Protein AF-A0A8J4EFC2-F1 (afdb_monomer)

Mean predicted aligned error: 7.76 Å

Nearest PDB structures (foldseek):
  8u15-assembly2_E  TM=3.598E-01  e=2.837E-06  Homo sapiens
  8u15-assembly1_B  TM=3.510E-01  e=3.515E-06  Homo sapiens
  8ov6-assembly1_A  TM=3.552E-01  e=3.709E-06  Homo sapiens
  6r91-assembly1_K  TM=4.245E-01  e=1.085E-04  Homo sapiens
  6boy-assembly1_A  TM=3.273E-01  e=2.420E-05  Homo sapiens

Sequence (469 aa):
MRRIAAELLTVHRGLDLDADLVPVVAGPARRHRLRHGTVDELDGRLHHRRILPMGVPLTMDLLAVAPSGDLIAVTDDSAVHVLGAEGRSATVGVAGADAAHFVAGGLLLLTAPSRGGHAVTLADTATGRVLDRSPLGVDRPVVTLTPHPHDGSVVLDAGLGDDGSALFVVRVAVGTLAVERIGTDVYAGGFPPAGDRLLLLPHARTRDVSVVSWPDRHPVACLAPDRVGARFDECGCFLDGGRVLLRTFGSGLLLCSADLEPTAWLDLDLTPVVGAGDAELSRVVGLSPDTFAADVWDGGEPVPTVWWIHDRAARPALTGTDELSVRLARVAGKLDRARELDGPVMFGADSHHFWLGPPLPEDAVADFERAHAVPLPADYRAFLTRLGHGGPGGSPGAGPYYGLEPLDGPAPSGTLTLSHQGCGHYARLATSGPDRGRVTEDGTRTDDADFLAWYERWLDATLAGEKTF

Structure (mmCIF, N/CA/C/O backbone):
data_AF-A0A8J4EFC2-F1
#
_entry.id   AF-A0A8J4EFC2-F1
#
loop_
_atom_site.group_PDB
_atom_site.id
_atom_site.type_symbol
_atom_site.label_atom_id
_atom_site.label_alt_id
_atom_site.label_comp_id
_atom_site.label_asym_id
_atom_site.label_entity_id
_atom_site.label_seq_id
_atom_site.pdbx_PDB_ins_code
_atom_site.Cartn_x
_atom_site.Cartn_y
_atom_site.Cartn_z
_atom_site.occupancy
_atom_site.B_iso_or_equiv
_atom_site.auth_seq_id
_atom_site.auth_comp_id
_atom_site.auth_asym_id
_atom_site.auth_atom_id
_atom_site.pdbx_PDB_model_num
ATOM 1 N N . MET A 1 1 ? 16.779 -22.839 2.573 1.00 83.00 1 MET A N 1
ATOM 2 C CA . MET A 1 1 ? 15.972 -21.817 1.870 1.00 83.00 1 MET A CA 1
ATOM 3 C C . MET A 1 1 ? 16.923 -20.785 1.291 1.00 83.00 1 MET A C 1
ATOM 5 O O . MET A 1 1 ? 17.943 -20.545 1.929 1.00 83.00 1 MET A O 1
ATOM 9 N N . ARG A 1 2 ? 16.664 -20.241 0.095 1.00 89.38 2 ARG A N 1
ATOM 10 C CA . ARG A 1 2 ? 17.539 -19.209 -0.492 1.00 89.38 2 ARG A CA 1
ATOM 11 C C . ARG A 1 2 ? 17.439 -17.895 0.293 1.00 89.38 2 ARG A C 1
ATOM 13 O O . ARG A 1 2 ? 16.442 -17.680 0.984 1.00 89.38 2 ARG A O 1
ATOM 20 N N . ARG A 1 3 ? 18.450 -17.037 0.164 1.00 89.12 3 ARG A N 1
ATOM 21 C CA . ARG A 1 3 ? 18.430 -15.661 0.673 1.00 89.12 3 ARG A CA 1
ATOM 22 C C . ARG A 1 3 ? 18.481 -14.686 -0.503 1.00 89.12 3 ARG A C 1
ATOM 24 O O . ARG A 1 3 ? 19.118 -14.994 -1.512 1.00 89.12 3 ARG A O 1
ATOM 31 N N . ILE A 1 4 ? 17.748 -13.585 -0.406 1.00 89.62 4 ILE A N 1
ATOM 32 C CA . ILE A 1 4 ? 17.622 -12.551 -1.438 1.00 89.62 4 ILE A CA 1
ATOM 33 C C . ILE A 1 4 ? 17.983 -11.220 -0.790 1.00 89.62 4 ILE A C 1
ATOM 35 O O . ILE A 1 4 ? 17.507 -10.929 0.301 1.00 89.62 4 ILE A O 1
ATOM 39 N N . ALA A 1 5 ? 18.805 -10.411 -1.450 1.00 85.19 5 ALA A N 1
ATOM 40 C CA . ALA A 1 5 ? 19.131 -9.086 -0.943 1.00 85.19 5 ALA A CA 1
ATOM 41 C C . ALA A 1 5 ? 17.917 -8.149 -1.039 1.00 85.19 5 ALA A C 1
ATOM 43 O O . ALA A 1 5 ? 17.184 -8.170 -2.031 1.00 85.19 5 ALA A O 1
ATOM 44 N N . ALA A 1 6 ? 17.737 -7.304 -0.029 1.00 90.12 6 ALA A N 1
ATOM 45 C CA . ALA A 1 6 ? 16.918 -6.111 -0.132 1.00 90.12 6 ALA A CA 1
ATOM 46 C C . ALA A 1 6 ? 17.828 -4.877 -0.102 1.00 90.12 6 ALA A C 1
ATOM 48 O O . ALA A 1 6 ? 18.692 -4.753 0.765 1.00 90.12 6 ALA A O 1
ATOM 49 N N . GLU A 1 7 ? 17.656 -3.982 -1.070 1.00 88.12 7 GLU A N 1
ATOM 50 C CA . GLU A 1 7 ? 18.471 -2.776 -1.213 1.00 88.12 7 GLU A CA 1
ATOM 51 C C . GLU A 1 7 ? 17.811 -1.605 -0.484 1.00 88.12 7 GLU A C 1
ATOM 53 O O . GLU A 1 7 ? 16.609 -1.370 -0.627 1.00 88.12 7 GLU A O 1
ATOM 58 N N . LEU A 1 8 ? 18.592 -0.869 0.306 1.00 88.62 8 LEU A N 1
ATOM 59 C CA . LEU A 1 8 ? 18.125 0.340 0.976 1.00 88.62 8 LEU A CA 1
ATOM 60 C C . LEU A 1 8 ? 17.934 1.451 -0.062 1.00 88.62 8 LEU A C 1
ATOM 62 O O . LEU A 1 8 ? 18.904 1.936 -0.638 1.00 88.62 8 LEU A O 1
ATOM 66 N N . LEU A 1 9 ? 16.692 1.885 -0.273 1.00 85.56 9 LEU A N 1
ATOM 67 C CA . LEU A 1 9 ? 16.379 2.991 -1.179 1.00 85.56 9 LEU A CA 1
ATOM 68 C C . LEU A 1 9 ? 16.489 4.347 -0.488 1.00 85.56 9 LEU A C 1
ATOM 70 O O . LEU A 1 9 ? 16.923 5.327 -1.093 1.00 85.56 9 LEU A O 1
ATOM 74 N N . THR A 1 10 ? 15.996 4.459 0.748 1.00 86.25 10 THR A N 1
ATOM 75 C CA . THR A 1 10 ? 15.877 5.755 1.432 1.00 86.25 10 THR A CA 1
ATOM 76 C C . THR A 1 10 ? 15.843 5.590 2.949 1.00 86.25 10 THR A C 1
ATOM 78 O O . THR A 1 10 ? 15.272 4.629 3.461 1.00 86.25 10 THR A O 1
ATOM 81 N N . VAL A 1 11 ? 16.422 6.560 3.663 1.00 90.31 11 VAL A N 1
ATOM 82 C CA . VAL A 1 11 ? 16.319 6.724 5.121 1.00 90.31 11 VAL A CA 1
ATOM 83 C C . VAL A 1 11 ? 15.519 7.995 5.409 1.00 90.31 11 VAL A C 1
ATOM 85 O O . VAL A 1 11 ? 15.922 9.080 4.989 1.00 90.31 11 VAL A O 1
ATOM 88 N N . HIS A 1 12 ? 14.412 7.881 6.141 1.00 88.31 12 HIS A N 1
ATOM 89 C CA . HIS A 1 12 ? 13.500 8.990 6.438 1.00 88.31 12 HIS A CA 1
ATOM 90 C C . HIS A 1 12 ? 13.603 9.406 7.903 1.00 88.31 12 HIS A C 1
ATOM 92 O O . HIS A 1 12 ? 12.842 8.957 8.755 1.00 88.31 12 HIS A O 1
ATOM 98 N N . ARG A 1 13 ? 14.554 10.294 8.217 1.00 84.38 13 ARG A N 1
ATOM 99 C CA . ARG A 1 13 ? 14.706 10.809 9.588 1.00 84.38 13 ARG A CA 1
ATOM 100 C C . ARG A 1 13 ? 13.548 11.743 9.944 1.00 84.38 13 ARG A C 1
ATOM 102 O O . ARG A 1 13 ? 13.313 12.731 9.249 1.00 84.38 13 ARG A O 1
ATOM 109 N N . GLY A 1 14 ? 12.868 11.442 11.048 1.00 78.06 14 GLY A N 1
ATOM 110 C CA . GLY A 1 14 ? 11.718 12.206 11.527 1.00 78.06 14 GLY A CA 1
ATOM 111 C C . GLY A 1 14 ? 10.424 11.900 10.781 1.00 78.06 14 GLY A C 1
ATOM 112 O O . GLY A 1 14 ? 9.573 12.777 10.714 1.00 78.06 14 GLY A O 1
ATOM 113 N N . LEU A 1 15 ? 10.303 10.728 10.157 1.00 85.50 15 LEU A N 1
ATOM 114 C CA . LEU A 1 15 ? 9.019 10.104 9.833 1.00 85.50 15 LEU A CA 1
ATOM 115 C C . LEU A 1 15 ? 8.675 9.116 10.968 1.00 85.50 15 LEU A C 1
ATOM 117 O O . LEU A 1 15 ? 9.582 8.615 11.625 1.00 85.50 15 LEU A O 1
ATOM 121 N N . ASP A 1 16 ? 7.399 8.843 11.189 1.00 84.00 16 ASP A N 1
ATOM 122 C CA . ASP A 1 16 ? 6.907 7.802 12.093 1.00 84.00 16 ASP A CA 1
ATOM 123 C C . ASP A 1 16 ? 5.977 6.857 11.307 1.00 84.00 16 ASP A C 1
ATOM 125 O O . ASP A 1 16 ? 4.952 7.285 10.777 1.00 84.00 16 ASP A O 1
ATOM 129 N N . LEU A 1 17 ? 6.327 5.574 11.168 1.00 83.62 17 LEU A N 1
ATOM 130 C CA . LEU A 1 17 ? 5.518 4.633 10.378 1.00 83.62 17 LEU A CA 1
ATOM 131 C C . LEU A 1 17 ? 4.160 4.291 11.023 1.00 83.62 17 LEU A C 1
ATOM 133 O O . LEU A 1 17 ? 3.289 3.747 10.333 1.00 83.62 17 LEU A O 1
ATOM 137 N N . ASP A 1 18 ? 3.967 4.602 12.305 1.00 75.94 18 ASP A N 1
ATOM 138 C CA . ASP A 1 18 ? 2.728 4.389 13.056 1.00 75.94 18 ASP A CA 1
ATOM 139 C C . ASP A 1 18 ? 1.812 5.600 12.935 1.00 75.94 18 ASP A C 1
ATOM 141 O O . ASP A 1 18 ? 0.607 5.443 12.736 1.00 75.94 18 ASP A O 1
ATOM 145 N N . ALA A 1 19 ? 2.392 6.796 13.046 1.00 72.00 19 ALA A N 1
ATOM 146 C CA . ALA A 1 19 ? 1.645 8.043 13.176 1.00 72.00 19 ALA A CA 1
ATOM 147 C C . ALA A 1 19 ? 1.572 8.868 11.880 1.00 72.00 19 ALA A C 1
ATOM 149 O O . ALA A 1 19 ? 0.564 9.524 11.621 1.00 72.00 19 ALA A O 1
ATOM 150 N N . ASP A 1 20 ? 2.615 8.847 11.044 1.00 79.88 20 ASP A N 1
ATOM 151 C CA . ASP A 1 20 ? 2.708 9.726 9.872 1.00 79.88 20 ASP A CA 1
ATOM 152 C C . ASP A 1 20 ? 2.143 9.106 8.586 1.00 79.88 20 ASP A C 1
ATOM 154 O O . ASP A 1 20 ? 2.045 9.807 7.580 1.00 79.88 20 ASP A O 1
ATOM 158 N N . LEU A 1 21 ? 1.808 7.811 8.561 1.00 80.56 21 LEU A N 1
ATOM 159 C CA . LEU A 1 21 ? 1.347 7.130 7.346 1.00 80.56 21 LEU A CA 1
ATOM 160 C C . LEU A 1 21 ? -0.164 6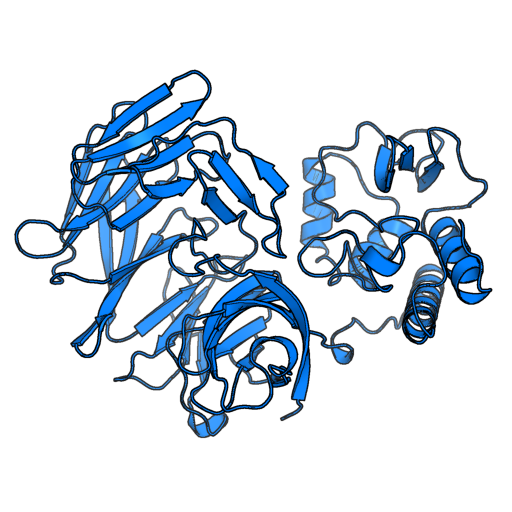.907 7.352 1.00 80.56 21 LEU A C 1
ATOM 162 O O . LEU A 1 21 ? -0.641 5.832 7.693 1.00 80.56 21 LEU A O 1
ATOM 166 N N . VAL A 1 22 ? -0.928 7.897 6.892 1.00 75.88 22 VAL A N 1
ATOM 167 C CA . VAL A 1 22 ? -2.392 7.812 6.823 1.00 75.88 22 VAL A CA 1
ATOM 168 C C . VAL A 1 22 ? -2.870 7.515 5.389 1.00 75.88 22 VAL A C 1
ATOM 170 O O . VAL A 1 22 ? -2.598 8.298 4.473 1.00 75.88 22 VAL A O 1
ATOM 173 N N . PRO A 1 23 ? -3.639 6.439 5.141 1.00 63.47 23 PRO A N 1
ATOM 174 C CA . PRO A 1 23 ? -3.987 5.367 6.072 1.00 63.47 23 PRO A CA 1
ATOM 175 C C . PRO A 1 23 ? -2.839 4.347 6.232 1.00 63.47 23 PRO A C 1
ATOM 177 O O . PRO A 1 23 ? -2.089 4.085 5.286 1.00 63.47 23 PRO A O 1
ATOM 180 N N . VAL A 1 24 ? -2.754 3.713 7.406 1.00 56.91 24 VAL A N 1
ATOM 181 C CA . VAL A 1 24 ? -1.830 2.599 7.666 1.00 56.91 24 VAL A CA 1
ATOM 182 C C . VAL A 1 24 ? -2.446 1.323 7.088 1.00 56.91 24 VAL A C 1
ATOM 184 O O . VAL A 1 24 ? -3.027 0.513 7.800 1.00 56.91 24 VAL A O 1
ATOM 187 N N . VAL A 1 25 ? -2.381 1.162 5.767 1.00 58.94 25 VAL A N 1
ATOM 188 C CA . VAL A 1 25 ? -2.863 -0.047 5.078 1.00 58.94 25 VAL A CA 1
ATOM 189 C C . VAL A 1 25 ? -1.729 -0.758 4.353 1.00 58.94 25 VAL A C 1
ATOM 191 O O . VAL A 1 25 ? -0.814 -0.130 3.806 1.00 58.94 25 VAL A O 1
ATOM 194 N N . ALA A 1 26 ? -1.807 -2.088 4.337 1.00 46.31 26 ALA A N 1
ATOM 195 C CA . ALA A 1 26 ? -0.980 -2.926 3.484 1.00 46.31 26 ALA A CA 1
ATOM 196 C C . ALA A 1 26 ? -1.408 -2.765 2.012 1.00 46.31 26 ALA A C 1
ATOM 198 O O . ALA A 1 26 ? -2.598 -2.833 1.703 1.00 46.31 26 ALA A O 1
ATOM 199 N N . GLY A 1 27 ? -0.444 -2.558 1.107 1.00 53.28 27 GLY A N 1
ATOM 200 C CA . GLY A 1 27 ? -0.672 -2.477 -0.342 1.00 53.28 27 GLY A CA 1
ATOM 201 C C . GLY A 1 27 ? -0.378 -1.104 -0.972 1.00 53.28 27 GLY A C 1
ATOM 202 O O . GLY A 1 27 ? 0.048 -0.171 -0.279 1.00 53.28 27 GLY A O 1
ATOM 203 N N . PRO A 1 28 ? -0.580 -0.964 -2.301 1.00 53.84 28 PRO A N 1
ATOM 204 C CA . PRO A 1 28 ? -0.344 0.273 -3.044 1.00 53.84 28 PRO A CA 1
ATOM 205 C C . PRO A 1 28 ? -1.458 1.293 -2.763 1.00 53.84 28 PRO A C 1
ATOM 207 O O . PRO A 1 28 ? -2.359 1.509 -3.569 1.00 53.84 28 PRO A O 1
ATOM 210 N N . ALA A 1 29 ? -1.407 1.917 -1.589 1.00 63.66 29 ALA A N 1
ATOM 211 C CA . ALA A 1 29 ? -2.252 3.046 -1.226 1.00 63.66 29 ALA A CA 1
ATOM 212 C C . ALA A 1 29 ? -1.439 4.343 -1.248 1.00 63.66 29 ALA A C 1
ATOM 214 O O . ALA A 1 29 ? -0.266 4.364 -0.864 1.00 63.66 29 ALA A O 1
ATOM 215 N N . ARG A 1 30 ? -2.077 5.442 -1.668 1.00 74.62 30 ARG A N 1
ATOM 216 C CA . ARG A 1 30 ? -1.514 6.783 -1.478 1.00 74.62 30 ARG A CA 1
ATOM 217 C C . ARG A 1 30 ? -1.453 7.050 0.020 1.00 74.62 30 ARG A C 1
ATOM 219 O O . ARG A 1 30 ? -2.484 7.017 0.692 1.00 74.62 30 ARG A O 1
ATOM 226 N N . ARG A 1 31 ? -0.244 7.271 0.528 1.00 85.50 31 ARG A N 1
ATOM 227 C CA . ARG A 1 31 ? -0.002 7.570 1.939 1.00 85.50 31 ARG A CA 1
ATOM 228 C C . ARG A 1 31 ? 0.094 9.066 2.117 1.00 85.50 31 ARG A C 1
ATOM 230 O O . ARG A 1 31 ? 0.573 9.762 1.226 1.00 85.50 31 ARG A O 1
ATOM 237 N N . HIS A 1 32 ? -0.363 9.539 3.260 1.00 88.94 32 HIS A N 1
ATOM 238 C CA . HIS A 1 32 ? -0.400 10.952 3.560 1.00 88.94 32 HIS A CA 1
ATOM 239 C C . HIS A 1 32 ? 0.190 11.202 4.923 1.00 88.94 32 HIS A C 1
ATOM 241 O O . HIS A 1 32 ? -0.076 10.444 5.851 1.00 88.94 32 HIS A O 1
ATOM 247 N N . ARG A 1 33 ? 0.922 12.303 5.021 1.00 90.38 33 ARG A N 1
ATOM 248 C CA . ARG A 1 33 ? 1.531 12.770 6.251 1.00 90.38 33 ARG A CA 1
ATOM 249 C C . ARG A 1 33 ? 1.087 14.190 6.541 1.00 90.38 33 ARG A C 1
ATOM 251 O O . ARG A 1 33 ? 1.096 15.035 5.650 1.00 90.38 33 ARG A O 1
ATOM 258 N N . LEU A 1 34 ? 0.756 14.473 7.795 1.00 89.75 34 LEU A N 1
ATOM 259 C CA . LEU A 1 34 ? 0.573 15.841 8.261 1.00 89.75 34 LEU A CA 1
ATOM 260 C C . LEU A 1 34 ? 1.921 16.428 8.688 1.00 89.75 34 LEU A C 1
ATOM 262 O O . LEU A 1 34 ? 2.612 15.875 9.537 1.00 89.75 34 LEU A O 1
ATOM 266 N N . ARG A 1 35 ? 2.293 17.580 8.129 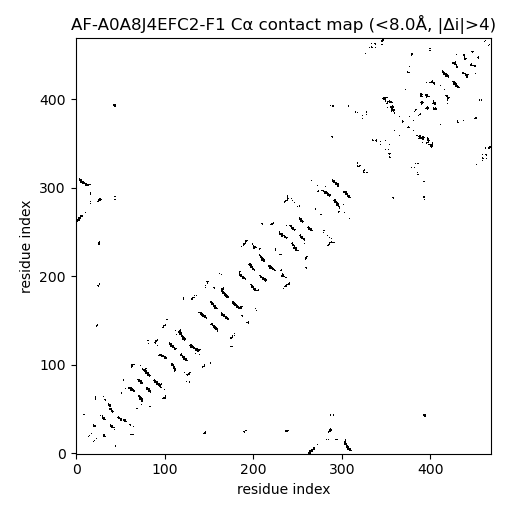1.00 88.00 35 ARG A N 1
ATOM 267 C CA . ARG A 1 35 ? 3.517 18.289 8.505 1.00 88.00 35 ARG A CA 1
ATOM 268 C C . ARG A 1 35 ? 3.279 19.790 8.506 1.00 88.00 35 ARG A C 1
ATOM 270 O O . ARG A 1 35 ? 2.936 20.366 7.487 1.00 88.00 35 ARG A O 1
ATOM 277 N N . HIS A 1 36 ? 3.481 20.441 9.652 1.00 86.81 36 HIS A N 1
ATOM 278 C CA . HIS A 1 36 ? 3.326 21.899 9.798 1.00 86.81 36 HIS A CA 1
ATOM 279 C C . HIS A 1 36 ? 1.997 22.453 9.234 1.00 86.81 36 HIS A C 1
ATOM 281 O O . HIS A 1 36 ? 1.968 23.529 8.637 1.00 86.81 36 HIS A O 1
ATOM 287 N N . GLY A 1 37 ? 0.896 21.718 9.417 1.00 89.56 37 GLY A N 1
ATOM 288 C CA . GLY A 1 37 ? -0.435 22.128 8.962 1.00 89.56 37 GLY A CA 1
ATOM 289 C C . GLY A 1 37 ? -0.728 21.874 7.479 1.00 89.56 37 GLY A C 1
ATOM 290 O O . GLY A 1 37 ? -1.787 22.278 6.998 1.00 89.56 37 GLY A O 1
ATOM 291 N N . THR A 1 38 ? 0.169 21.204 6.751 1.00 90.94 38 THR A N 1
ATOM 292 C CA . THR A 1 38 ? -0.071 20.730 5.382 1.00 90.94 38 THR A CA 1
ATOM 293 C C . THR A 1 38 ? -0.147 19.213 5.338 1.00 90.94 38 THR A C 1
ATOM 295 O O . THR A 1 38 ? 0.601 18.531 6.035 1.00 90.94 38 THR A O 1
ATOM 298 N N . VAL A 1 39 ? -1.046 18.682 4.511 1.00 92.06 39 VAL A N 1
ATOM 299 C CA . VAL A 1 39 ? -1.148 17.239 4.270 1.00 92.06 39 VAL A CA 1
ATOM 300 C C . VAL A 1 39 ? -0.399 16.907 2.985 1.00 92.06 39 VAL A C 1
ATOM 302 O O . VAL A 1 39 ? -0.845 17.257 1.891 1.00 92.06 39 VAL A O 1
ATOM 305 N N . ASP A 1 40 ? 0.744 16.250 3.135 1.00 90.56 40 ASP A N 1
ATOM 306 C CA . ASP A 1 40 ? 1.608 15.804 2.049 1.00 90.56 40 ASP A CA 1
ATOM 307 C C . ASP A 1 40 ? 1.166 14.414 1.584 1.00 90.56 40 ASP A C 1
ATOM 309 O O . ASP A 1 40 ? 1.099 13.484 2.381 1.00 90.56 40 ASP A O 1
ATOM 313 N N . GLU A 1 41 ? 0.887 14.251 0.294 1.00 88.25 41 GLU A N 1
ATOM 314 C CA . GLU A 1 41 ? 0.747 12.943 -0.348 1.00 88.25 41 GLU A CA 1
ATOM 315 C C . GLU A 1 41 ? 2.138 12.400 -0.697 1.00 88.25 41 GLU A C 1
ATOM 317 O O . GLU A 1 41 ? 2.955 13.110 -1.292 1.00 88.25 41 GLU A O 1
ATOM 322 N N . LEU A 1 42 ? 2.394 11.139 -0.353 1.00 85.62 42 LEU A N 1
ATOM 323 C CA . LEU A 1 42 ? 3.678 10.465 -0.501 1.00 85.62 42 LEU A CA 1
ATOM 324 C C . LEU A 1 42 ? 3.654 9.415 -1.626 1.00 85.62 42 LEU A C 1
ATOM 326 O O . LEU A 1 42 ? 2.630 8.769 -1.872 1.00 85.62 42 LEU A O 1
ATOM 330 N N . ASP A 1 43 ? 4.791 9.229 -2.299 1.00 78.75 43 ASP A N 1
ATOM 331 C CA . ASP A 1 43 ? 5.003 8.164 -3.288 1.00 78.75 43 ASP A CA 1
ATOM 332 C C . ASP A 1 43 ? 5.349 6.802 -2.639 1.00 78.75 43 ASP A C 1
ATOM 334 O O . ASP A 1 43 ? 5.391 6.657 -1.415 1.00 78.75 43 ASP A O 1
ATOM 338 N N . GLY A 1 44 ? 5.600 5.767 -3.451 1.00 74.38 44 GLY A N 1
ATOM 339 C CA . GLY A 1 44 ? 5.956 4.426 -2.960 1.00 74.38 44 GLY A CA 1
ATOM 340 C C . GLY A 1 44 ? 7.387 4.299 -2.414 1.00 74.38 44 GLY A C 1
ATOM 341 O O . GLY A 1 44 ? 7.792 3.199 -2.027 1.00 74.38 44 GLY A O 1
ATOM 342 N N . ARG A 1 45 ? 8.137 5.409 -2.351 1.00 79.50 45 ARG A N 1
ATOM 343 C CA . ARG A 1 45 ? 9.384 5.580 -1.590 1.00 79.50 45 ARG A CA 1
ATOM 344 C C . ARG A 1 45 ? 9.211 6.503 -0.380 1.00 79.50 45 ARG A C 1
ATOM 346 O O . ARG A 1 45 ? 10.197 6.837 0.273 1.00 79.50 45 ARG A O 1
ATOM 353 N N . LEU A 1 46 ? 7.973 6.885 -0.068 1.00 85.38 46 LEU A N 1
ATOM 354 C CA . LEU A 1 46 ? 7.603 7.821 0.991 1.00 85.38 46 LEU A CA 1
ATOM 355 C C . LEU A 1 46 ? 8.172 9.240 0.799 1.00 85.38 46 LEU A C 1
ATOM 357 O O . LEU A 1 46 ? 8.286 9.998 1.760 1.00 85.38 46 LEU A O 1
ATOM 361 N N . HIS A 1 47 ? 8.511 9.633 -0.433 1.00 83.19 47 HIS A N 1
ATOM 362 C CA . HIS A 1 47 ? 8.846 11.021 -0.746 1.00 83.19 47 HIS A CA 1
ATOM 363 C C . HIS A 1 47 ? 7.589 11.842 -1.009 1.00 83.19 47 HIS A C 1
ATOM 365 O O . HIS A 1 47 ? 6.598 11.343 -1.538 1.00 83.19 47 HIS A O 1
ATOM 371 N N . HIS A 1 48 ? 7.655 13.136 -0.693 1.00 83.50 48 HIS A N 1
ATOM 372 C CA . HIS A 1 48 ? 6.598 14.082 -1.027 1.00 83.50 48 HIS A CA 1
ATOM 373 C C . HIS A 1 48 ? 6.338 14.104 -2.545 1.00 83.50 48 HIS A C 1
ATOM 375 O O . HIS A 1 48 ? 7.221 14.453 -3.333 1.00 83.50 48 HIS A O 1
ATOM 381 N N . ARG A 1 49 ? 5.093 13.813 -2.933 1.00 81.38 49 ARG A N 1
ATOM 382 C CA . ARG A 1 49 ? 4.578 13.899 -4.305 1.00 81.38 49 ARG A CA 1
ATOM 383 C C . ARG A 1 49 ? 3.833 15.212 -4.540 1.00 81.38 49 ARG A C 1
ATOM 385 O O . ARG A 1 49 ? 4.078 15.886 -5.539 1.00 81.38 49 ARG A O 1
ATOM 392 N N . ARG A 1 50 ? 2.907 15.570 -3.647 1.00 84.69 50 ARG A N 1
ATOM 393 C CA . ARG A 1 50 ? 2.132 16.822 -3.714 1.00 84.69 50 ARG A CA 1
ATOM 394 C C . ARG A 1 50 ? 1.530 17.190 -2.363 1.00 84.69 50 ARG A C 1
ATOM 396 O O . ARG A 1 50 ? 1.282 16.316 -1.543 1.00 84.69 50 ARG A O 1
ATOM 403 N N . ILE A 1 51 ? 1.173 18.460 -2.210 1.00 89.94 51 ILE A N 1
ATOM 404 C CA . ILE A 1 51 ? 0.414 18.965 -1.063 1.00 89.94 51 ILE A CA 1
ATOM 405 C C . ILE A 1 51 ? -1.080 18.934 -1.400 1.00 89.94 51 ILE A C 1
ATOM 407 O O . ILE A 1 51 ? -1.486 19.421 -2.462 1.00 89.94 51 ILE A O 1
ATOM 411 N N . LEU A 1 52 ? -1.907 18.380 -0.512 1.00 88.38 52 LEU A N 1
ATOM 412 C CA . LEU A 1 52 ? -3.360 18.474 -0.637 1.00 88.38 52 LEU A CA 1
ATOM 413 C C . LEU A 1 52 ? -3.834 19.903 -0.318 1.00 88.38 52 LEU A C 1
ATOM 415 O O . LEU A 1 52 ? -3.299 20.539 0.590 1.00 88.38 52 LEU A O 1
ATOM 419 N N . PRO A 1 53 ? -4.858 20.432 -1.015 1.00 84.69 53 PRO A N 1
ATOM 420 C CA . PRO A 1 53 ? -5.281 21.830 -0.900 1.00 84.69 53 PRO A CA 1
ATOM 421 C C . PRO A 1 53 ? -6.132 22.103 0.359 1.00 84.69 53 PRO A C 1
ATOM 423 O O . PRO A 1 53 ? -7.146 22.796 0.297 1.00 84.69 53 PRO A O 1
ATOM 426 N N . MET A 1 54 ? -5.744 21.539 1.505 1.00 85.56 54 MET A N 1
ATOM 427 C CA . MET A 1 54 ? -6.427 21.655 2.793 1.00 85.56 54 MET A CA 1
ATOM 428 C C . MET A 1 54 ? -5.423 22.095 3.858 1.00 85.56 54 MET A C 1
ATOM 430 O O . MET A 1 54 ? -4.384 21.464 4.040 1.00 85.56 54 MET A O 1
ATOM 434 N N . GLY A 1 55 ? -5.735 23.189 4.554 1.00 83.31 55 GLY A N 1
ATOM 435 C CA . GLY A 1 55 ? -4.964 23.642 5.709 1.00 83.31 55 GLY A CA 1
ATOM 436 C C . GLY A 1 55 ? -5.461 22.965 6.980 1.00 83.31 55 GLY A C 1
ATOM 437 O O . GLY A 1 55 ? -6.664 22.958 7.243 1.00 83.31 55 GLY A O 1
ATOM 438 N N . VAL A 1 56 ? -4.537 22.432 7.772 1.00 89.25 56 VAL A N 1
ATOM 439 C CA . VAL A 1 56 ? -4.824 21.794 9.059 1.00 89.25 56 VAL A CA 1
ATOM 440 C C . VAL A 1 56 ? -4.284 22.682 10.182 1.00 89.25 56 VAL A C 1
ATOM 442 O O . VAL A 1 56 ? -3.120 23.090 10.129 1.00 89.25 56 VAL A O 1
ATOM 445 N N . PRO A 1 57 ? -5.094 23.026 11.199 1.00 89.25 57 PRO A N 1
ATOM 446 C CA . PRO A 1 57 ? -4.594 23.711 12.384 1.00 89.25 57 PRO A CA 1
ATOM 447 C C . PRO A 1 57 ? -3.448 22.933 13.041 1.00 89.25 57 PRO A C 1
ATOM 449 O O . PRO A 1 57 ? -3.514 21.718 13.168 1.00 89.25 57 PRO A O 1
ATOM 452 N N . LEU A 1 58 ? -2.419 23.637 13.521 1.00 88.50 58 LEU A N 1
ATOM 453 C CA . LEU A 1 58 ? -1.224 23.018 14.123 1.00 88.50 58 LEU A CA 1
ATOM 454 C C . LEU A 1 58 ? -1.497 22.228 15.417 1.00 88.50 58 LEU A C 1
ATOM 456 O O . LEU A 1 58 ? -0.592 21.587 15.934 1.00 88.50 58 LEU A O 1
ATOM 460 N N . THR A 1 59 ? -2.707 22.327 15.966 1.00 89.81 59 THR A N 1
ATOM 461 C CA . THR A 1 59 ? -3.146 21.642 17.189 1.00 89.81 59 THR A CA 1
ATOM 462 C C . THR A 1 59 ? -3.917 20.355 16.910 1.00 89.81 59 THR A C 1
ATOM 464 O O . THR A 1 59 ? -4.444 19.774 17.850 1.00 89.81 59 THR A O 1
ATOM 467 N N . MET A 1 60 ? -4.085 19.982 15.640 1.00 92.56 60 MET A N 1
ATOM 468 C CA . MET A 1 60 ? -4.880 18.830 15.230 1.00 92.56 60 MET A CA 1
ATOM 469 C C . MET A 1 60 ? -4.003 17.758 14.601 1.00 92.56 60 MET A C 1
ATOM 471 O O . MET A 1 60 ? -3.067 18.079 13.869 1.00 92.56 60 MET A O 1
ATOM 475 N N . ASP A 1 61 ? -4.392 16.507 14.813 1.00 92.12 61 ASP A N 1
ATOM 476 C CA . ASP A 1 61 ? -3.757 15.331 14.225 1.00 92.12 61 ASP A CA 1
ATOM 477 C C . ASP A 1 61 ? -4.582 14.791 13.056 1.00 92.12 61 ASP A C 1
ATOM 479 O O . ASP A 1 61 ? -5.808 14.922 13.020 1.00 92.12 61 ASP A O 1
ATOM 483 N N . LEU A 1 62 ? -3.919 14.181 12.074 1.00 93.31 62 LEU A N 1
ATOM 484 C CA . LEU A 1 62 ? -4.571 13.587 10.907 1.00 93.31 62 LEU A CA 1
ATOM 485 C C . LEU A 1 62 ? -4.981 12.140 11.203 1.00 93.31 62 LEU A C 1
ATOM 487 O O . LEU A 1 62 ? -4.126 11.305 11.463 1.00 93.31 62 LEU A O 1
ATOM 491 N N . LEU A 1 63 ? -6.277 11.830 11.093 1.00 92.62 63 LEU A N 1
ATOM 492 C CA . LEU A 1 63 ? -6.799 10.470 11.288 1.00 92.62 63 LEU A CA 1
ATOM 493 C C . LEU A 1 63 ? -7.055 9.728 9.973 1.00 92.62 63 LEU A C 1
ATOM 495 O O . LEU A 1 63 ? -6.854 8.519 9.893 1.00 92.62 63 LEU A O 1
ATOM 499 N N . ALA A 1 64 ? -7.555 10.421 8.945 1.00 92.75 64 ALA A N 1
ATOM 500 C CA . ALA A 1 64 ? -7.856 9.808 7.653 1.00 92.75 64 ALA A CA 1
ATOM 501 C C . ALA A 1 64 ? -7.790 10.810 6.502 1.00 92.75 64 ALA A C 1
ATOM 503 O O . ALA A 1 64 ? -8.106 11.989 6.658 1.00 92.75 64 ALA A O 1
ATOM 504 N N . VAL A 1 65 ? -7.490 10.301 5.311 1.00 91.81 65 VAL A N 1
ATOM 505 C CA . VAL A 1 65 ? -7.665 11.010 4.040 1.00 91.81 65 VAL A CA 1
ATOM 506 C C . VAL A 1 65 ? -8.625 10.196 3.182 1.00 91.81 65 VAL A C 1
ATOM 508 O O . VAL A 1 65 ? -8.491 8.974 3.086 1.00 91.81 65 VAL A O 1
ATOM 511 N N . ALA A 1 66 ? -9.624 10.847 2.589 1.00 89.88 66 ALA A N 1
ATOM 512 C CA . ALA A 1 66 ? -10.534 10.180 1.667 1.00 89.88 66 ALA A CA 1
ATOM 513 C C . ALA A 1 66 ? -9.765 9.717 0.414 1.00 89.88 66 ALA A C 1
ATOM 515 O O . ALA A 1 66 ? -8.865 10.430 -0.027 1.00 89.88 66 ALA A O 1
ATOM 516 N N . PRO A 1 67 ? -10.118 8.582 -0.218 1.00 83.50 67 PRO A N 1
ATOM 517 C CA . PRO A 1 67 ? -9.395 8.077 -1.394 1.00 83.50 67 PRO A CA 1
ATOM 518 C C . PRO A 1 67 ? -9.260 9.080 -2.555 1.00 83.50 67 PRO A C 1
ATOM 520 O O . PRO A 1 67 ? -8.279 9.053 -3.293 1.00 83.50 67 PRO A O 1
ATOM 523 N N . SER A 1 68 ? -10.229 9.984 -2.710 1.00 84.19 68 SER A N 1
ATOM 524 C CA . SER A 1 68 ? -10.229 11.087 -3.682 1.00 84.19 68 SER A CA 1
ATOM 525 C C . SER A 1 68 ? -9.252 12.221 -3.346 1.00 84.19 68 SER A C 1
ATOM 527 O O . SER A 1 68 ? -8.922 13.015 -4.227 1.00 84.19 68 SER A O 1
ATOM 529 N N . GLY A 1 69 ? -8.797 12.320 -2.094 1.00 86.50 69 GLY A N 1
ATOM 530 C CA . GLY A 1 69 ? -7.956 13.408 -1.587 1.00 86.50 69 GLY A CA 1
ATOM 531 C C . GLY A 1 69 ? -8.689 14.743 -1.407 1.00 86.50 69 GLY A C 1
ATOM 532 O O . GLY A 1 69 ? -8.044 15.770 -1.216 1.00 86.50 69 GLY A O 1
ATOM 533 N N . ASP A 1 70 ? -10.021 14.751 -1.496 1.00 88.88 70 ASP A N 1
ATOM 534 C CA . ASP A 1 70 ? -10.873 15.943 -1.387 1.00 88.88 70 ASP A CA 1
ATOM 535 C C . ASP A 1 70 ? -11.362 16.224 0.042 1.00 88.88 70 ASP A C 1
ATOM 537 O O . ASP A 1 70 ? -11.787 17.345 0.332 1.00 88.88 70 ASP A O 1
ATOM 541 N N . LEU A 1 71 ? -11.296 15.217 0.918 1.0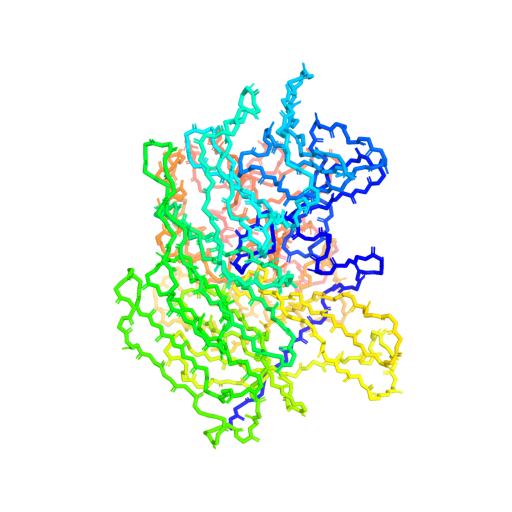0 93.00 71 LEU A N 1
ATOM 542 C CA . LEU A 1 71 ? -11.645 15.301 2.330 1.00 93.00 71 LEU A CA 1
ATOM 543 C C . LEU A 1 71 ? -10.546 14.703 3.209 1.00 93.00 71 LEU A C 1
ATOM 545 O O . LEU A 1 71 ? -9.937 13.687 2.868 1.00 93.00 71 LEU A O 1
ATOM 549 N N . ILE A 1 72 ? -10.369 15.294 4.386 1.00 95.06 72 ILE A N 1
ATOM 550 C CA . ILE A 1 72 ? -9.562 14.754 5.483 1.00 95.06 72 ILE A CA 1
ATOM 551 C C . ILE A 1 72 ? -10.380 14.717 6.766 1.00 95.06 72 ILE A C 1
ATOM 553 O O . ILE A 1 72 ? -11.250 15.560 6.979 1.00 95.06 72 ILE A O 1
ATOM 557 N N . ALA A 1 73 ? -10.101 13.737 7.617 1.00 96.06 73 ALA A N 1
ATOM 558 C CA . ALA A 1 73 ? -10.567 13.697 8.991 1.00 96.06 73 ALA A CA 1
ATOM 559 C C . ALA A 1 73 ? -9.377 14.011 9.895 1.00 96.06 73 ALA A C 1
ATOM 561 O O . ALA A 1 73 ? -8.362 13.315 9.846 1.00 96.06 73 ALA A O 1
ATOM 562 N N . VAL A 1 74 ? -9.508 15.058 10.697 1.00 95.56 74 VAL A N 1
ATOM 563 C CA . VAL A 1 74 ? -8.518 15.476 11.690 1.00 95.56 74 VAL A CA 1
ATOM 564 C C . VAL A 1 74 ? -9.162 15.493 13.069 1.00 95.56 74 VAL A C 1
ATOM 566 O O . VAL A 1 74 ? -10.382 15.607 13.167 1.00 95.56 74 VAL A O 1
ATOM 569 N N . THR A 1 75 ? -8.383 15.374 14.133 1.00 95.94 75 THR A N 1
ATOM 570 C CA . THR A 1 75 ? -8.904 15.356 15.504 1.00 95.94 75 THR A CA 1
ATOM 571 C C . THR A 1 75 ? -8.157 16.327 16.395 1.00 95.94 75 THR A C 1
ATOM 573 O O . THR A 1 75 ? -6.977 16.592 16.186 1.00 95.94 75 THR A O 1
ATOM 576 N N . ASP A 1 76 ? -8.859 16.839 17.397 1.00 94.44 76 ASP A N 1
ATOM 577 C CA . ASP A 1 76 ? -8.269 17.425 18.596 1.00 94.44 76 ASP A CA 1
ATOM 578 C C . ASP A 1 76 ? -8.776 16.678 19.844 1.00 94.44 76 ASP A C 1
ATOM 580 O O . ASP A 1 76 ? -9.439 15.640 19.740 1.00 94.44 76 ASP A O 1
ATOM 584 N N . ASP A 1 77 ? -8.482 17.208 21.034 1.00 90.56 77 ASP A N 1
ATOM 585 C CA . ASP A 1 77 ? -8.918 16.637 22.317 1.00 90.56 77 ASP A CA 1
ATOM 586 C C . ASP A 1 77 ? -10.451 16.560 22.473 1.00 90.56 77 ASP A C 1
ATOM 588 O O . ASP A 1 77 ? -10.965 15.843 23.337 1.00 90.56 77 ASP A O 1
ATOM 592 N N . SER A 1 78 ? -11.206 17.325 21.683 1.00 94.06 78 SER A N 1
ATOM 593 C CA . SER A 1 78 ? -12.639 17.555 21.867 1.00 94.06 78 SER A CA 1
ATOM 594 C C . SER A 1 78 ? -13.519 16.881 20.818 1.00 94.06 78 SER A C 1
ATOM 596 O O . SER A 1 78 ? -14.641 16.470 21.140 1.00 94.06 78 SER A O 1
ATOM 598 N N . ALA A 1 79 ? -13.052 16.784 19.574 1.00 97.00 79 ALA A N 1
ATOM 599 C CA . ALA A 1 79 ? -13.862 16.327 18.457 1.00 97.00 79 ALA A CA 1
ATOM 600 C C . ALA A 1 79 ? -13.021 15.877 17.257 1.00 97.00 79 ALA A C 1
ATOM 602 O O . ALA A 1 79 ? -11.840 16.192 17.124 1.00 97.00 79 ALA A O 1
ATOM 603 N N . VAL A 1 80 ? -13.703 15.210 16.325 1.00 97.94 80 VAL A N 1
ATOM 604 C CA . VAL A 1 80 ? -13.199 14.965 14.974 1.00 97.94 80 VAL A CA 1
ATOM 605 C C . VAL A 1 80 ? -13.791 16.001 14.027 1.00 97.94 80 VAL A C 1
ATOM 607 O O . VAL A 1 80 ? -14.989 16.285 14.057 1.00 97.94 80 VAL A O 1
ATOM 610 N N . HIS A 1 81 ? -12.972 16.530 13.132 1.00 97.31 81 HIS A N 1
ATOM 611 C CA . HIS A 1 81 ? -13.355 17.479 12.101 1.00 97.31 81 HIS A CA 1
ATOM 612 C C . HIS A 1 81 ? -13.121 16.875 10.722 1.00 97.31 81 HIS A C 1
ATOM 614 O O . HIS A 1 81 ? -12.030 16.405 10.408 1.00 97.31 81 HIS A O 1
ATOM 620 N N . VAL A 1 82 ? -14.145 16.921 9.877 1.00 97.12 82 VAL A N 1
ATOM 621 C CA . VAL A 1 82 ? -14.023 16.616 8.453 1.00 97.12 82 VAL A CA 1
ATOM 622 C C . VAL A 1 82 ? -13.781 17.923 7.721 1.00 97.12 82 VAL A C 1
ATOM 624 O O . VAL A 1 82 ? -14.642 18.801 7.757 1.00 97.12 82 VAL A O 1
ATOM 627 N N . LEU A 1 83 ? -12.631 18.059 7.069 1.00 95.69 83 LEU A N 1
ATOM 628 C CA . LEU A 1 83 ? -12.241 19.244 6.305 1.00 95.69 83 LEU A CA 1
ATOM 629 C C . LEU A 1 83 ? -12.180 18.903 4.815 1.00 95.69 83 LEU A C 1
ATOM 631 O O . LEU A 1 83 ? -11.843 17.781 4.451 1.00 95.69 83 LEU A O 1
ATOM 635 N N . GLY A 1 84 ? -12.496 19.871 3.959 1.00 92.19 84 GLY A N 1
ATOM 636 C CA . GLY A 1 84 ? -12.367 19.758 2.509 1.00 92.19 84 GLY A CA 1
ATOM 637 C C . GLY A 1 84 ? -11.944 21.072 1.863 1.00 92.19 84 GLY A C 1
ATOM 638 O O . GLY A 1 84 ? -11.778 22.095 2.535 1.00 92.19 84 GLY A O 1
ATOM 639 N N . ALA A 1 85 ? -11.792 21.053 0.540 1.00 83.12 85 ALA A N 1
ATOM 640 C CA . ALA A 1 85 ? -11.489 22.256 -0.232 1.00 83.12 85 ALA A CA 1
ATOM 641 C C . ALA A 1 85 ? -12.552 23.363 -0.039 1.00 83.12 85 ALA A C 1
ATOM 643 O O . ALA A 1 85 ? -13.689 23.109 0.366 1.00 83.12 85 ALA A O 1
ATOM 644 N N . GLU A 1 86 ? -12.168 24.609 -0.335 1.00 82.44 86 GLU A N 1
ATOM 645 C CA . GLU A 1 86 ? -13.056 25.788 -0.318 1.00 82.44 86 GLU A CA 1
ATOM 646 C C . GLU A 1 86 ? -13.726 26.079 1.043 1.00 82.44 86 GLU A C 1
ATOM 648 O O . GLU A 1 86 ? -14.776 26.714 1.117 1.00 82.44 86 GLU A O 1
ATOM 653 N N . GLY A 1 87 ? -13.110 25.641 2.145 1.00 81.62 87 GLY A N 1
ATOM 654 C CA . GLY A 1 87 ? -13.608 25.904 3.499 1.00 81.62 87 GLY A CA 1
ATOM 655 C C . GLY A 1 87 ? -14.748 24.984 3.941 1.00 81.62 87 GLY A C 1
ATOM 656 O O . GLY A 1 87 ? -15.359 25.231 4.985 1.00 81.62 87 GLY A O 1
ATOM 657 N N . ARG A 1 88 ? -15.030 23.908 3.189 1.00 89.94 88 ARG A N 1
ATOM 658 C CA . ARG A 1 88 ? -15.942 22.850 3.636 1.00 89.94 88 ARG A CA 1
ATOM 659 C C . ARG A 1 88 ? -15.441 22.280 4.964 1.00 89.94 88 ARG A C 1
ATOM 661 O O . ARG A 1 88 ? -14.308 21.815 5.054 1.00 89.94 88 ARG A O 1
ATOM 668 N N . SER A 1 89 ? -16.299 22.288 5.979 1.00 94.31 89 SER A N 1
ATOM 669 C CA . SER A 1 89 ? -16.001 21.683 7.276 1.00 94.31 89 SER A CA 1
ATOM 670 C C . SER A 1 89 ? -17.256 21.141 7.957 1.00 94.31 89 SER A C 1
ATOM 672 O O . SER A 1 89 ? -18.343 21.703 7.813 1.00 94.31 89 SER A O 1
ATOM 674 N N . ALA A 1 90 ? -17.103 20.046 8.697 1.00 97.00 90 ALA A N 1
ATOM 675 C CA . ALA A 1 90 ? -18.126 19.485 9.571 1.00 97.00 90 ALA A CA 1
ATOM 676 C C . ALA A 1 90 ? -17.476 18.937 10.848 1.00 97.00 90 ALA A C 1
ATOM 678 O O . ALA A 1 90 ? -16.411 18.328 10.786 1.00 97.00 90 ALA A O 1
ATOM 679 N N . THR A 1 91 ? -18.121 19.126 12.000 1.00 97.94 91 THR A N 1
ATOM 680 C CA . THR A 1 91 ? -17.610 18.645 13.293 1.00 97.94 91 THR A CA 1
ATOM 681 C C . THR A 1 91 ? -18.422 17.449 13.763 1.00 97.94 91 THR A C 1
ATOM 683 O O . THR A 1 91 ? -19.634 17.544 13.958 1.00 97.94 91 THR A O 1
ATOM 686 N N . VAL A 1 92 ? -17.739 16.334 13.980 1.00 97.88 92 VAL A N 1
ATOM 687 C CA . VAL A 1 92 ? -18.271 15.107 14.558 1.00 97.88 92 VAL A CA 1
ATOM 688 C C . VAL A 1 92 ? -17.950 15.109 16.051 1.00 97.88 92 VAL A C 1
ATOM 690 O O . VAL A 1 92 ? -16.790 15.047 16.447 1.00 97.88 92 VAL A O 1
ATOM 693 N N . GLY A 1 93 ? -18.986 15.187 16.891 1.00 96.31 93 GLY A N 1
ATOM 694 C CA . GLY A 1 93 ? -18.872 15.267 18.356 1.00 96.31 93 GLY A CA 1
ATOM 695 C C . GLY A 1 93 ? -18.411 13.962 19.018 1.00 96.31 93 GLY A C 1
ATOM 696 O O . GLY A 1 93 ? -19.164 13.345 19.775 1.00 96.31 93 GLY A O 1
ATOM 697 N N . VAL A 1 94 ? -17.196 13.523 18.699 1.00 95.75 94 VAL A N 1
ATOM 698 C CA . VAL A 1 94 ? -16.533 12.322 19.212 1.00 95.75 94 VAL A CA 1
ATOM 699 C C . VAL A 1 94 ? -15.139 12.732 19.673 1.00 95.75 94 VAL A C 1
ATOM 701 O O . VAL A 1 94 ? -14.278 13.004 18.848 1.00 95.75 94 VAL A O 1
ATOM 704 N N . ALA A 1 95 ? -14.947 12.800 20.988 1.00 94.88 95 ALA A N 1
ATOM 705 C CA . ALA A 1 95 ? -13.662 13.124 21.596 1.00 94.88 95 ALA A CA 1
ATOM 706 C C . ALA A 1 95 ? -12.759 11.887 21.671 1.00 94.88 95 ALA A C 1
ATOM 708 O O . ALA A 1 95 ? -13.256 10.775 21.878 1.00 94.88 95 ALA A O 1
ATOM 709 N N . GLY A 1 96 ? -11.446 12.102 21.564 1.00 92.94 96 GLY A N 1
ATOM 710 C CA . GLY A 1 96 ? -10.439 11.050 21.714 1.00 92.94 96 GLY A CA 1
ATOM 711 C C . GLY A 1 96 ? -10.507 9.973 20.634 1.00 92.94 96 GLY A C 1
ATOM 712 O O . GLY A 1 96 ? -10.243 8.812 20.929 1.00 92.94 96 GLY A O 1
ATOM 713 N N . ALA A 1 97 ? -10.925 10.324 19.415 1.00 94.25 97 ALA A N 1
ATOM 714 C CA . ALA A 1 97 ? -10.902 9.371 18.317 1.00 94.25 97 ALA A CA 1
ATOM 715 C C . ALA A 1 97 ? -9.458 8.971 17.990 1.00 94.25 97 ALA A C 1
ATOM 717 O O . ALA A 1 97 ? -8.593 9.834 17.866 1.00 94.25 97 ALA A O 1
ATOM 718 N N . ASP A 1 98 ? -9.214 7.670 17.860 1.00 91.62 98 ASP A N 1
ATOM 719 C CA . ASP A 1 98 ? -7.875 7.096 17.682 1.00 91.62 98 ASP A CA 1
ATOM 720 C C . ASP A 1 98 ? -7.649 6.503 16.288 1.00 91.62 98 ASP A C 1
ATOM 722 O O . ASP A 1 98 ? -6.511 6.396 15.842 1.00 91.62 98 ASP A O 1
ATOM 726 N N . ALA A 1 99 ? -8.718 6.181 15.559 1.00 91.88 99 ALA A N 1
ATOM 727 C CA . ALA A 1 99 ? -8.639 5.842 14.147 1.00 91.88 99 ALA A CA 1
ATOM 728 C C . ALA A 1 99 ? -9.890 6.297 13.390 1.00 91.88 99 ALA A C 1
ATOM 730 O O . ALA A 1 99 ? -10.992 6.403 13.942 1.00 91.88 99 ALA A O 1
ATOM 731 N N . ALA A 1 100 ? -9.722 6.550 12.092 1.00 94.50 100 ALA A N 1
ATOM 732 C CA . ALA A 1 100 ? -10.810 6.924 11.203 1.00 94.50 100 ALA A CA 1
ATOM 733 C C . ALA A 1 100 ? -10.667 6.279 9.822 1.00 94.50 100 ALA A C 1
ATOM 735 O O . ALA A 1 100 ? -9.565 6.032 9.337 1.00 94.50 100 ALA A O 1
ATOM 736 N N . HIS A 1 101 ? -11.793 6.046 9.151 1.00 94.00 101 HIS A N 1
ATOM 737 C CA . HIS A 1 101 ? -11.802 5.628 7.755 1.00 94.00 101 HIS A CA 1
ATOM 738 C C . HIS A 1 101 ? -13.040 6.149 7.021 1.00 94.00 101 HIS A C 1
ATOM 740 O O . HIS A 1 101 ? -14.172 5.981 7.481 1.00 94.00 101 HIS A O 1
ATOM 746 N N . PHE A 1 102 ? -12.832 6.778 5.863 1.00 93.12 102 PHE A N 1
ATOM 747 C CA . PHE A 1 102 ? -13.923 7.196 4.985 1.00 93.12 102 PHE A CA 1
ATOM 748 C C . PHE A 1 102 ? -14.515 5.983 4.276 1.00 93.12 102 PHE A C 1
ATOM 750 O O . PHE A 1 102 ? -13.803 5.268 3.580 1.00 93.12 102 PHE A O 1
ATOM 757 N N . VAL A 1 103 ? -15.825 5.789 4.399 1.00 90.81 103 VAL A N 1
ATOM 758 C CA . VAL A 1 103 ? -16.556 4.731 3.691 1.00 90.81 103 VAL A CA 1
ATOM 759 C C . VAL A 1 103 ? -17.514 5.330 2.663 1.00 90.81 103 VAL A C 1
ATOM 761 O O . VAL A 1 103 ? -17.816 6.528 2.668 1.00 90.81 103 VAL A O 1
ATOM 764 N N . ALA A 1 104 ? -17.980 4.491 1.737 1.00 87.12 104 ALA A N 1
ATOM 765 C CA . ALA A 1 104 ? -18.850 4.920 0.649 1.00 87.12 104 ALA A CA 1
ATOM 766 C C . ALA A 1 104 ? -20.122 5.631 1.153 1.00 87.12 104 ALA A C 1
ATOM 768 O O . ALA A 1 104 ? -20.633 5.360 2.240 1.00 87.12 104 ALA A O 1
ATOM 769 N N . GLY A 1 105 ? -20.657 6.533 0.326 1.00 87.25 105 GLY A N 1
ATOM 770 C CA . GLY A 1 105 ? -21.887 7.267 0.641 1.00 87.25 105 GLY A CA 1
ATOM 771 C C . GLY A 1 105 ? -21.688 8.516 1.502 1.00 87.25 105 GLY A C 1
ATOM 772 O O . GLY A 1 105 ? -22.656 9.004 2.074 1.00 87.25 105 GLY A O 1
ATOM 773 N N . GLY A 1 106 ? -20.463 9.048 1.589 1.00 91.50 106 GLY A N 1
ATOM 774 C CA . GLY A 1 106 ? -20.189 10.270 2.352 1.00 91.50 106 GLY A CA 1
ATOM 775 C C . GLY A 1 106 ? -20.215 10.035 3.860 1.00 91.50 106 GLY A C 1
ATOM 776 O O . GLY A 1 106 ? -20.666 10.898 4.616 1.00 91.50 106 GLY A O 1
ATOM 777 N N . LEU A 1 107 ? -19.742 8.869 4.293 1.00 95.00 107 LEU A N 1
ATOM 778 C CA . LEU A 1 107 ? -19.762 8.435 5.682 1.00 95.00 107 LEU A CA 1
ATOM 779 C C . LEU A 1 107 ? -18.340 8.287 6.233 1.00 95.00 107 LEU A C 1
ATOM 781 O O . LEU A 1 107 ? -17.391 8.020 5.496 1.00 95.00 107 LEU A O 1
ATOM 785 N N . LEU A 1 108 ? -18.208 8.448 7.545 1.00 96.12 108 LEU A N 1
ATOM 786 C CA . LEU A 1 108 ? -16.958 8.312 8.282 1.00 96.12 108 LEU A CA 1
ATOM 787 C C . LEU A 1 108 ? -17.135 7.281 9.394 1.00 96.12 108 LEU A C 1
ATOM 789 O O . LEU A 1 108 ? -18.027 7.419 10.233 1.00 96.12 108 LEU A O 1
ATOM 793 N N . LEU A 1 109 ? -16.283 6.259 9.394 1.00 96.44 109 LEU A N 1
ATOM 794 C CA . LEU A 1 109 ? -16.094 5.369 10.531 1.00 96.44 109 LEU A CA 1
ATOM 795 C C . LEU A 1 109 ? -15.035 5.958 11.452 1.00 96.44 109 LEU A C 1
ATOM 797 O O . LEU A 1 109 ? -13.990 6.402 10.983 1.00 96.44 109 LEU A O 1
ATOM 801 N N . LEU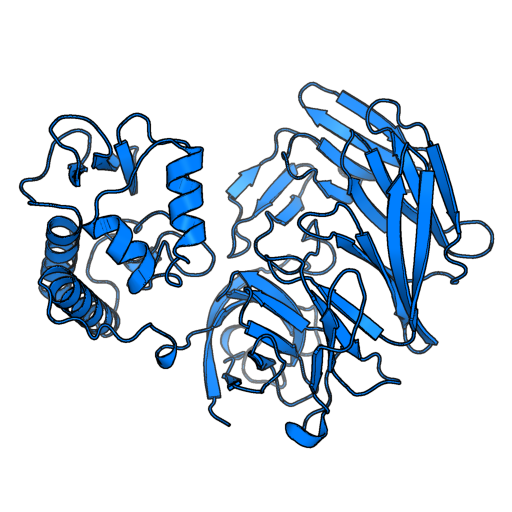 A 1 110 ? -15.316 5.937 12.749 1.00 95.88 110 LEU A N 1
ATOM 802 C CA . LEU A 1 110 ? -14.429 6.400 13.808 1.00 95.88 110 LEU A CA 1
ATOM 803 C C . LEU A 1 110 ? -14.352 5.355 14.904 1.00 95.88 110 LEU A C 1
ATOM 805 O O . LEU A 1 110 ? -15.371 4.757 15.260 1.00 95.88 110 LEU A O 1
ATOM 809 N N . THR A 1 111 ? -13.181 5.203 15.496 1.00 95.75 111 THR A N 1
ATOM 810 C CA . THR A 1 111 ? -13.011 4.487 16.757 1.00 95.75 111 THR A CA 1
ATOM 811 C C . THR A 1 111 ? -12.634 5.488 17.829 1.00 95.75 111 THR A C 1
ATOM 813 O O . THR A 1 111 ? -11.954 6.472 17.554 1.00 95.75 111 THR A O 1
ATOM 816 N N . ALA A 1 112 ? -13.194 5.312 19.022 1.00 95.19 112 ALA A N 1
ATOM 817 C CA . ALA A 1 112 ? -12.926 6.187 20.151 1.00 95.19 112 ALA A CA 1
ATOM 818 C C . ALA A 1 112 ? -13.258 5.484 21.476 1.00 95.19 112 ALA A C 1
ATOM 820 O O . ALA A 1 112 ? -14.161 4.626 21.515 1.00 95.19 112 ALA A O 1
ATOM 821 N N . PRO A 1 113 ? -12.623 5.905 22.585 1.00 93.44 113 PRO A N 1
ATOM 822 C CA . PRO A 1 113 ? -13.037 5.527 23.922 1.00 93.44 113 PRO A CA 1
ATOM 823 C C . PRO A 1 113 ? -14.515 5.849 24.156 1.00 93.44 113 PRO A C 1
ATOM 825 O O . PRO A 1 113 ? -15.058 6.869 23.727 1.00 93.44 113 PRO A O 1
ATOM 828 N N . SER A 1 114 ? -15.193 4.963 24.873 1.00 90.25 114 SER A N 1
ATOM 829 C CA . SER A 1 114 ? -16.608 5.088 25.199 1.00 90.25 114 SER A CA 1
ATOM 830 C C . SER A 1 114 ? -16.879 4.641 26.634 1.00 90.25 114 SER A C 1
ATOM 832 O O . SER A 1 114 ? -16.017 4.104 27.332 1.00 90.25 114 SER A O 1
ATOM 834 N N . ARG A 1 115 ? -18.097 4.880 27.127 1.00 83.00 115 ARG A N 1
ATOM 835 C CA . ARG A 1 115 ? -18.457 4.486 28.491 1.00 83.00 115 ARG A CA 1
ATOM 836 C C . ARG A 1 115 ? -18.430 2.957 28.616 1.00 83.00 115 ARG A C 1
ATOM 838 O O . ARG A 1 115 ? -19.353 2.294 28.158 1.00 83.00 115 ARG A O 1
ATOM 845 N N . GLY A 1 116 ? -17.413 2.431 29.297 1.00 76.50 116 GLY A N 1
ATOM 846 C CA . GLY A 1 116 ? -17.246 0.994 29.539 1.00 76.50 116 GLY A CA 1
ATOM 847 C C . GLY A 1 116 ? -16.368 0.261 28.520 1.00 76.50 116 GLY A C 1
ATOM 848 O O . GLY A 1 116 ? -16.442 -0.962 28.467 1.00 76.50 116 GLY A O 1
ATOM 849 N N . GLY A 1 117 ? -15.569 0.978 27.722 1.00 89.44 117 GLY A N 1
ATOM 850 C CA . GLY A 1 117 ? -14.580 0.382 26.822 1.00 89.44 117 GLY A CA 1
ATOM 851 C C . GLY A 1 117 ? -14.339 1.252 25.593 1.00 89.44 117 GLY A C 1
ATOM 852 O O . GLY A 1 117 ? -14.244 2.470 25.700 1.00 89.44 117 GLY A O 1
ATOM 853 N N . HIS A 1 118 ? -14.317 0.641 24.414 1.00 95.19 118 HIS A N 1
ATOM 854 C CA . HIS A 1 118 ? -14.161 1.318 23.120 1.00 95.19 118 HIS A CA 1
ATOM 855 C C . HIS A 1 118 ? -15.391 1.142 22.231 1.00 95.19 118 HIS A C 1
ATOM 857 O O . HIS A 1 118 ? -16.156 0.191 22.415 1.00 95.19 118 HIS A O 1
ATOM 863 N N . ALA A 1 119 ? -15.602 2.034 21.265 1.00 95.88 119 ALA A N 1
ATOM 864 C CA . ALA A 1 119 ? -16.726 1.938 20.335 1.00 95.88 119 ALA A CA 1
ATOM 865 C C . ALA A 1 119 ? -16.348 2.331 18.907 1.00 95.88 119 ALA A C 1
ATOM 867 O O . ALA A 1 119 ? -15.487 3.178 18.687 1.00 95.88 119 ALA A O 1
ATOM 868 N N . VAL A 1 120 ? -17.081 1.759 17.952 1.00 96.88 120 VAL A N 1
ATOM 869 C CA . VAL A 1 120 ? -17.116 2.197 16.556 1.00 96.88 120 VAL A CA 1
ATOM 870 C C . VAL A 1 120 ? -18.294 3.149 16.393 1.00 96.88 120 VAL A C 1
ATOM 872 O O . VAL A 1 120 ? -19.412 2.840 16.806 1.00 96.88 120 VAL A O 1
ATOM 875 N N . THR A 1 121 ? -18.056 4.312 15.803 1.00 97.31 121 THR A N 1
ATOM 876 C CA . THR A 1 121 ? -19.068 5.331 15.519 1.00 97.31 121 THR A CA 1
ATOM 877 C C . THR A 1 121 ? -19.136 5.573 14.015 1.00 97.31 121 THR A C 1
ATOM 879 O O . THR A 1 121 ? -18.107 5.729 13.365 1.00 97.31 121 THR A O 1
ATOM 882 N N . LEU A 1 122 ? -20.349 5.628 13.470 1.00 97.69 122 LEU A N 1
ATOM 883 C CA . LEU A 1 122 ? -20.618 6.030 12.095 1.00 97.69 122 LEU A CA 1
ATOM 884 C C . LEU A 1 122 ? -21.132 7.467 12.093 1.00 97.69 122 LEU A C 1
ATOM 886 O O . LEU A 1 122 ? -22.093 7.778 12.800 1.00 97.69 122 LEU A O 1
ATOM 890 N N . ALA A 1 123 ? -20.529 8.335 11.290 1.00 97.56 123 ALA A N 1
ATOM 891 C CA . ALA A 1 123 ? -20.935 9.727 11.158 1.00 97.56 123 ALA A CA 1
ATOM 892 C C . ALA A 1 123 ? -21.117 10.136 9.693 1.00 97.56 123 ALA A C 1
ATOM 894 O O . ALA A 1 123 ? -20.474 9.608 8.789 1.00 97.56 123 ALA A O 1
ATOM 895 N N . ASP A 1 124 ? -22.005 11.098 9.467 1.00 96.31 124 ASP A N 1
ATOM 896 C CA . ASP A 1 124 ? -22.199 11.741 8.173 1.00 96.31 124 ASP A CA 1
ATOM 897 C C . ASP A 1 124 ? -21.140 12.835 7.958 1.00 96.31 124 ASP A C 1
ATOM 899 O O . ASP A 1 124 ? -20.989 13.740 8.780 1.00 96.31 124 ASP A O 1
ATOM 903 N N . THR A 1 125 ? -20.407 12.766 6.846 1.00 95.75 125 THR A N 1
ATOM 904 C CA . THR A 1 125 ? -19.273 13.674 6.568 1.00 95.75 125 THR A CA 1
ATOM 905 C C . THR A 1 125 ? -19.693 15.094 6.194 1.00 95.75 125 THR A C 1
ATOM 907 O O . THR A 1 125 ? -18.869 16.006 6.226 1.00 95.75 125 THR A O 1
ATOM 910 N N . ALA A 1 126 ? -20.947 15.302 5.785 1.00 95.25 126 ALA A N 1
ATOM 911 C CA . ALA A 1 126 ? -21.444 16.611 5.370 1.00 95.25 126 ALA A CA 1
ATOM 912 C C . ALA A 1 126 ? -21.984 17.419 6.556 1.00 95.25 126 ALA A C 1
ATOM 914 O O . ALA A 1 126 ? -21.836 18.636 6.598 1.00 95.25 126 ALA A O 1
ATOM 915 N N . THR A 1 127 ? -22.613 16.742 7.515 1.00 96.38 127 THR A N 1
ATOM 916 C CA . THR A 1 127 ? -23.303 17.357 8.655 1.00 96.38 127 THR A CA 1
ATOM 917 C C . THR A 1 127 ? -22.568 17.169 9.977 1.00 96.38 127 THR A C 1
ATOM 919 O O . THR A 1 127 ? -22.876 17.866 10.940 1.00 96.38 127 THR A O 1
ATOM 922 N N . GLY A 1 128 ? -21.636 16.215 10.056 1.00 97.00 128 GLY A N 1
ATOM 923 C CA . GLY A 1 128 ? -20.970 15.821 11.299 1.00 97.00 128 GLY A CA 1
ATOM 924 C C . GLY A 1 128 ? -21.861 14.995 12.236 1.00 97.00 128 GLY A C 1
ATOM 925 O O . GLY A 1 128 ? -21.468 14.653 13.353 1.00 97.00 128 GLY A O 1
ATOM 926 N N . ARG A 1 129 ? -23.087 14.664 11.813 1.00 97.19 129 ARG A N 1
ATOM 927 C CA . ARG A 1 129 ? -24.053 13.954 12.650 1.00 97.19 129 ARG A CA 1
ATOM 928 C C . ARG A 1 129 ? -23.625 12.503 12.843 1.00 97.19 129 ARG A C 1
ATOM 930 O O . ARG A 1 129 ? -23.481 11.765 11.872 1.00 97.19 129 ARG A O 1
ATOM 937 N N . VAL A 1 130 ? -23.526 12.075 14.099 1.00 97.19 130 VAL A N 1
ATOM 938 C CA . VAL A 1 130 ? -23.408 10.656 14.453 1.00 97.19 130 VAL A CA 1
ATOM 939 C C . VAL A 1 130 ? -24.705 9.938 14.072 1.00 97.19 130 VAL A C 1
ATOM 941 O O . VAL A 1 130 ? -25.787 10.322 14.519 1.00 97.19 130 VAL A O 1
ATOM 944 N N . LEU A 1 131 ? -24.589 8.927 13.217 1.00 96.94 131 LEU A N 1
ATOM 945 C CA . LEU A 1 131 ? -25.698 8.126 12.703 1.00 96.94 131 LEU A CA 1
ATOM 946 C C . LEU A 1 131 ? -25.926 6.878 13.548 1.00 96.94 131 LEU A C 1
ATOM 948 O O . LEU A 1 131 ? -27.070 6.543 13.842 1.00 96.94 131 LEU A O 1
ATOM 952 N N . ASP A 1 132 ? -24.837 6.223 13.946 1.00 96.94 132 ASP A N 1
ATOM 953 C CA . ASP A 1 132 ? -24.877 4.993 14.725 1.00 96.94 132 ASP A CA 1
ATOM 954 C C . ASP A 1 132 ? -23.602 4.833 15.561 1.00 96.94 132 ASP A C 1
ATOM 956 O O . ASP A 1 132 ? -22.557 5.419 15.256 1.00 96.94 132 ASP A O 1
ATOM 960 N N . ARG A 1 133 ? -23.682 4.046 16.632 1.00 96.19 133 ARG A N 1
ATOM 961 C CA . ARG A 1 133 ? -22.552 3.712 17.498 1.00 96.19 133 ARG A CA 1
ATOM 962 C C . ARG A 1 133 ? -22.710 2.302 18.052 1.00 96.19 133 ARG A C 1
ATOM 964 O O . ARG A 1 133 ? -23.693 2.006 18.725 1.00 96.19 133 ARG A O 1
ATOM 971 N N . SER A 1 134 ? -21.679 1.484 17.873 1.00 95.75 134 SER A N 1
ATOM 972 C CA . SER A 1 134 ? -21.614 0.120 18.396 1.00 95.75 134 SER A CA 1
ATOM 973 C C . SER A 1 134 ? -20.426 -0.042 19.352 1.00 95.75 134 SER A C 1
ATOM 975 O O . SER A 1 134 ? -19.296 0.260 18.962 1.00 95.75 134 SER A O 1
ATOM 977 N N . PRO A 1 135 ? -20.627 -0.522 20.594 1.00 95.12 135 PRO A N 1
ATOM 978 C CA . PRO A 1 135 ? -19.522 -0.834 21.496 1.00 95.12 135 PRO A CA 1
ATOM 979 C C . PRO A 1 135 ? -18.725 -2.044 20.987 1.00 95.12 135 PRO A C 1
ATOM 981 O O . PRO A 1 135 ? -19.301 -2.989 20.451 1.00 95.12 135 PRO A O 1
ATOM 984 N N . LEU A 1 136 ? -17.408 -2.035 21.196 1.00 93.31 136 LEU A N 1
ATOM 985 C CA . LEU A 1 136 ? -16.520 -3.167 20.898 1.00 93.31 136 LEU A CA 1
ATOM 986 C C . LEU A 1 136 ? -16.410 -4.155 22.068 1.00 93.31 136 LEU A C 1
ATOM 988 O O . LEU A 1 136 ? -16.046 -5.311 21.873 1.00 93.31 136 LEU A O 1
ATOM 992 N N . GLY A 1 137 ? -16.728 -3.715 23.292 1.00 90.31 137 GLY A N 1
ATOM 993 C CA . GLY A 1 137 ? -16.641 -4.562 24.487 1.00 90.31 137 GLY A CA 1
ATOM 994 C C . GLY A 1 137 ? -15.206 -4.919 24.893 1.00 90.31 137 GLY A C 1
ATOM 995 O O . GLY A 1 137 ? -14.989 -5.957 25.512 1.00 90.31 137 GLY A O 1
ATOM 996 N N . VAL A 1 138 ? -14.240 -4.072 24.533 1.00 90.69 138 VAL A N 1
ATOM 997 C CA . VAL A 1 138 ? -12.823 -4.161 24.919 1.00 90.69 138 VAL A CA 1
ATOM 998 C C . VAL A 1 138 ? -12.408 -2.873 25.634 1.00 90.69 138 VAL A C 1
ATOM 1000 O O . VAL A 1 138 ? -12.906 -1.797 25.287 1.00 90.69 138 VAL A O 1
ATOM 1003 N N . ASP A 1 139 ? -11.552 -2.977 26.652 1.00 88.62 139 ASP A N 1
ATOM 1004 C CA . ASP A 1 139 ? -11.103 -1.829 27.452 1.00 88.62 139 ASP A CA 1
ATOM 1005 C C . ASP A 1 139 ? -9.808 -1.241 26.886 1.00 88.62 139 ASP A C 1
ATOM 1007 O O . ASP A 1 139 ? -8.807 -1.945 26.808 1.00 88.62 139 ASP A O 1
ATOM 1011 N N . ARG A 1 140 ? -9.847 0.045 26.513 1.00 85.50 140 ARG A N 1
ATOM 1012 C CA . ARG A 1 140 ? -8.699 0.853 26.050 1.00 85.50 140 ARG A CA 1
ATOM 1013 C C . ARG A 1 140 ? -7.742 0.127 25.081 1.00 85.50 140 ARG A C 1
ATOM 1015 O O . ARG A 1 140 ? -6.547 0.051 25.364 1.00 85.50 140 ARG A O 1
ATOM 1022 N N . PRO A 1 141 ? -8.242 -0.408 23.955 1.00 92.50 141 PRO A N 1
ATOM 1023 C CA . PRO A 1 141 ? -7.382 -1.011 22.949 1.00 92.50 141 PRO A CA 1
ATOM 1024 C C . PRO A 1 141 ? -6.534 0.038 22.221 1.00 92.50 141 PRO A C 1
ATOM 1026 O O . PRO A 1 141 ? -6.937 1.192 22.098 1.00 92.50 141 PRO A O 1
ATOM 1029 N N . VAL A 1 142 ? -5.411 -0.401 21.656 1.00 89.56 142 VAL A N 1
ATOM 1030 C CA . VAL A 1 142 ? -4.782 0.269 20.513 1.00 89.56 142 VAL A CA 1
ATOM 1031 C C . VAL A 1 142 ? -5.499 -0.218 19.262 1.00 89.56 142 VAL A C 1
ATOM 1033 O O . VAL A 1 142 ? -5.558 -1.427 19.019 1.00 89.56 142 VAL A O 1
ATOM 1036 N N . VAL A 1 143 ? -6.086 0.704 18.500 1.00 90.50 143 VAL A N 1
ATOM 1037 C CA . VAL A 1 143 ? -6.918 0.356 17.348 1.00 90.50 143 VAL A CA 1
ATOM 1038 C C . VAL A 1 143 ? -6.197 0.615 16.035 1.00 90.50 143 VAL A C 1
ATOM 1040 O O . VAL A 1 143 ? -5.675 1.699 15.809 1.00 90.50 143 VAL A O 1
ATOM 1043 N N . THR A 1 144 ? -6.208 -0.371 15.141 1.00 89.25 144 THR A N 1
ATOM 1044 C CA . THR A 1 144 ? -5.798 -0.201 13.739 1.00 89.25 144 THR A CA 1
ATOM 1045 C C . THR A 1 144 ? -6.932 -0.628 12.814 1.00 89.25 144 THR A C 1
ATOM 1047 O O . THR A 1 144 ? -7.703 -1.541 13.122 1.00 89.25 144 THR A O 1
ATOM 1050 N N . LEU A 1 145 ? -7.068 0.068 11.685 1.00 91.25 145 LEU A N 1
ATOM 1051 C CA . LEU A 1 145 ? -8.096 -0.196 10.685 1.00 91.25 145 LEU A CA 1
ATOM 1052 C C . LEU A 1 145 ? -7.458 -0.746 9.413 1.00 91.25 145 LEU A C 1
ATOM 1054 O O . LEU A 1 145 ? -6.577 -0.122 8.830 1.00 91.25 145 LEU A O 1
ATOM 1058 N N . THR A 1 146 ? -7.995 -1.864 8.943 1.00 91.25 146 THR A N 1
ATOM 1059 C CA . THR A 1 146 ? -7.661 -2.505 7.674 1.00 91.25 146 THR A CA 1
ATOM 1060 C C . THR A 1 146 ? -8.911 -2.510 6.784 1.00 91.25 146 THR A C 1
ATOM 1062 O O . THR A 1 146 ? -9.724 -3.440 6.838 1.00 91.25 146 THR A O 1
ATOM 1065 N N . PRO A 1 147 ? -9.129 -1.461 5.973 1.00 91.56 147 PRO A N 1
ATOM 1066 C CA . PRO A 1 147 ? -10.215 -1.407 5.007 1.00 91.56 147 PRO A CA 1
ATOM 1067 C C . PRO A 1 147 ? -10.045 -2.462 3.918 1.00 91.56 147 PRO A C 1
ATOM 1069 O O . PRO A 1 147 ? -8.951 -2.672 3.396 1.00 91.56 147 PRO A O 1
ATOM 1072 N N . HIS A 1 148 ? -11.144 -3.099 3.540 1.00 91.94 148 HIS A N 1
ATOM 1073 C CA . HIS A 1 148 ? -11.171 -4.010 2.411 1.00 91.94 148 HIS A CA 1
ATOM 1074 C C . HIS A 1 148 ? -11.158 -3.215 1.087 1.00 91.94 148 HIS A C 1
ATOM 1076 O O . HIS A 1 148 ? -11.908 -2.244 0.959 1.00 91.94 148 HIS A O 1
ATOM 1082 N N . PRO A 1 149 ? -10.389 -3.636 0.062 1.00 86.50 149 PRO A N 1
ATOM 1083 C CA . PRO A 1 149 ? -10.197 -2.852 -1.164 1.00 86.50 149 PRO A CA 1
ATOM 1084 C C . PRO A 1 149 ? -11.468 -2.644 -2.009 1.00 86.50 149 PRO A C 1
ATOM 1086 O O . PRO A 1 149 ? -11.584 -1.619 -2.674 1.00 86.50 149 PRO A O 1
ATOM 1089 N N . HIS A 1 150 ? -12.424 -3.587 -1.978 1.00 86.38 150 HIS A N 1
ATOM 1090 C CA . HIS A 1 150 ? -13.589 -3.577 -2.890 1.00 86.38 150 HIS A CA 1
ATOM 1091 C C . HIS A 1 150 ? -14.981 -3.576 -2.237 1.00 86.38 150 HIS A C 1
ATOM 1093 O O . HIS A 1 150 ? -15.879 -2.899 -2.726 1.00 86.38 150 HIS A O 1
ATOM 1099 N N . ASP A 1 151 ? -15.205 -4.343 -1.165 1.00 89.50 151 ASP A N 1
ATOM 1100 C CA . ASP A 1 151 ? -16.546 -4.600 -0.614 1.00 89.50 151 ASP A CA 1
ATOM 1101 C C . ASP A 1 151 ? -17.029 -3.590 0.452 1.00 89.50 151 ASP A C 1
ATOM 1103 O O . ASP A 1 151 ? -18.160 -3.696 0.928 1.00 89.50 151 ASP A O 1
ATOM 1107 N N . GLY A 1 152 ? -16.193 -2.613 0.824 1.00 88.38 152 GLY A N 1
ATOM 1108 C CA . GLY A 1 152 ? -16.520 -1.568 1.802 1.00 88.38 152 GLY A CA 1
ATOM 1109 C C . GLY A 1 152 ? -16.497 -2.004 3.273 1.00 88.38 152 GLY A C 1
ATOM 1110 O O . GLY A 1 152 ? -16.860 -1.210 4.143 1.00 88.38 152 GLY A O 1
ATOM 1111 N N . SER A 1 153 ? -16.087 -3.237 3.577 1.00 93.62 153 SER A N 1
ATOM 1112 C CA . SER A 1 153 ? -15.857 -3.682 4.956 1.00 93.62 153 SER A CA 1
ATOM 1113 C C . SER A 1 153 ? -14.589 -3.070 5.527 1.00 93.62 153 SER A C 1
ATOM 1115 O O . SER A 1 153 ? -13.637 -2.799 4.800 1.00 93.62 153 SER A O 1
ATOM 1117 N N . VAL A 1 154 ? -14.531 -2.939 6.848 1.00 94.75 154 VAL A N 1
ATOM 1118 C CA . VAL A 1 154 ? -13.306 -2.563 7.557 1.00 94.75 154 VAL A CA 1
ATOM 1119 C C . VAL A 1 154 ? -13.020 -3.600 8.629 1.00 94.75 154 VAL A C 1
ATOM 1121 O O . VAL A 1 154 ? -13.863 -3.858 9.487 1.00 94.75 154 VAL A O 1
ATOM 1124 N N . VAL A 1 155 ? -11.844 -4.216 8.564 1.00 95.94 155 VAL A N 1
ATOM 1125 C CA . VAL A 1 155 ? -11.328 -5.059 9.640 1.00 95.94 155 VAL A CA 1
ATOM 1126 C C . VAL A 1 155 ? -10.690 -4.154 10.687 1.00 95.94 155 VAL A C 1
ATOM 1128 O O . VAL A 1 155 ? -9.973 -3.219 10.343 1.00 95.94 155 VAL A O 1
ATOM 1131 N N . LEU A 1 156 ? -10.996 -4.399 11.955 1.00 95.38 156 LEU A N 1
ATOM 1132 C CA . LEU A 1 156 ? -10.516 -3.614 13.084 1.00 95.38 156 LEU A CA 1
ATOM 1133 C C . LEU A 1 156 ? -9.723 -4.520 14.017 1.00 95.38 156 LEU A C 1
ATOM 1135 O O . LEU A 1 156 ? -10.272 -5.479 14.568 1.00 95.38 156 LEU A O 1
ATOM 1139 N N . ASP A 1 157 ? -8.458 -4.170 14.209 1.00 93.94 157 ASP A N 1
ATOM 1140 C CA . ASP A 1 157 ? -7.569 -4.757 15.201 1.00 93.94 157 ASP A CA 1
ATOM 1141 C C . ASP A 1 157 ? -7.676 -3.965 16.496 1.00 93.94 157 ASP A C 1
ATOM 1143 O O . ASP A 1 157 ? -7.390 -2.772 16.514 1.00 93.94 157 ASP A O 1
ATOM 1147 N N . ALA A 1 158 ? -8.104 -4.614 17.577 1.00 94.44 158 ALA A N 1
ATOM 1148 C CA . ALA A 1 158 ? -8.085 -4.051 18.920 1.00 94.44 158 ALA A CA 1
ATOM 1149 C C . ALA A 1 158 ? -6.999 -4.758 19.741 1.00 94.44 158 ALA A C 1
ATOM 1151 O O . ALA A 1 158 ? -7.251 -5.809 20.340 1.00 94.44 158 ALA A O 1
ATOM 1152 N N . GLY A 1 159 ? -5.788 -4.200 19.730 1.00 91.38 159 GLY A N 1
ATOM 1153 C CA . GLY A 1 159 ? -4.647 -4.694 20.499 1.00 91.38 159 GLY A CA 1
ATOM 1154 C C . GLY A 1 159 ? -4.754 -4.304 21.971 1.00 91.38 159 GLY A C 1
ATOM 1155 O O . GLY A 1 159 ? -5.054 -3.157 22.292 1.00 91.38 159 GLY A O 1
ATOM 1156 N N . LEU A 1 160 ? -4.513 -5.254 22.873 1.00 90.31 160 LEU A N 1
ATOM 1157 C CA . LEU A 1 160 ? -4.568 -5.069 24.330 1.00 90.31 160 LEU A CA 1
ATOM 1158 C C . LEU A 1 160 ? -3.180 -5.269 24.968 1.00 90.31 160 LEU A C 1
ATOM 1160 O O . LEU A 1 160 ? -3.072 -5.572 26.154 1.00 90.31 160 LEU A O 1
ATOM 1164 N N . GLY A 1 161 ? -2.110 -5.131 24.179 1.00 86.31 161 GLY A N 1
ATOM 1165 C CA . GLY A 1 161 ? -0.749 -5.464 24.603 1.00 86.31 161 GLY A CA 1
ATOM 1166 C C . GLY A 1 161 ? -0.642 -6.936 25.008 1.00 86.31 161 GLY A C 1
ATOM 1167 O O . GLY A 1 161 ? -1.248 -7.800 24.381 1.00 86.31 161 GLY A O 1
ATOM 1168 N N . ASP A 1 162 ? 0.058 -7.218 26.109 1.00 84.62 162 ASP A N 1
ATOM 1169 C CA . ASP A 1 162 ? 0.236 -8.584 26.632 1.00 84.62 162 ASP A CA 1
ATOM 1170 C C . ASP A 1 162 ? -1.089 -9.290 26.991 1.00 84.62 162 ASP A C 1
ATOM 1172 O O . ASP A 1 162 ? -1.133 -10.524 27.129 1.00 84.62 162 ASP A O 1
ATOM 1176 N N . ASP A 1 163 ? -2.183 -8.529 27.130 1.00 86.88 163 ASP A N 1
ATOM 1177 C CA . ASP A 1 163 ? -3.512 -9.043 27.452 1.00 86.88 163 ASP A CA 1
ATOM 1178 C C . ASP A 1 163 ? -4.229 -9.699 26.260 1.00 86.88 163 ASP A C 1
ATOM 1180 O O . ASP A 1 163 ? -5.230 -10.398 26.470 1.00 86.88 163 ASP A O 1
ATOM 1184 N N . GLY A 1 164 ? -3.677 -9.590 25.048 1.00 91.06 164 GLY A N 1
ATOM 1185 C CA . GLY A 1 164 ? -4.181 -10.240 23.840 1.00 91.06 164 GLY A CA 1
ATOM 1186 C C . GLY A 1 164 ? -4.660 -9.261 22.777 1.00 91.06 164 GLY A C 1
ATOM 1187 O O . GLY A 1 164 ? -4.355 -8.072 22.797 1.00 91.06 164 GLY A O 1
ATOM 1188 N N . SER A 1 165 ? -5.466 -9.761 21.846 1.00 93.94 165 SER A N 1
ATOM 1189 C CA . SER A 1 165 ? -6.111 -8.921 20.832 1.00 93.94 165 SER A CA 1
ATOM 1190 C C . SER A 1 165 ? -7.523 -9.397 20.504 1.00 93.94 165 SER A C 1
ATOM 1192 O O . SER A 1 165 ? -7.905 -10.544 20.767 1.00 93.94 165 SER A O 1
ATOM 1194 N N . ALA A 1 166 ? -8.329 -8.512 19.924 1.00 95.69 166 ALA A N 1
ATOM 1195 C CA . ALA A 1 166 ? -9.641 -8.837 19.384 1.00 95.69 166 ALA A CA 1
ATOM 1196 C C . ALA A 1 166 ? -9.772 -8.300 17.958 1.00 95.69 166 ALA A C 1
ATOM 1198 O O . ALA A 1 166 ? -9.537 -7.120 17.714 1.00 95.69 166 ALA A O 1
ATOM 1199 N N . LEU A 1 167 ? -10.186 -9.169 17.037 1.00 96.62 167 LEU A N 1
ATOM 1200 C CA . LEU A 1 167 ? -10.354 -8.831 15.629 1.00 96.62 167 LEU A CA 1
ATOM 1201 C C . LEU A 1 167 ? -11.839 -8.704 15.299 1.00 96.62 167 LEU A C 1
ATOM 1203 O O . LEU A 1 167 ? -12.618 -9.619 15.594 1.00 96.62 167 LEU A O 1
ATOM 1207 N N . PHE A 1 168 ? -12.230 -7.603 14.664 1.00 97.44 168 PHE A N 1
ATOM 1208 C CA . PHE A 1 168 ? -13.615 -7.327 14.288 1.00 97.44 168 PHE A CA 1
ATOM 1209 C C . PHE A 1 168 ? -13.754 -7.043 12.795 1.00 97.44 168 PHE A C 1
ATOM 1211 O O . PHE A 1 168 ? -12.826 -6.564 12.154 1.00 97.44 168 PHE A O 1
ATOM 1218 N N . VAL A 1 169 ? -14.944 -7.286 12.252 1.00 97.38 169 VAL A N 1
ATOM 1219 C CA . VAL A 1 169 ? -15.370 -6.789 10.942 1.00 97.38 169 VAL A CA 1
ATOM 1220 C C . VAL A 1 169 ? -16.490 -5.793 11.157 1.00 97.38 169 VAL A C 1
ATOM 1222 O O . VAL A 1 169 ? -17.494 -6.101 11.799 1.00 97.38 169 VAL A O 1
ATOM 1225 N N . VAL A 1 170 ? -16.320 -4.609 10.587 1.00 97.00 170 VAL A N 1
ATOM 1226 C CA . VAL A 1 170 ? -17.318 -3.549 10.546 1.00 97.00 170 VAL A CA 1
ATOM 1227 C C . VAL A 1 170 ? -17.869 -3.467 9.128 1.00 97.00 170 VAL A C 1
ATOM 1229 O O . VAL A 1 170 ? -17.117 -3.313 8.164 1.00 97.00 170 VAL A O 1
ATOM 1232 N N . ARG A 1 171 ? -19.193 -3.554 8.995 1.00 95.38 171 ARG A N 1
ATOM 1233 C CA . ARG A 1 171 ? -19.916 -3.316 7.740 1.00 95.38 171 ARG A CA 1
ATOM 1234 C C . ARG A 1 171 ? -20.951 -2.221 7.948 1.00 95.38 171 ARG A C 1
ATOM 1236 O O . ARG A 1 171 ? -21.585 -2.150 9.000 1.00 95.38 171 ARG A O 1
ATOM 1243 N N . VAL A 1 172 ? -21.132 -1.385 6.930 1.00 91.44 172 VAL A N 1
ATOM 1244 C CA . VAL A 1 172 ? -22.108 -0.292 6.948 1.00 91.44 172 VAL A CA 1
ATOM 1245 C C . VAL A 1 172 ? -23.249 -0.625 5.998 1.00 91.44 172 VAL A C 1
ATOM 1247 O O . VAL A 1 172 ? -23.044 -0.765 4.795 1.00 91.44 172 VAL A O 1
ATOM 1250 N N . ALA A 1 173 ? -24.462 -0.737 6.536 1.00 84.31 173 ALA A N 1
ATOM 1251 C CA . ALA A 1 173 ? -25.678 -0.942 5.757 1.00 84.31 173 ALA A CA 1
ATOM 1252 C C . ALA A 1 173 ? -26.686 0.160 6.095 1.00 84.31 173 ALA A C 1
ATOM 1254 O O . ALA A 1 173 ? -27.139 0.265 7.230 1.00 84.31 173 ALA A O 1
ATOM 1255 N N . VAL A 1 174 ? -27.033 0.995 5.109 1.00 80.44 174 VAL A N 1
ATOM 1256 C CA . VAL A 1 174 ? -28.083 2.032 5.219 1.00 80.44 174 VAL A CA 1
ATOM 1257 C C . VAL A 1 174 ? -27.959 2.875 6.506 1.00 80.44 174 VAL A C 1
ATOM 1259 O O . VAL A 1 174 ? -28.902 3.012 7.278 1.00 80.44 174 VAL A O 1
ATOM 1262 N N . GLY A 1 175 ? -26.767 3.422 6.769 1.00 77.56 175 GLY A N 1
ATOM 1263 C CA . GLY A 1 175 ? -26.527 4.288 7.932 1.00 77.56 175 GLY A CA 1
ATOM 1264 C C . GLY A 1 175 ? -26.487 3.576 9.290 1.00 77.56 175 GLY A C 1
ATOM 1265 O O . GLY A 1 175 ? -26.494 4.260 10.309 1.00 77.56 175 GLY A O 1
ATOM 1266 N N . THR A 1 176 ? -26.432 2.242 9.311 1.00 90.69 176 THR A N 1
ATOM 1267 C CA . THR A 1 176 ? -26.266 1.430 10.528 1.00 90.69 176 THR A CA 1
ATOM 1268 C C . THR A 1 176 ? -24.992 0.593 10.472 1.00 90.69 176 THR A C 1
ATOM 1270 O O . THR A 1 176 ? -24.518 0.229 9.389 1.00 90.69 176 THR A O 1
ATOM 1273 N N . LEU A 1 177 ? -24.436 0.311 11.647 1.00 96.12 177 LEU A N 1
ATOM 1274 C CA . LEU A 1 177 ? -23.247 -0.501 11.857 1.00 96.12 177 LEU A CA 1
ATOM 1275 C C . LEU A 1 177 ? -23.632 -1.959 12.115 1.00 96.12 177 LEU A C 1
ATOM 1277 O O . LEU A 1 177 ? -24.409 -2.268 13.015 1.00 96.12 177 LEU A O 1
ATOM 1281 N N . ALA A 1 178 ? -22.997 -2.868 11.384 1.00 95.69 178 ALA A N 1
ATOM 1282 C CA . ALA A 1 178 ? -22.895 -4.269 11.758 1.00 95.69 178 ALA A CA 1
ATOM 1283 C C . ALA A 1 178 ? -21.451 -4.541 12.191 1.00 95.69 178 ALA A C 1
ATOM 1285 O O . ALA A 1 178 ? -20.532 -4.431 11.379 1.00 95.69 178 ALA A O 1
ATOM 1286 N N . VAL A 1 179 ? -21.256 -4.866 13.471 1.00 96.38 179 VAL A N 1
ATOM 1287 C CA . VAL A 1 179 ? -19.942 -5.178 14.048 1.00 96.38 179 VAL A CA 1
ATOM 1288 C C . VAL A 1 179 ? -19.930 -6.632 14.500 1.00 96.38 179 VAL A C 1
ATOM 1290 O O . VAL A 1 179 ? -20.710 -7.030 15.363 1.00 96.38 179 VAL A O 1
ATOM 1293 N N . GLU A 1 180 ? -19.040 -7.426 13.915 1.00 96.62 180 GLU A N 1
ATOM 1294 C CA . GLU A 1 180 ? -18.864 -8.845 14.222 1.00 96.62 180 GLU A CA 1
ATOM 1295 C C . GLU A 1 180 ? -17.451 -9.074 14.761 1.00 96.62 180 GLU A C 1
ATOM 1297 O O . GLU A 1 180 ? -16.481 -8.700 14.109 1.00 96.62 180 GLU A O 1
ATOM 1302 N N . ARG A 1 181 ? -17.304 -9.718 15.925 1.00 96.75 181 ARG A N 1
ATOM 1303 C CA . ARG A 1 181 ? -15.993 -10.212 16.370 1.00 96.75 181 ARG A CA 1
ATOM 1304 C C . ARG A 1 181 ? -15.670 -11.503 15.624 1.00 96.75 181 ARG A C 1
ATOM 1306 O O . ARG A 1 181 ? -16.408 -12.475 15.750 1.00 96.75 181 ARG A O 1
ATOM 1313 N N . ILE A 1 182 ? -14.555 -11.517 14.902 1.00 96.56 182 ILE A N 1
ATOM 1314 C CA . ILE A 1 182 ? -14.134 -12.642 14.056 1.00 96.56 182 ILE A CA 1
ATOM 1315 C C . ILE A 1 182 ? -12.863 -13.344 14.543 1.00 96.56 182 ILE A C 1
ATOM 1317 O O . ILE A 1 182 ? -12.543 -14.417 14.040 1.00 96.56 182 ILE A O 1
ATOM 1321 N N . GLY A 1 183 ? -12.142 -12.775 15.514 1.00 94.50 183 GLY A N 1
ATOM 1322 C CA . GLY A 1 183 ? -10.894 -13.354 16.014 1.00 94.50 183 GLY A CA 1
ATOM 1323 C C . GLY A 1 183 ? -10.512 -12.889 17.419 1.00 94.50 183 GLY A C 1
ATOM 1324 O O . GLY A 1 183 ? -11.054 -11.916 17.955 1.00 94.50 183 GLY A O 1
ATOM 1325 N N . THR A 1 184 ? -9.600 -13.635 18.041 1.00 95.19 184 THR A N 1
ATOM 1326 C CA . THR A 1 184 ? -8.959 -13.324 19.329 1.00 95.19 184 THR A CA 1
ATOM 1327 C C . THR A 1 184 ? -7.508 -13.783 19.274 1.00 95.19 184 THR A C 1
ATOM 1329 O O . THR A 1 184 ? -7.246 -14.837 18.697 1.00 95.19 184 THR A O 1
ATOM 1332 N N . ASP A 1 185 ? -6.598 -13.010 19.866 1.00 95.12 185 ASP A N 1
ATOM 1333 C CA . ASP A 1 185 ? -5.151 -13.274 19.879 1.00 95.12 185 ASP A CA 1
ATOM 1334 C C . ASP A 1 185 ? -4.555 -13.456 18.465 1.00 95.12 185 ASP A C 1
ATOM 1336 O O . ASP A 1 185 ? -3.660 -14.275 18.232 1.00 95.12 185 ASP A O 1
ATOM 1340 N N . VAL A 1 186 ? -5.080 -12.683 17.514 1.00 94.88 186 VAL A N 1
ATOM 1341 C CA . VAL A 1 186 ? -4.625 -12.560 16.123 1.00 94.88 186 VAL A CA 1
ATOM 1342 C C . VAL A 1 186 ? -4.759 -11.110 15.660 1.00 94.88 186 VAL A C 1
ATOM 1344 O O . VAL A 1 186 ? -5.635 -10.393 16.149 1.00 94.88 186 VAL A O 1
ATOM 1347 N N . TYR A 1 187 ? -3.925 -10.709 14.707 1.00 94.00 187 TYR A N 1
ATOM 1348 C CA . TYR A 1 187 ? -3.966 -9.399 14.058 1.00 94.00 187 TYR A CA 1
ATOM 1349 C 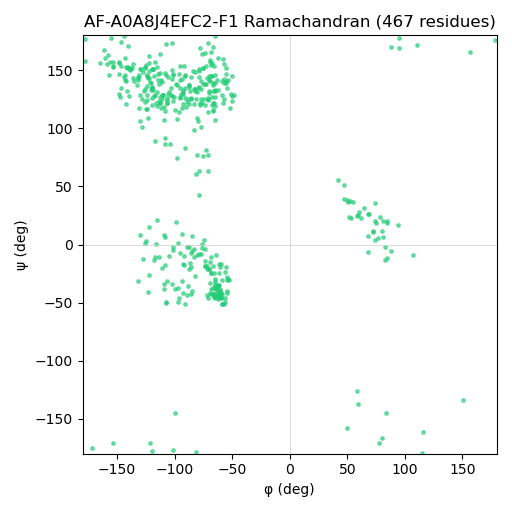C . TYR A 1 187 ? -4.186 -9.538 12.552 1.00 94.00 187 TYR A C 1
ATOM 1351 O O . TYR A 1 187 ? -3.778 -10.539 11.957 1.00 94.00 187 TYR A O 1
ATOM 1359 N N . ALA A 1 188 ? -4.807 -8.553 11.908 1.00 93.94 188 ALA A N 1
ATOM 1360 C CA . ALA A 1 188 ? -4.878 -8.509 10.456 1.00 93.94 188 ALA A CA 1
ATOM 1361 C C . ALA A 1 188 ? -3.537 -8.066 9.857 1.00 93.94 188 ALA A C 1
ATOM 1363 O O . ALA A 1 188 ? -3.073 -6.953 10.069 1.00 93.94 188 ALA A O 1
ATOM 1364 N N . G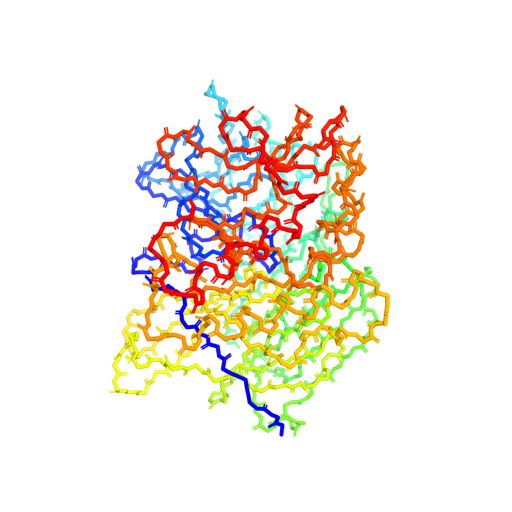LY A 1 189 ? -2.962 -8.911 9.003 1.00 91.81 189 GLY A N 1
ATOM 1365 C CA . GLY A 1 189 ? -1.856 -8.540 8.116 1.00 91.81 189 GLY A CA 1
ATOM 1366 C C . GLY A 1 189 ? -2.316 -7.897 6.801 1.00 91.81 189 GLY A C 1
ATOM 1367 O O . GLY A 1 189 ? -1.519 -7.704 5.887 1.00 91.81 189 GLY A O 1
ATOM 1368 N N . GLY A 1 190 ? -3.609 -7.603 6.657 1.00 91.81 190 GLY A N 1
ATOM 1369 C CA . GLY A 1 190 ? -4.161 -6.965 5.464 1.00 91.81 190 GLY A CA 1
ATOM 1370 C C . GLY A 1 190 ? -4.743 -7.910 4.413 1.00 91.81 190 GLY A C 1
ATOM 1371 O O . GLY A 1 190 ? -4.721 -9.139 4.532 1.00 91.81 190 GLY A O 1
ATOM 1372 N N . PHE A 1 191 ? -5.278 -7.288 3.364 1.00 92.31 191 PHE A N 1
ATOM 1373 C CA . PHE A 1 191 ? -5.850 -7.942 2.189 1.00 92.31 191 PHE A CA 1
ATOM 1374 C C . PHE A 1 191 ? -4.857 -7.890 1.015 1.00 92.31 191 PHE A C 1
ATOM 1376 O O . PHE A 1 191 ? -4.148 -6.891 0.871 1.00 92.31 191 PHE A O 1
ATOM 1383 N N . PRO A 1 192 ? -4.814 -8.906 0.131 1.00 90.19 192 PRO A N 1
ATOM 1384 C CA . PRO A 1 192 ? -4.171 -8.751 -1.165 1.00 90.19 192 PRO A CA 1
ATOM 1385 C C . PRO A 1 192 ? -4.994 -7.783 -2.037 1.00 90.19 192 PRO A C 1
ATOM 1387 O O . PRO A 1 192 ? -6.173 -7.553 -1.751 1.00 90.19 192 PRO A O 1
ATOM 1390 N N . PRO A 1 193 ? -4.444 -7.272 -3.155 1.00 84.81 193 PRO A N 1
ATOM 1391 C CA . PRO A 1 193 ? -5.170 -6.367 -4.052 1.00 84.81 193 PRO A CA 1
ATOM 1392 C C . PRO A 1 193 ? -6.530 -6.894 -4.531 1.00 84.81 193 PRO A C 1
ATOM 1394 O O . PRO A 1 193 ? -7.446 -6.109 -4.747 1.00 84.81 193 PRO A O 1
ATOM 1397 N N . ALA A 1 194 ? -6.691 -8.214 -4.667 1.00 86.69 194 ALA A N 1
ATOM 1398 C CA . ALA A 1 194 ? -7.957 -8.839 -5.052 1.00 86.69 194 ALA A CA 1
ATOM 1399 C C . ALA A 1 194 ? -9.032 -8.803 -3.945 1.00 86.69 194 ALA A C 1
ATOM 1401 O O . ALA A 1 194 ? -10.216 -8.925 -4.248 1.00 86.69 194 ALA A O 1
ATOM 1402 N N . GLY A 1 195 ? -8.650 -8.631 -2.674 1.00 91.94 195 GLY A N 1
ATOM 1403 C CA . GLY A 1 195 ? -9.569 -8.651 -1.528 1.00 91.94 195 GLY A CA 1
ATOM 1404 C C . GLY A 1 195 ? -10.195 -10.018 -1.222 1.00 91.94 195 GLY A C 1
ATOM 1405 O O . GLY A 1 195 ? -11.063 -10.131 -0.370 1.00 91.94 195 GLY A O 1
ATOM 1406 N N . ASP A 1 196 ? -9.773 -11.089 -1.886 1.00 95.00 196 ASP A N 1
ATOM 1407 C CA . ASP A 1 196 ? -10.380 -12.420 -1.771 1.00 95.00 196 ASP A CA 1
ATOM 1408 C C . ASP A 1 196 ? -9.881 -13.229 -0.559 1.00 95.00 196 ASP A C 1
ATOM 1410 O O . ASP A 1 196 ? -10.350 -14.344 -0.313 1.00 95.00 196 ASP A O 1
ATOM 1414 N N . ARG A 1 197 ? -8.917 -12.693 0.200 1.00 96.06 197 ARG A N 1
ATOM 1415 C CA . ARG A 1 197 ? -8.265 -13.355 1.339 1.00 96.06 197 ARG A CA 1
ATOM 1416 C C . ARG A 1 197 ? -7.847 -12.358 2.414 1.00 96.06 197 ARG A C 1
ATOM 1418 O O . ARG A 1 197 ? -7.584 -11.204 2.110 1.00 96.06 197 ARG A O 1
ATOM 1425 N N . LEU A 1 198 ? -7.708 -12.822 3.651 1.00 96.69 198 LEU A N 1
ATOM 1426 C CA . LEU A 1 198 ? -7.183 -12.043 4.774 1.00 96.69 198 LEU A CA 1
ATOM 1427 C C . LEU A 1 198 ? -5.983 -12.768 5.393 1.00 96.69 198 LEU A C 1
ATOM 1429 O O . LEU A 1 198 ? -6.079 -13.957 5.711 1.00 96.69 198 LEU A O 1
ATOM 1433 N N . LEU A 1 199 ? -4.868 -12.051 5.562 1.00 97.19 199 LEU A N 1
ATOM 1434 C CA . LEU A 1 199 ? -3.707 -12.525 6.314 1.00 97.19 199 LEU A CA 1
ATOM 1435 C C . LEU A 1 199 ? -3.962 -12.319 7.807 1.00 97.19 199 LEU A C 1
ATOM 1437 O O . LEU A 1 199 ? -4.346 -11.229 8.224 1.00 97.19 199 LEU A O 1
ATOM 1441 N N . LEU A 1 200 ? -3.724 -13.355 8.603 1.00 97.19 200 LEU A N 1
ATOM 1442 C CA . LEU A 1 200 ? -3.824 -13.334 10.056 1.00 97.19 200 LEU A CA 1
ATOM 1443 C C . LEU A 1 200 ? -2.444 -13.597 10.659 1.00 97.19 200 LEU A C 1
ATOM 1445 O O . LEU A 1 200 ? -1.825 -14.636 10.404 1.00 97.19 200 LEU A O 1
ATOM 1449 N N . LEU A 1 201 ? -1.984 -12.644 11.460 1.00 95.94 201 LEU A N 1
ATOM 1450 C CA . LEU A 1 201 ? -0.701 -12.652 12.148 1.00 95.94 201 LEU A CA 1
ATOM 1451 C C . LEU A 1 201 ? -0.906 -13.045 13.617 1.00 95.94 201 LEU A C 1
ATOM 1453 O O . LEU A 1 201 ? -1.945 -12.718 14.200 1.00 95.94 201 LEU A O 1
ATOM 1457 N N . PRO A 1 202 ? 0.044 -13.767 14.228 1.00 94.44 202 PRO A N 1
ATOM 1458 C CA . PRO A 1 202 ? -0.115 -14.240 15.591 1.00 94.44 202 PRO A CA 1
ATOM 1459 C C . PRO A 1 202 ? 0.121 -13.123 16.614 1.00 94.44 202 PRO A C 1
ATOM 1461 O O . PRO A 1 202 ? 1.063 -12.345 16.498 1.00 94.44 202 PRO A O 1
ATOM 1464 N N . HIS A 1 203 ? -0.688 -13.103 17.672 1.00 91.31 203 HIS A N 1
ATOM 1465 C CA . HIS A 1 203 ? -0.308 -12.487 18.944 1.00 91.31 203 HIS A CA 1
ATOM 1466 C C . HIS A 1 203 ? 0.719 -13.376 19.676 1.00 91.31 203 HIS A C 1
ATOM 1468 O O . HIS A 1 203 ? 0.813 -14.570 19.406 1.00 91.31 203 HIS A O 1
ATOM 1474 N N . ALA A 1 204 ? 1.420 -12.863 20.694 1.00 84.44 204 ALA A N 1
ATOM 1475 C CA . ALA A 1 204 ? 2.398 -13.629 21.484 1.00 84.44 204 ALA A CA 1
ATOM 1476 C C . ALA A 1 204 ? 1.853 -14.928 22.133 1.00 84.44 204 ALA A C 1
ATOM 1478 O O . ALA A 1 204 ? 2.629 -15.809 22.511 1.00 84.44 204 ALA A O 1
ATOM 1479 N N . ARG A 1 205 ? 0.524 -15.052 22.275 1.00 86.00 205 ARG A N 1
ATOM 1480 C CA . ARG A 1 205 ? -0.179 -16.246 22.793 1.00 86.00 205 ARG A CA 1
ATOM 1481 C C . ARG A 1 205 ? -0.482 -17.296 21.723 1.00 86.00 205 ARG A C 1
ATOM 1483 O O . ARG A 1 205 ? -0.741 -18.450 22.059 1.00 86.00 205 ARG A O 1
ATOM 1490 N N . THR A 1 206 ? -0.465 -16.902 20.458 1.00 87.81 206 THR A N 1
ATOM 1491 C CA . THR A 1 206 ? -0.591 -17.782 19.297 1.00 87.81 206 THR A CA 1
ATOM 1492 C C . THR A 1 206 ? 0.772 -17.883 18.607 1.00 87.81 206 THR A C 1
ATOM 1494 O O . THR A 1 206 ? 1.761 -17.295 19.043 1.00 87.81 206 THR A O 1
ATOM 1497 N N . ARG A 1 207 ? 0.896 -18.761 17.611 1.00 92.69 207 ARG A N 1
ATOM 1498 C CA . ARG A 1 207 ? 2.201 -19.053 16.991 1.00 92.69 207 ARG A CA 1
ATOM 1499 C C . ARG A 1 207 ? 2.179 -19.031 15.476 1.00 92.69 207 ARG A C 1
ATOM 1501 O O . ARG A 1 207 ? 3.201 -18.704 14.880 1.00 92.69 207 ARG A O 1
ATOM 1508 N N . ASP A 1 208 ? 1.055 -19.400 14.883 1.00 95.62 208 ASP A N 1
ATOM 1509 C CA . ASP A 1 208 ? 0.971 -19.670 13.459 1.00 95.62 208 ASP A CA 1
ATOM 1510 C C . ASP A 1 208 ? 0.492 -18.431 12.705 1.00 95.62 208 ASP A C 1
ATOM 1512 O O . ASP A 1 208 ? -0.409 -17.723 13.154 1.00 95.62 208 ASP A O 1
ATOM 1516 N N . VAL A 1 209 ? 1.071 -18.206 11.530 1.00 97.62 209 VAL A N 1
ATOM 1517 C CA . VAL A 1 209 ? 0.532 -17.263 10.546 1.00 97.62 209 VAL A CA 1
ATOM 1518 C C . VAL A 1 209 ? -0.467 -18.021 9.685 1.00 97.62 209 VAL A C 1
ATOM 1520 O O . VAL A 1 209 ? -0.197 -19.152 9.278 1.00 97.62 209 VAL A O 1
ATOM 1523 N N . SER A 1 210 ? -1.617 -17.426 9.380 1.00 97.50 210 SER A N 1
ATOM 1524 C CA . SER A 1 210 ? -2.628 -18.080 8.544 1.00 97.50 210 SER A CA 1
ATOM 1525 C C . SER A 1 210 ? -3.226 -17.141 7.507 1.00 97.50 210 SER A C 1
ATOM 1527 O O . SER A 1 210 ? -3.222 -15.926 7.665 1.00 97.50 210 SER A O 1
ATOM 1529 N N . VAL A 1 211 ? -3.729 -17.716 6.420 1.00 98.19 211 VAL A N 1
ATOM 1530 C CA . VAL A 1 211 ? -4.524 -17.011 5.414 1.00 98.19 211 VAL A CA 1
ATOM 1531 C C . VAL A 1 211 ? -5.896 -17.660 5.378 1.00 98.19 211 VAL A C 1
ATOM 1533 O O . VAL A 1 211 ? -6.009 -18.889 5.318 1.00 98.19 211 VAL A O 1
ATOM 1536 N N . VAL A 1 212 ? -6.938 -16.835 5.399 1.00 98.06 212 VAL A N 1
ATOM 1537 C CA . VAL A 1 212 ? -8.333 -17.269 5.267 1.00 98.06 212 VAL A CA 1
ATOM 1538 C C . VAL A 1 212 ? -8.967 -16.651 4.026 1.00 98.06 212 VAL A C 1
ATOM 1540 O O . VAL A 1 212 ? -8.587 -15.557 3.613 1.00 98.06 212 VAL A O 1
ATOM 1543 N N . SER A 1 213 ? -9.940 -17.331 3.425 1.00 97.69 213 SER A N 1
ATOM 1544 C CA . SER A 1 213 ? -10.736 -16.781 2.324 1.00 97.69 213 SER A CA 1
ATOM 1545 C C . SER A 1 213 ? -11.586 -15.612 2.817 1.00 97.69 213 SER A C 1
ATOM 1547 O O . SER A 1 213 ? -12.025 -15.616 3.965 1.00 97.69 213 SER A O 1
ATOM 1549 N N . TRP A 1 214 ? -11.940 -14.674 1.953 1.00 97.44 214 TRP A N 1
ATOM 1550 C CA . TRP A 1 214 ? -12.853 -13.584 2.281 1.00 97.44 214 TRP A CA 1
ATOM 1551 C C . TRP A 1 214 ? -14.081 -13.589 1.355 1.00 97.44 214 TRP A C 1
ATOM 1553 O O . TRP A 1 214 ? -13.927 -13.856 0.165 1.00 97.44 214 TRP A O 1
ATOM 1563 N N . PRO A 1 215 ? -15.304 -13.316 1.860 1.00 95.12 215 PRO A N 1
ATOM 1564 C CA . PRO A 1 215 ? -15.663 -12.980 3.243 1.00 95.12 215 PRO A CA 1
ATOM 1565 C C . PRO A 1 215 ? -15.898 -14.189 4.156 1.00 95.12 215 PRO A C 1
ATOM 1567 O O . PRO A 1 215 ? -16.058 -14.000 5.360 1.00 95.12 215 PRO A O 1
ATOM 1570 N N . ASP A 1 216 ? -15.914 -15.412 3.622 1.00 95.06 216 ASP A N 1
ATOM 1571 C CA . ASP A 1 216 ? -16.386 -16.599 4.354 1.00 95.06 216 ASP A CA 1
ATOM 1572 C C . ASP A 1 216 ? -15.429 -17.107 5.447 1.00 95.06 216 ASP A C 1
ATOM 1574 O O . ASP A 1 216 ? -15.828 -17.898 6.298 1.00 95.06 216 ASP A O 1
ATOM 1578 N N . ARG A 1 217 ? -14.170 -16.648 5.449 1.00 96.00 217 ARG A N 1
ATOM 1579 C CA . ARG A 1 217 ? -13.134 -16.976 6.449 1.00 96.00 217 ARG A CA 1
ATOM 1580 C C . ARG A 1 217 ? -12.790 -18.470 6.554 1.00 96.00 217 ARG A C 1
ATOM 1582 O O . ARG A 1 217 ? -12.322 -18.923 7.596 1.00 96.00 217 ARG A O 1
ATOM 1589 N N . HIS A 1 218 ? -12.955 -19.240 5.476 1.00 97.12 218 HIS A N 1
ATOM 1590 C CA . HIS A 1 218 ? -12.452 -20.612 5.410 1.00 97.12 218 HIS A CA 1
ATOM 1591 C C . HIS A 1 218 ? -10.913 -20.626 5.432 1.00 97.12 218 HIS A C 1
ATOM 1593 O O . HIS A 1 218 ? -10.299 -19.799 4.755 1.00 97.12 218 HIS A O 1
ATOM 1599 N N . PRO A 1 219 ? -10.268 -21.559 6.155 1.00 97.75 219 PRO A N 1
ATOM 1600 C CA . PRO A 1 219 ? -8.814 -21.699 6.127 1.00 97.75 219 PRO A CA 1
ATOM 1601 C C . PRO A 1 219 ? -8.301 -21.970 4.708 1.00 97.75 219 PRO A C 1
ATOM 1603 O O . PRO A 1 219 ? -8.781 -22.888 4.044 1.00 97.75 219 PRO A O 1
ATOM 1606 N N . VAL A 1 220 ? -7.317 -21.189 4.261 1.00 97.75 220 VAL A N 1
ATOM 1607 C CA . VAL A 1 220 ? -6.642 -21.358 2.962 1.00 97.75 220 VAL A CA 1
ATOM 1608 C C . VAL A 1 220 ? -5.237 -21.908 3.168 1.00 97.75 220 VAL A C 1
ATOM 1610 O O . VAL A 1 220 ? -4.868 -22.901 2.548 1.00 97.75 220 VAL A O 1
ATOM 1613 N N . ALA A 1 221 ? -4.469 -21.294 4.070 1.00 97.81 221 ALA A N 1
ATOM 1614 C CA . ALA A 1 221 ? -3.102 -21.698 4.369 1.00 97.81 221 ALA A CA 1
ATOM 1615 C C . ALA A 1 221 ? -2.736 -21.428 5.832 1.00 97.81 221 ALA A C 1
ATOM 1617 O O . ALA A 1 221 ? -3.327 -20.571 6.489 1.00 97.81 221 ALA A O 1
ATOM 1618 N N . CYS A 1 222 ? -1.736 -22.151 6.331 1.00 97.62 222 CYS A N 1
ATOM 1619 C CA . CYS A 1 222 ? -1.179 -21.971 7.665 1.00 97.62 222 CYS A CA 1
ATOM 1620 C C . CYS A 1 222 ? 0.323 -22.273 7.644 1.00 97.62 222 CYS A C 1
ATOM 1622 O O . CYS A 1 222 ? 0.754 -23.279 7.072 1.00 97.62 222 CYS A O 1
ATOM 1624 N N . LEU A 1 223 ? 1.111 -21.415 8.282 1.00 97.88 223 LEU A N 1
ATOM 1625 C CA . LEU A 1 223 ? 2.548 -21.556 8.423 1.00 97.88 223 LEU A CA 1
ATOM 1626 C C . LEU A 1 223 ? 2.925 -21.553 9.903 1.00 97.88 223 LEU A C 1
ATOM 1628 O O . LEU A 1 223 ? 2.897 -20.522 10.575 1.00 97.88 223 LEU A O 1
ATOM 1632 N N . ALA A 1 224 ? 3.319 -22.729 10.385 1.00 96.62 224 ALA A N 1
ATOM 1633 C CA . ALA A 1 224 ? 3.843 -22.903 11.729 1.00 96.62 224 ALA A CA 1
ATOM 1634 C C . ALA A 1 224 ? 5.316 -22.454 11.810 1.00 96.62 224 ALA A C 1
ATOM 1636 O O . ALA A 1 224 ? 6.093 -22.729 10.887 1.00 96.62 224 ALA A O 1
ATOM 1637 N N . PRO A 1 225 ? 5.750 -21.849 12.930 1.00 94.88 225 PRO A N 1
ATOM 1638 C CA . PRO A 1 225 ? 7.126 -21.374 13.120 1.00 94.88 225 PRO A CA 1
ATOM 1639 C C . PRO A 1 225 ? 8.169 -22.493 12.996 1.00 94.88 225 PRO A C 1
ATOM 1641 O O . PRO A 1 225 ? 9.278 -22.268 12.514 1.00 94.88 225 PRO A O 1
ATOM 1644 N N . ASP A 1 226 ? 7.807 -23.727 13.353 1.00 94.56 226 ASP A N 1
ATOM 1645 C CA . ASP A 1 226 ? 8.700 -24.887 13.286 1.00 94.56 226 ASP A CA 1
ATOM 1646 C C . ASP A 1 226 ? 9.084 -25.247 11.834 1.00 94.56 226 ASP A C 1
ATOM 1648 O O . ASP A 1 226 ? 10.156 -25.808 11.606 1.00 94.56 226 ASP A O 1
ATOM 1652 N N . ARG A 1 227 ? 8.265 -24.877 10.829 1.00 94.75 227 ARG A N 1
ATOM 1653 C CA . ARG A 1 227 ? 8.605 -25.072 9.403 1.00 94.75 227 ARG A CA 1
ATOM 1654 C C . ARG A 1 227 ? 9.754 -24.178 8.937 1.00 94.75 227 ARG A C 1
ATOM 1656 O O . ARG A 1 227 ? 10.410 -24.512 7.952 1.00 94.75 227 ARG A O 1
ATOM 1663 N N . VAL A 1 228 ? 9.973 -23.048 9.607 1.00 93.94 228 VAL A N 1
ATOM 1664 C CA . VAL A 1 228 ? 10.984 -22.046 9.231 1.00 93.94 228 VAL A CA 1
ATOM 1665 C C . VAL A 1 228 ? 12.072 -21.871 10.290 1.00 93.94 228 VAL A C 1
ATOM 1667 O O . VAL A 1 228 ? 13.095 -21.258 10.004 1.00 93.94 228 VAL A O 1
ATOM 1670 N N . GLY A 1 229 ? 11.886 -22.449 11.481 1.00 92.31 229 GLY A N 1
ATOM 1671 C CA . GLY A 1 229 ? 12.828 -22.373 12.596 1.00 92.31 229 GLY A CA 1
ATOM 1672 C C . GLY A 1 229 ? 12.859 -21.011 13.294 1.00 92.31 229 GLY A C 1
ATOM 1673 O O . GLY A 1 229 ? 13.846 -20.705 13.953 1.00 92.31 229 GLY A O 1
ATOM 1674 N N . ALA A 1 230 ? 11.809 -20.195 13.151 1.00 92.12 230 ALA A N 1
ATOM 1675 C CA . ALA A 1 230 ? 11.743 -18.835 13.685 1.00 92.12 230 ALA A CA 1
ATOM 1676 C C . ALA A 1 230 ? 10.324 -18.499 14.161 1.00 92.12 230 ALA A C 1
ATOM 1678 O O . ALA A 1 230 ? 9.345 -18.932 13.553 1.00 92.12 230 ALA A O 1
ATOM 1679 N N . ARG A 1 231 ? 10.201 -17.724 15.247 1.00 93.50 231 ARG A N 1
ATOM 1680 C CA . ARG A 1 231 ? 8.900 -17.247 15.745 1.00 93.50 231 ARG A CA 1
ATOM 1681 C C . ARG A 1 231 ? 8.446 -16.046 14.918 1.00 93.50 231 ARG A C 1
ATOM 1683 O O . ARG A 1 231 ? 9.241 -15.134 14.704 1.00 93.50 231 ARG A O 1
ATOM 1690 N N . PHE A 1 232 ? 7.185 -16.032 14.506 1.00 93.88 232 PHE A N 1
ATOM 1691 C CA . PHE A 1 232 ? 6.585 -14.883 13.834 1.00 93.88 232 PHE A CA 1
ATOM 1692 C C . PHE A 1 232 ? 6.275 -13.756 14.810 1.00 93.88 232 PHE A C 1
ATOM 1694 O O . PHE A 1 232 ? 6.062 -13.991 16.000 1.00 93.88 232 PHE A O 1
ATOM 1701 N N . ASP A 1 233 ? 6.289 -12.552 14.268 1.00 90.25 233 ASP A N 1
ATOM 1702 C CA . ASP A 1 233 ? 5.882 -11.322 14.925 1.00 90.25 233 ASP A CA 1
ATOM 1703 C C . ASP A 1 233 ? 4.477 -10.883 14.468 1.00 90.25 233 ASP A C 1
ATOM 1705 O O . ASP A 1 233 ? 3.907 -11.476 13.550 1.00 90.25 233 ASP A O 1
ATOM 1709 N N . GLU A 1 234 ? 3.925 -9.847 15.102 1.00 88.94 234 GLU A N 1
ATOM 1710 C CA . GLU A 1 234 ? 2.659 -9.217 14.715 1.00 88.94 234 GLU A CA 1
ATOM 1711 C C . GLU A 1 234 ? 2.755 -8.355 13.442 1.00 88.94 234 GLU A C 1
ATOM 1713 O O . GLU A 1 234 ? 1.731 -7.887 12.953 1.00 88.94 234 GLU A O 1
ATOM 1718 N N . CYS A 1 235 ? 3.951 -8.184 12.859 1.00 88.69 235 CYS A N 1
ATOM 1719 C CA . CYS A 1 235 ? 4.148 -7.487 11.585 1.00 88.69 235 CYS A CA 1
ATOM 1720 C C . CYS A 1 235 ? 4.207 -8.435 10.373 1.00 88.69 235 CYS A C 1
ATOM 1722 O O . CYS A 1 235 ? 5.057 -9.328 10.27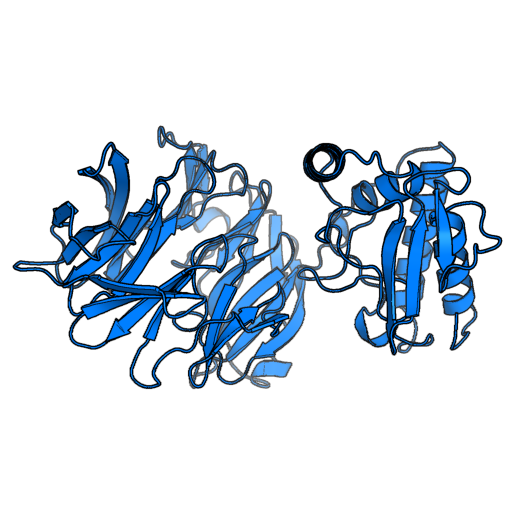0 1.00 88.69 235 CYS A O 1
ATOM 1724 N N . GLY A 1 236 ? 3.372 -8.160 9.373 1.00 91.81 236 GLY A N 1
ATOM 1725 C CA . GLY A 1 236 ? 3.375 -8.856 8.091 1.00 91.81 236 GLY A CA 1
ATOM 1726 C C . GLY A 1 236 ? 2.335 -8.289 7.131 1.00 91.81 236 GLY A C 1
ATOM 1727 O O . GLY A 1 236 ? 1.387 -7.630 7.546 1.00 91.81 236 GLY A O 1
ATOM 1728 N N . CYS A 1 237 ? 2.527 -8.509 5.832 1.00 92.44 237 CYS A N 1
ATOM 1729 C CA . CYS A 1 237 ? 1.624 -7.983 4.814 1.00 92.44 237 CYS A CA 1
ATOM 1730 C C . CYS A 1 237 ? 1.650 -8.772 3.507 1.00 92.44 237 CYS A C 1
ATOM 1732 O O . CYS A 1 237 ? 2.645 -9.414 3.166 1.00 92.44 237 CYS A O 1
ATOM 1734 N N . PHE A 1 238 ? 0.569 -8.672 2.733 1.00 91.88 238 PHE A N 1
ATOM 1735 C CA . PHE A 1 238 ? 0.641 -8.938 1.298 1.00 91.88 238 PHE A CA 1
ATOM 1736 C C . PHE A 1 238 ? 1.428 -7.814 0.613 1.00 91.88 238 PHE A C 1
ATOM 1738 O O . PHE A 1 238 ? 1.132 -6.635 0.807 1.00 91.88 238 PHE A O 1
ATOM 1745 N N . LEU A 1 239 ? 2.413 -8.182 -0.207 1.00 87.81 239 LEU A N 1
ATOM 1746 C CA . LEU A 1 239 ? 3.089 -7.248 -1.115 1.00 87.81 239 LEU A CA 1
ATOM 1747 C C . LEU A 1 239 ? 2.296 -7.104 -2.419 1.00 87.81 239 LEU A C 1
ATOM 1749 O O . LEU A 1 239 ? 2.154 -6.014 -2.967 1.00 87.81 239 LEU A O 1
ATOM 1753 N N . ASP A 1 240 ? 1.758 -8.225 -2.901 1.00 84.69 240 ASP A N 1
ATOM 1754 C CA . ASP A 1 240 ? 0.884 -8.330 -4.065 1.00 84.69 240 ASP A CA 1
ATOM 1755 C C . ASP A 1 240 ? -0.033 -9.563 -3.928 1.00 84.69 240 ASP A C 1
ATOM 1757 O O . ASP A 1 240 ? -0.103 -10.187 -2.868 1.00 84.69 240 ASP A O 1
ATOM 1761 N N . GLY A 1 241 ? -0.761 -9.925 -4.989 1.00 84.75 241 GLY A N 1
ATOM 1762 C CA . GLY A 1 241 ? -1.649 -11.096 -4.982 1.00 84.75 241 GLY A CA 1
ATOM 1763 C C . GLY A 1 241 ? -0.936 -12.454 -4.906 1.00 84.75 241 GLY A C 1
ATOM 1764 O O . GLY A 1 241 ? -1.597 -13.470 -4.718 1.00 84.75 241 GLY A O 1
ATOM 1765 N N . GLY A 1 242 ? 0.389 -12.496 -5.064 1.00 88.06 242 GLY A N 1
ATOM 1766 C CA . GLY A 1 242 ? 1.200 -13.713 -5.080 1.00 88.06 242 GLY A CA 1
ATOM 1767 C C . GLY A 1 242 ? 2.237 -13.810 -3.959 1.00 88.06 242 GLY A C 1
ATOM 1768 O O . GLY A 1 242 ? 2.779 -14.898 -3.756 1.00 88.06 242 GLY A O 1
ATOM 1769 N N . ARG A 1 243 ? 2.528 -12.722 -3.235 1.00 91.56 243 ARG A N 1
ATOM 1770 C CA . ARG A 1 243 ? 3.626 -12.645 -2.261 1.00 91.56 243 ARG A CA 1
ATOM 1771 C C . ARG A 1 243 ? 3.204 -12.045 -0.926 1.00 91.56 243 ARG A C 1
ATOM 1773 O O . ARG A 1 243 ? 2.549 -11.006 -0.867 1.00 91.56 243 ARG A O 1
ATOM 1780 N N . VAL A 1 244 ? 3.680 -12.676 0.144 1.00 94.94 244 VAL A N 1
ATOM 1781 C CA . VAL A 1 244 ? 3.511 -12.250 1.537 1.00 94.94 244 VAL A CA 1
ATOM 1782 C C . VAL A 1 244 ? 4.882 -12.002 2.155 1.00 94.94 244 VAL A C 1
ATOM 1784 O O . VAL A 1 244 ? 5.790 -12.820 2.003 1.00 94.94 244 VAL A O 1
ATOM 1787 N N . LEU A 1 245 ? 5.027 -10.893 2.872 1.00 95.12 245 LEU A N 1
ATOM 1788 C CA . LEU A 1 245 ? 6.202 -10.561 3.666 1.00 95.12 245 LEU A CA 1
ATOM 1789 C C . LEU A 1 245 ? 5.868 -10.716 5.150 1.00 95.12 245 LEU A C 1
ATOM 1791 O O . LEU A 1 245 ? 4.926 -10.094 5.636 1.00 95.12 245 LEU A O 1
ATOM 1795 N N . LEU A 1 246 ? 6.639 -11.531 5.865 1.00 95.44 246 LEU A N 1
ATOM 1796 C CA . LEU A 1 246 ? 6.456 -11.796 7.293 1.00 95.44 246 LEU A CA 1
ATOM 1797 C C . LEU A 1 246 ? 7.696 -11.373 8.073 1.00 95.44 246 LEU A C 1
ATOM 1799 O O . LEU A 1 246 ? 8.816 -11.712 7.682 1.00 95.44 246 LEU A O 1
ATOM 1803 N N . ARG A 1 247 ? 7.509 -10.693 9.206 1.00 93.81 247 ARG A N 1
ATOM 1804 C CA . ARG A 1 247 ? 8.586 -10.470 10.172 1.00 93.81 247 ARG A CA 1
ATOM 1805 C C . ARG A 1 247 ? 8.691 -11.659 11.124 1.00 93.81 247 ARG A C 1
ATOM 1807 O O . ARG A 1 247 ? 7.700 -12.275 11.518 1.00 93.81 247 ARG A O 1
ATOM 1814 N N . THR A 1 248 ? 9.922 -11.980 11.500 1.00 91.88 248 THR A N 1
ATOM 1815 C CA . THR A 1 248 ? 10.227 -12.981 12.522 1.00 91.88 248 THR A CA 1
ATOM 1816 C C . THR A 1 248 ? 11.120 -12.387 13.601 1.00 91.88 248 THR A C 1
ATOM 1818 O O . THR A 1 248 ? 11.923 -11.491 13.337 1.00 91.88 248 THR A O 1
ATOM 1821 N N . PHE A 1 249 ? 11.023 -12.918 14.816 1.00 85.50 249 PHE A N 1
ATOM 1822 C CA . PHE A 1 249 ? 11.937 -12.572 15.899 1.00 85.50 249 PHE A CA 1
ATOM 1823 C C . PHE A 1 249 ? 13.326 -13.167 15.629 1.00 85.50 249 PHE A C 1
ATOM 1825 O O . PHE A 1 249 ? 13.463 -14.376 15.424 1.00 85.50 249 PHE A O 1
ATOM 1832 N N . GLY A 1 250 ? 14.356 -12.318 15.622 1.00 75.19 250 GLY A N 1
ATOM 1833 C CA . GLY A 1 250 ? 15.769 -12.709 15.532 1.00 75.19 250 GLY A CA 1
ATOM 1834 C C . GLY A 1 250 ? 16.237 -13.324 14.203 1.00 75.19 250 GLY A C 1
ATOM 1835 O O . GLY A 1 250 ? 17.430 -13.561 14.050 1.00 75.19 250 GLY A O 1
ATOM 1836 N N . SER A 1 251 ? 15.342 -13.599 13.242 1.00 74.94 251 SER A N 1
ATOM 1837 C CA . SER A 1 251 ? 15.696 -14.206 11.939 1.00 74.94 251 SER A CA 1
ATOM 1838 C C . SER A 1 251 ? 15.417 -13.301 10.729 1.00 74.94 251 SER A C 1
ATOM 1840 O O . SER A 1 251 ? 15.712 -13.684 9.597 1.00 74.94 251 SER A O 1
ATOM 1842 N N . GLY A 1 252 ? 14.905 -12.087 10.959 1.00 87.19 252 GLY A N 1
ATOM 1843 C CA . GLY A 1 252 ? 14.661 -11.086 9.920 1.00 87.19 252 GLY A CA 1
ATOM 1844 C C . GLY A 1 252 ? 13.326 -11.276 9.199 1.00 87.19 252 GLY A C 1
ATOM 1845 O O . GLY A 1 252 ? 12.327 -11.668 9.811 1.00 87.19 252 GLY A O 1
ATOM 1846 N N . LEU A 1 253 ? 13.304 -10.968 7.899 1.00 94.62 253 LEU A N 1
ATOM 1847 C CA . LEU A 1 253 ? 12.096 -10.999 7.071 1.00 94.62 253 LEU A CA 1
ATOM 1848 C C . LEU A 1 253 ? 12.045 -12.241 6.182 1.00 94.62 253 LEU A C 1
ATOM 1850 O O . LEU A 1 253 ? 13.018 -12.587 5.507 1.00 94.62 253 LEU A O 1
ATOM 1854 N N . LEU A 1 254 ? 10.878 -12.876 6.145 1.00 95.56 254 LEU A N 1
ATOM 1855 C CA . LEU A 1 254 ? 10.588 -14.056 5.347 1.00 95.56 254 LEU A CA 1
ATOM 1856 C C . LEU A 1 254 ? 9.609 -13.706 4.223 1.00 95.56 254 LEU A C 1
ATOM 1858 O O . LEU A 1 254 ? 8.505 -13.226 4.473 1.00 95.56 254 LEU A O 1
ATOM 1862 N N . LEU A 1 255 ? 9.995 -14.012 2.987 1.00 95.00 255 LEU A N 1
ATOM 1863 C CA . LEU A 1 255 ? 9.130 -13.926 1.818 1.00 95.00 255 LEU A CA 1
ATOM 1864 C C . LEU A 1 255 ? 8.433 -15.271 1.590 1.00 95.00 255 LEU A C 1
ATOM 1866 O O . LEU A 1 255 ? 9.088 -16.308 1.441 1.00 95.00 255 LEU A O 1
ATOM 1870 N N . CYS A 1 256 ? 7.111 -15.253 1.492 1.00 95.56 256 CYS A N 1
ATOM 1871 C CA . CYS A 1 256 ? 6.273 -16.415 1.207 1.00 95.56 256 CYS A CA 1
ATOM 1872 C C . CYS A 1 256 ? 5.431 -16.192 -0.054 1.00 95.56 256 CYS A C 1
ATOM 1874 O O . CYS A 1 256 ? 5.224 -15.055 -0.484 1.00 95.56 256 CYS A O 1
ATOM 1876 N N . SER A 1 257 ? 4.915 -17.277 -0.632 1.00 94.62 257 SER A N 1
ATOM 1877 C CA . SER A 1 257 ? 3.805 -17.184 -1.584 1.00 94.62 257 SER A CA 1
ATOM 1878 C C . SER A 1 257 ? 2.519 -16.713 -0.885 1.00 94.62 257 SER A C 1
ATOM 1880 O O . SER A 1 257 ? 2.432 -16.706 0.345 1.00 94.62 257 SER A O 1
ATOM 1882 N N . ALA A 1 258 ? 1.487 -16.379 -1.662 1.00 91.75 258 ALA A N 1
ATOM 1883 C CA . ALA A 1 258 ? 0.149 -16.058 -1.151 1.00 91.75 258 ALA A CA 1
ATOM 1884 C C . ALA A 1 258 ? -0.531 -17.215 -0.388 1.00 91.75 258 ALA A C 1
ATOM 1886 O O . ALA A 1 258 ? -1.470 -16.981 0.371 1.00 91.75 258 ALA A O 1
ATOM 1887 N N . ASP A 1 259 ? -0.040 -18.446 -0.556 1.00 95.25 259 ASP A N 1
ATOM 1888 C CA . ASP A 1 259 ? -0.470 -19.639 0.185 1.00 95.25 259 ASP A CA 1
ATOM 1889 C C . ASP A 1 259 ? 0.487 -19.969 1.348 1.00 95.25 259 ASP A C 1
ATOM 1891 O O . ASP A 1 259 ? 0.526 -21.097 1.831 1.00 95.25 259 ASP A O 1
ATOM 1895 N N . LEU A 1 260 ? 1.288 -18.992 1.790 1.00 97.50 260 LEU A N 1
ATOM 1896 C CA . LEU A 1 260 ? 2.259 -19.107 2.882 1.00 97.50 260 LEU A CA 1
ATOM 1897 C C . LEU A 1 260 ? 3.337 -20.189 2.694 1.00 97.50 260 LEU A C 1
ATOM 1899 O O . LEU A 1 260 ? 3.927 -20.645 3.674 1.00 97.50 260 LEU A O 1
ATOM 1903 N N . GLU A 1 261 ? 3.655 -20.577 1.455 1.00 96.81 261 GLU A N 1
ATOM 1904 C CA . GLU A 1 261 ? 4.828 -21.418 1.213 1.00 96.81 261 GLU A CA 1
ATOM 1905 C C . GLU A 1 261 ? 6.101 -20.559 1.267 1.00 96.81 261 GLU A C 1
ATOM 1907 O O . GLU A 1 261 ? 6.233 -19.618 0.475 1.00 96.81 261 GLU A O 1
ATOM 1912 N N . PRO A 1 262 ? 7.051 -20.842 2.179 1.00 96.12 262 PRO A N 1
ATOM 1913 C CA . PRO A 1 262 ? 8.253 -20.030 2.320 1.00 96.12 262 PRO A CA 1
ATOM 1914 C C . PRO A 1 262 ? 9.143 -20.089 1.072 1.00 96.12 262 PRO A C 1
ATOM 1916 O O . PRO A 1 262 ? 9.550 -21.165 0.628 1.00 96.12 262 PRO A O 1
ATOM 1919 N N . THR A 1 263 ? 9.498 -18.928 0.526 1.00 93.88 263 THR A N 1
ATOM 1920 C CA . THR A 1 263 ? 10.255 -18.822 -0.733 1.00 93.88 263 THR A CA 1
ATOM 1921 C C . THR A 1 263 ? 11.693 -18.349 -0.534 1.00 93.88 263 THR A C 1
ATOM 1923 O O . THR A 1 263 ? 12.598 -18.839 -1.219 1.00 93.88 263 THR A O 1
ATOM 1926 N N . ALA A 1 264 ? 11.926 -17.413 0.390 1.00 93.38 264 ALA A N 1
ATOM 1927 C CA . ALA A 1 264 ? 13.241 -16.840 0.652 1.00 93.38 264 ALA A CA 1
ATOM 1928 C C . ALA A 1 264 ? 13.295 -16.085 1.986 1.00 93.38 264 ALA A C 1
ATOM 1930 O O . ALA A 1 264 ? 12.287 -15.562 2.450 1.00 93.38 264 ALA A O 1
ATOM 1931 N N . TRP A 1 265 ? 14.497 -15.963 2.545 1.00 93.88 265 TRP A N 1
ATOM 1932 C CA . TRP A 1 265 ? 14.809 -14.949 3.558 1.00 93.88 265 TRP A CA 1
ATOM 1933 C C . TRP A 1 265 ? 15.332 -13.682 2.885 1.00 93.88 265 TRP A C 1
ATOM 1935 O O . TRP A 1 265 ? 16.051 -13.787 1.887 1.00 93.88 265 TRP A O 1
ATOM 1945 N N . LEU A 1 266 ? 15.006 -12.510 3.426 1.00 92.75 266 LEU A N 1
ATOM 1946 C CA . LEU A 1 266 ? 15.601 -11.255 2.973 1.00 92.75 266 LEU A CA 1
ATOM 1947 C C . LEU A 1 266 ? 16.865 -10.931 3.774 1.00 92.75 266 LEU A C 1
ATOM 1949 O O . LEU A 1 266 ? 16.872 -11.017 5.002 1.00 92.75 266 LEU A O 1
ATOM 1953 N N . ASP A 1 267 ? 17.913 -10.534 3.059 1.00 88.75 267 ASP A N 1
ATOM 1954 C CA . ASP A 1 267 ? 19.150 -9.990 3.610 1.00 88.75 267 ASP A CA 1
ATOM 1955 C C . ASP A 1 267 ? 19.130 -8.470 3.508 1.00 88.75 267 ASP A C 1
ATOM 1957 O O . ASP A 1 267 ? 19.109 -7.921 2.406 1.00 88.75 267 ASP A O 1
ATOM 1961 N N . LEU A 1 268 ? 19.126 -7.807 4.663 1.00 90.12 268 LEU A N 1
ATOM 1962 C CA . LEU A 1 268 ? 19.162 -6.355 4.783 1.00 90.12 268 LEU A CA 1
ATOM 1963 C C . LEU A 1 268 ? 20.505 -5.956 5.399 1.00 90.12 268 LEU A C 1
ATOM 1965 O O . LEU A 1 268 ? 20.827 -6.386 6.506 1.00 90.12 268 LEU A O 1
ATOM 1969 N N . ASP A 1 269 ? 21.276 -5.124 4.700 1.00 88.00 269 ASP A N 1
ATOM 1970 C CA . ASP A 1 269 ? 22.460 -4.487 5.280 1.00 88.00 269 ASP A CA 1
ATOM 1971 C C . ASP A 1 269 ? 22.037 -3.237 6.058 1.00 88.00 269 ASP A C 1
ATOM 1973 O O . ASP A 1 269 ? 21.807 -2.179 5.477 1.00 88.00 269 ASP A O 1
ATOM 1977 N N . LEU A 1 270 ? 21.908 -3.369 7.380 1.00 89.12 270 LEU A N 1
ATOM 1978 C CA . LEU A 1 270 ? 21.481 -2.282 8.271 1.00 89.12 270 LEU A CA 1
ATOM 1979 C C . LEU A 1 270 ? 22.622 -1.310 8.625 1.00 89.12 270 LEU A C 1
ATOM 1981 O O . LEU A 1 270 ? 22.369 -0.240 9.186 1.00 89.12 270 LEU A O 1
ATOM 1985 N N . THR A 1 271 ? 23.868 -1.637 8.259 1.00 87.19 271 THR A N 1
ATOM 1986 C CA . THR A 1 271 ? 25.069 -0.849 8.585 1.00 87.19 271 THR A CA 1
ATOM 1987 C C . THR A 1 271 ? 24.981 0.618 8.137 1.00 87.19 271 THR A C 1
ATOM 1989 O O . THR A 1 271 ? 25.388 1.494 8.902 1.00 87.19 271 THR A O 1
ATOM 1992 N N . PRO A 1 272 ? 24.429 0.954 6.952 1.00 86.50 272 PRO A N 1
ATOM 1993 C CA . PRO A 1 272 ? 24.282 2.346 6.523 1.00 86.50 272 PRO A CA 1
ATOM 1994 C C . PRO A 1 272 ? 23.293 3.170 7.364 1.00 86.50 272 PRO A C 1
ATOM 1996 O O . PRO A 1 272 ? 23.325 4.399 7.299 1.00 86.50 272 PRO A O 1
ATOM 1999 N N . VAL A 1 273 ? 22.404 2.524 8.127 1.00 86.12 273 VAL A N 1
ATOM 2000 C CA . VAL A 1 273 ? 21.328 3.193 8.878 1.00 86.12 273 VAL A CA 1
ATOM 2001 C C . VAL A 1 273 ? 21.782 3.547 10.293 1.00 86.12 273 VAL A C 1
ATOM 2003 O O . VAL A 1 273 ? 21.661 4.704 10.706 1.00 86.12 273 VAL A O 1
ATOM 2006 N N . VAL A 1 274 ? 22.333 2.561 11.008 1.00 83.31 274 VAL A N 1
ATOM 2007 C CA . VAL A 1 274 ? 22.682 2.652 12.441 1.00 83.31 274 VAL A CA 1
ATOM 2008 C C . VAL A 1 274 ? 24.152 2.321 12.744 1.00 83.31 274 VAL A C 1
ATOM 2010 O O . VAL A 1 274 ? 24.587 2.362 13.890 1.00 83.31 274 VAL A O 1
ATOM 2013 N N . GLY A 1 275 ? 24.970 2.058 11.720 1.00 82.38 275 GLY A N 1
ATOM 2014 C CA . GLY A 1 275 ? 26.369 1.664 11.886 1.00 82.38 275 GLY A CA 1
ATOM 2015 C C . GLY A 1 275 ? 26.539 0.183 12.234 1.00 82.38 275 GLY A C 1
ATOM 2016 O O . GLY A 1 275 ? 25.630 -0.626 12.072 1.00 82.38 275 GLY A O 1
ATOM 2017 N N . ALA A 1 276 ? 27.742 -0.189 12.678 1.00 74.19 276 ALA A N 1
ATOM 2018 C CA . ALA A 1 276 ? 28.033 -1.556 13.104 1.00 74.19 276 ALA A CA 1
ATOM 2019 C C . ALA A 1 276 ? 27.521 -1.776 14.538 1.00 74.19 276 ALA A C 1
ATOM 2021 O O . ALA A 1 276 ? 28.097 -1.239 15.485 1.00 74.19 276 ALA A O 1
ATOM 2022 N N . GLY A 1 277 ? 26.456 -2.564 14.694 1.00 72.00 277 GLY A N 1
ATOM 2023 C CA . GLY A 1 277 ? 25.831 -2.864 15.982 1.00 72.00 277 GLY A CA 1
ATOM 2024 C C . GLY A 1 277 ? 24.662 -3.839 15.846 1.00 72.00 277 GLY A C 1
ATOM 2025 O O . GLY A 1 277 ? 24.309 -4.239 14.735 1.00 72.00 277 GLY A O 1
ATOM 2026 N N . ASP A 1 278 ? 24.077 -4.219 16.980 1.00 77.38 278 ASP A N 1
ATOM 2027 C CA . ASP A 1 278 ? 22.876 -5.053 17.017 1.00 77.38 278 ASP A CA 1
ATOM 2028 C C . ASP A 1 278 ? 21.663 -4.181 16.676 1.00 77.38 278 ASP A C 1
ATOM 2030 O O . ASP A 1 278 ? 21.186 -3.398 17.496 1.00 77.38 278 ASP A O 1
ATOM 2034 N N . ALA A 1 279 ? 21.210 -4.291 15.431 1.00 83.25 279 ALA A N 1
ATOM 2035 C CA . ALA A 1 279 ? 20.062 -3.576 14.902 1.00 83.25 279 ALA A CA 1
ATOM 2036 C C . ALA A 1 279 ? 18.943 -4.561 14.580 1.00 83.25 279 ALA A C 1
ATOM 2038 O O . ALA A 1 279 ? 19.182 -5.620 13.992 1.00 83.25 279 ALA A O 1
ATOM 2039 N N . GLU A 1 280 ? 17.714 -4.194 14.913 1.00 85.31 280 GLU A N 1
ATOM 2040 C CA . GLU A 1 280 ? 16.535 -4.991 14.613 1.00 85.31 280 GLU A CA 1
ATOM 2041 C C . GLU A 1 280 ? 15.507 -4.160 13.855 1.00 85.31 280 GLU A C 1
ATOM 2043 O O . GLU A 1 280 ? 15.428 -2.941 13.982 1.00 85.31 280 GLU A O 1
ATOM 2048 N N . LEU A 1 281 ? 14.690 -4.836 13.053 1.00 87.88 281 LEU A N 1
ATOM 2049 C CA . LEU A 1 281 ? 13.497 -4.211 12.498 1.00 87.88 281 LEU A CA 1
ATOM 2050 C C . LEU A 1 281 ? 1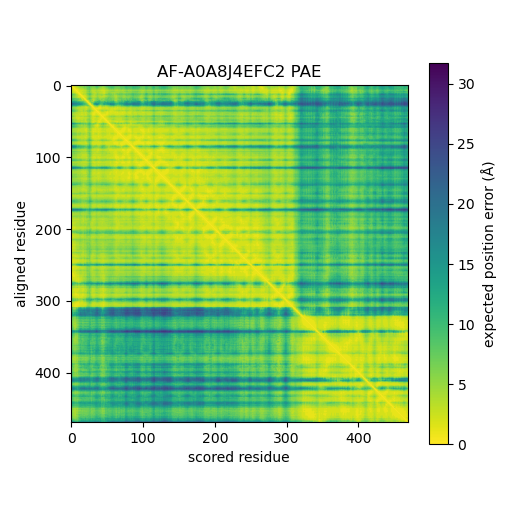2.423 -4.204 13.576 1.00 87.88 281 LEU A C 1
ATOM 2052 O O . LEU A 1 281 ? 12.248 -5.253 14.187 1.00 87.88 281 LEU A O 1
ATOM 2056 N N . SER A 1 282 ? 11.690 -3.113 13.787 1.00 84.00 282 SER A N 1
ATOM 2057 C CA . SER A 1 282 ? 10.570 -3.059 14.748 1.00 84.00 282 SER A CA 1
ATOM 2058 C C . SER A 1 282 ? 9.197 -3.044 14.077 1.00 84.00 282 SER A C 1
ATOM 2060 O O . SER A 1 282 ? 8.264 -3.629 14.616 1.00 84.00 282 SER A O 1
ATOM 2062 N N . ARG A 1 283 ? 9.082 -2.459 12.879 1.00 86.75 283 ARG A N 1
ATOM 2063 C CA . ARG A 1 283 ? 7.843 -2.398 12.087 1.00 86.75 283 ARG A CA 1
ATOM 2064 C C . ARG A 1 283 ? 8.110 -2.685 10.620 1.00 86.75 283 ARG A C 1
ATOM 2066 O O . ARG A 1 283 ? 9.207 -2.418 10.137 1.00 86.75 283 ARG A O 1
ATOM 2073 N N . VAL A 1 284 ? 7.117 -3.229 9.911 1.00 89.81 284 VAL A N 1
ATOM 2074 C CA . VAL A 1 284 ? 7.189 -3.509 8.468 1.00 89.81 284 VAL A CA 1
ATOM 2075 C C . VAL A 1 284 ? 5.865 -3.157 7.797 1.00 89.81 284 VAL A C 1
ATOM 2077 O O . VAL A 1 284 ? 4.817 -3.650 8.204 1.00 89.81 284 VAL A O 1
ATOM 2080 N N . VAL A 1 285 ? 5.918 -2.353 6.735 1.00 87.88 285 VAL A N 1
ATOM 2081 C CA . VAL A 1 285 ? 4.746 -1.935 5.953 1.00 87.88 285 VAL A CA 1
ATOM 2082 C C . VAL A 1 285 ? 5.017 -2.156 4.467 1.00 87.88 285 VAL A C 1
ATOM 2084 O O . VAL A 1 285 ? 5.908 -1.535 3.893 1.00 87.88 285 VAL A O 1
ATOM 2087 N N . GLY A 1 286 ? 4.238 -3.016 3.812 1.00 87.94 286 GLY A N 1
ATOM 2088 C CA . GLY A 1 286 ? 4.319 -3.212 2.361 1.00 87.94 286 GLY A CA 1
ATOM 2089 C C . GLY A 1 286 ? 3.868 -1.960 1.609 1.00 87.94 286 GLY A C 1
ATOM 2090 O O . GLY A 1 286 ? 2.734 -1.508 1.783 1.00 87.94 286 GLY A O 1
ATOM 2091 N N . LEU A 1 287 ? 4.742 -1.394 0.773 1.00 84.62 287 LEU A N 1
ATOM 2092 C CA . LEU A 1 287 ? 4.460 -0.171 0.014 1.00 84.62 287 LEU A CA 1
ATOM 2093 C C . LEU A 1 287 ? 4.007 -0.476 -1.414 1.00 84.62 287 LEU A C 1
ATOM 2095 O O . LEU A 1 287 ? 3.140 0.216 -1.945 1.00 84.62 287 LEU A O 1
ATOM 2099 N N . SER A 1 288 ? 4.604 -1.500 -2.020 1.00 79.62 288 SER A N 1
ATOM 2100 C CA . SER A 1 288 ? 4.334 -1.962 -3.379 1.00 79.62 288 SER A CA 1
ATOM 2101 C C . SER A 1 288 ? 4.703 -3.453 -3.508 1.00 79.62 288 SER A C 1
ATOM 2103 O O . SER A 1 288 ? 5.224 -4.031 -2.550 1.00 79.62 288 SER A O 1
ATOM 2105 N N . PRO A 1 289 ? 4.484 -4.095 -4.673 1.00 81.88 289 PRO A N 1
ATOM 2106 C CA . PRO A 1 289 ? 4.866 -5.491 -4.886 1.00 81.88 289 PRO A CA 1
ATOM 2107 C C . PRO A 1 289 ? 6.340 -5.798 -4.593 1.00 81.88 289 PRO A C 1
ATOM 2109 O O . PRO A 1 289 ? 6.682 -6.938 -4.288 1.00 81.88 289 PRO A O 1
ATOM 2112 N N . ASP A 1 290 ? 7.235 -4.824 -4.728 1.00 82.94 290 ASP A N 1
ATOM 2113 C CA . ASP A 1 290 ? 8.670 -5.014 -4.537 1.00 82.94 290 ASP A CA 1
ATOM 2114 C C . ASP A 1 290 ? 9.294 -4.050 -3.527 1.00 82.94 290 ASP A C 1
ATOM 2116 O O . ASP A 1 290 ? 10.486 -4.163 -3.269 1.00 82.94 290 ASP A O 1
ATOM 2120 N N . THR A 1 291 ? 8.531 -3.155 -2.897 1.00 88.25 291 THR A N 1
ATOM 2121 C CA . THR A 1 291 ? 9.054 -2.271 -1.846 1.00 88.25 291 THR A CA 1
ATOM 2122 C C . THR A 1 291 ? 8.283 -2.379 -0.543 1.00 88.25 291 THR A C 1
ATOM 2124 O O . THR A 1 291 ? 7.063 -2.551 -0.511 1.00 88.25 291 THR A O 1
ATOM 2127 N N . PHE A 1 292 ? 9.008 -2.224 0.558 1.00 91.44 292 PHE A N 1
ATOM 2128 C CA . PHE A 1 292 ? 8.445 -2.139 1.899 1.00 91.44 292 PHE A CA 1
ATOM 2129 C C . PHE A 1 292 ? 9.168 -1.055 2.697 1.00 91.44 292 PHE A C 1
ATOM 2131 O O . PHE A 1 292 ? 10.345 -0.778 2.469 1.00 91.44 292 PHE A O 1
ATOM 2138 N N . ALA A 1 293 ? 8.456 -0.437 3.631 1.00 91.88 293 ALA A N 1
ATOM 2139 C CA . ALA A 1 293 ? 9.050 0.370 4.676 1.00 91.88 293 ALA A CA 1
ATOM 2140 C C . ALA A 1 293 ? 9.323 -0.507 5.893 1.00 91.88 293 ALA A C 1
ATOM 2142 O O . ALA A 1 293 ? 8.554 -1.428 6.182 1.00 91.88 293 ALA A O 1
ATOM 2143 N N . ALA A 1 294 ? 10.397 -0.209 6.608 1.00 92.25 294 ALA A N 1
ATOM 2144 C CA . ALA A 1 294 ? 10.652 -0.794 7.907 1.00 92.25 294 ALA A CA 1
ATOM 2145 C C . ALA A 1 294 ? 11.289 0.221 8.848 1.00 92.25 294 ALA A C 1
ATOM 2147 O O . ALA A 1 294 ? 12.088 1.058 8.422 1.00 92.25 294 ALA A O 1
ATOM 2148 N N . ASP A 1 295 ? 10.959 0.113 10.125 1.00 91.50 295 ASP A N 1
ATOM 2149 C CA . ASP A 1 295 ? 11.674 0.834 11.167 1.00 91.50 295 ASP A CA 1
ATOM 2150 C C . ASP A 1 295 ? 12.889 0.027 11.594 1.00 91.50 295 ASP A C 1
ATOM 2152 O O . ASP A 1 295 ? 12.761 -1.148 11.939 1.00 91.50 295 ASP A O 1
ATOM 2156 N N . VAL A 1 296 ? 14.060 0.659 11.558 1.00 90.44 296 VAL A N 1
ATOM 2157 C CA . VAL A 1 296 ? 15.317 0.095 12.055 1.00 90.44 296 VAL A CA 1
ATOM 2158 C C . VAL A 1 296 ? 15.594 0.680 13.430 1.00 90.44 296 VAL A C 1
ATOM 2160 O O . VAL A 1 296 ? 15.623 1.897 13.597 1.00 90.44 296 VAL A O 1
ATOM 2163 N N . TRP A 1 297 ? 15.818 -0.185 14.409 1.00 84.56 297 TRP A N 1
ATOM 2164 C CA . TRP A 1 297 ? 16.024 0.181 15.801 1.00 84.56 297 TRP A CA 1
ATOM 2165 C C . TRP A 1 297 ? 17.324 -0.425 16.336 1.00 84.56 297 TRP A C 1
ATOM 2167 O O . TRP A 1 297 ? 17.580 -1.613 16.153 1.00 84.56 297 TRP A O 1
ATOM 2177 N N . ASP A 1 298 ? 18.138 0.391 17.005 1.00 80.44 298 ASP A N 1
ATOM 2178 C CA . ASP A 1 298 ? 19.428 0.019 17.612 1.00 80.44 298 ASP A CA 1
ATOM 2179 C C . ASP A 1 298 ? 19.482 0.301 19.130 1.00 80.44 298 ASP A C 1
ATOM 2181 O O . ASP A 1 298 ? 20.555 0.338 19.734 1.00 80.44 298 ASP A O 1
ATOM 2185 N N . GLY A 1 299 ? 18.324 0.534 19.759 1.00 75.62 299 GLY A N 1
ATOM 2186 C CA . GLY A 1 299 ? 18.219 0.968 21.157 1.00 75.62 299 GLY A CA 1
ATOM 2187 C C . GLY A 1 299 ? 17.809 2.434 21.344 1.00 75.62 299 GLY A C 1
ATOM 2188 O O . GLY A 1 299 ? 17.521 2.829 22.474 1.00 75.62 299 GLY A O 1
ATOM 2189 N N . GLY A 1 300 ? 17.766 3.230 20.268 1.00 81.81 300 GLY A N 1
ATOM 2190 C CA . GLY A 1 300 ? 17.320 4.630 20.265 1.00 81.81 300 GLY A CA 1
ATOM 2191 C C . GLY A 1 300 ? 15.881 4.849 19.778 1.00 81.81 300 GLY A C 1
ATOM 2192 O O . GLY A 1 300 ? 14.988 4.040 20.029 1.00 81.81 300 GLY A O 1
ATOM 2193 N N . GLU A 1 301 ? 15.655 5.970 19.089 1.00 82.38 301 GLU A N 1
ATOM 2194 C CA . GLU A 1 301 ? 14.418 6.202 18.332 1.00 82.38 301 GLU A CA 1
ATOM 2195 C C . GLU A 1 301 ? 14.424 5.349 17.051 1.00 82.38 301 GLU A C 1
ATOM 2197 O O . GLU A 1 301 ? 15.470 5.262 16.398 1.00 82.38 301 GLU A O 1
ATOM 2202 N N . PRO A 1 302 ? 13.293 4.727 16.670 1.00 87.62 302 PRO A N 1
ATOM 2203 C CA . PRO A 1 302 ? 13.198 4.000 15.411 1.00 87.62 302 PRO A CA 1
ATOM 2204 C C . PRO A 1 302 ? 13.533 4.900 14.215 1.00 87.62 302 PRO A C 1
ATOM 2206 O O . PRO A 1 302 ? 13.133 6.063 14.157 1.00 87.62 302 PRO A O 1
ATOM 2209 N N . VAL A 1 303 ? 14.279 4.358 13.253 1.00 90.31 303 VAL A N 1
ATOM 2210 C CA . VAL A 1 303 ? 14.656 5.050 12.019 1.00 90.31 303 VAL A CA 1
ATOM 2211 C C . VAL A 1 303 ? 13.898 4.425 10.848 1.00 90.31 303 VAL A C 1
ATOM 2213 O O . VAL A 1 303 ? 14.261 3.327 10.412 1.00 90.31 303 VAL A O 1
ATOM 2216 N N . PRO A 1 304 ? 12.892 5.114 10.287 1.00 92.12 304 PRO A N 1
ATOM 2217 C CA . PRO A 1 304 ? 12.172 4.616 9.130 1.00 92.12 304 PRO A CA 1
ATOM 2218 C C . PRO A 1 304 ? 13.055 4.549 7.896 1.00 92.12 304 PRO A C 1
ATOM 2220 O O . PRO A 1 304 ? 13.811 5.468 7.558 1.00 92.12 304 PRO A O 1
ATOM 2223 N N . THR A 1 305 ? 12.908 3.453 7.174 1.00 93.38 305 THR A N 1
ATOM 2224 C CA . THR A 1 305 ? 13.673 3.143 5.973 1.00 93.38 305 THR A CA 1
ATOM 2225 C C . THR A 1 305 ? 12.768 2.539 4.920 1.00 93.38 305 THR A C 1
ATOM 2227 O O . THR A 1 305 ? 11.767 1.905 5.244 1.00 93.38 305 THR A O 1
ATOM 2230 N N . VAL A 1 306 ? 13.111 2.733 3.650 1.00 92.00 306 VAL A N 1
ATOM 2231 C CA . VAL A 1 306 ? 12.434 2.084 2.527 1.00 92.00 306 VAL A CA 1
ATOM 2232 C C . VAL A 1 306 ? 13.404 1.157 1.828 1.00 92.00 306 VAL A C 1
ATOM 2234 O O . VAL A 1 306 ? 14.517 1.553 1.482 1.00 92.00 306 VAL A O 1
ATOM 2237 N N . TRP A 1 307 ? 12.946 -0.064 1.594 1.00 91.88 307 TRP A N 1
ATOM 2238 C CA . TRP A 1 307 ? 13.721 -1.152 1.032 1.00 91.88 307 TRP A CA 1
ATOM 2239 C C . TRP A 1 307 ? 13.082 -1.670 -0.240 1.00 91.88 307 TRP A C 1
ATOM 2241 O O . TRP A 1 307 ? 11.857 -1.689 -0.387 1.00 91.88 307 TRP A O 1
ATOM 2251 N N . TRP A 1 308 ? 13.934 -2.145 -1.134 1.00 89.06 308 TRP A N 1
ATOM 2252 C CA . TRP A 1 308 ? 13.550 -2.773 -2.379 1.00 89.06 308 TRP A CA 1
ATOM 2253 C C . TRP A 1 308 ? 13.938 -4.247 -2.383 1.00 89.06 308 TRP A C 1
ATOM 2255 O O . TRP A 1 308 ? 15.099 -4.593 -2.192 1.00 89.06 308 TRP A O 1
ATOM 2265 N N . ILE A 1 309 ? 12.960 -5.124 -2.590 1.00 88.62 309 ILE A N 1
ATOM 2266 C CA . ILE A 1 309 ? 13.128 -6.572 -2.655 1.00 88.62 309 ILE A CA 1
ATOM 2267 C C . ILE A 1 309 ? 13.659 -6.934 -4.034 1.00 88.62 309 ILE A C 1
ATOM 2269 O O . ILE A 1 309 ? 12.933 -6.954 -5.031 1.00 88.62 309 ILE A O 1
ATOM 2273 N N . HIS A 1 310 ? 14.935 -7.291 -4.072 1.00 74.25 310 HIS A N 1
ATOM 2274 C CA . HIS A 1 310 ? 15.653 -7.507 -5.311 1.00 74.25 310 HIS A CA 1
ATOM 2275 C C . HIS A 1 310 ? 15.735 -8.994 -5.687 1.00 74.25 310 HIS A C 1
ATOM 2277 O O . HIS A 1 310 ? 16.780 -9.638 -5.577 1.00 74.25 310 HIS A O 1
ATOM 2283 N N . ASP A 1 311 ? 14.625 -9.576 -6.155 1.00 69.44 311 ASP A N 1
ATOM 2284 C CA . ASP A 1 311 ? 14.613 -10.967 -6.640 1.00 69.44 311 ASP A CA 1
ATOM 2285 C C . ASP A 1 311 ? 14.897 -11.056 -8.148 1.00 69.44 311 ASP A C 1
ATOM 2287 O O . ASP A 1 311 ? 13.991 -11.189 -8.974 1.00 69.44 311 ASP A O 1
ATOM 2291 N N . ARG A 1 312 ? 16.185 -11.036 -8.525 1.00 59.56 312 ARG A N 1
ATOM 2292 C CA . ARG A 1 312 ? 16.621 -11.205 -9.932 1.00 59.56 312 ARG A CA 1
ATOM 2293 C C . ARG A 1 312 ? 16.069 -12.471 -10.593 1.00 59.56 312 ARG A C 1
ATOM 2295 O O . ARG A 1 312 ? 15.890 -12.483 -11.808 1.00 59.56 312 ARG A O 1
ATOM 2302 N N . ALA A 1 313 ? 15.820 -13.526 -9.818 1.00 56.97 313 ALA A N 1
ATOM 2303 C CA . ALA A 1 313 ? 15.353 -14.807 -10.338 1.00 56.97 313 ALA A CA 1
ATOM 2304 C C . ALA A 1 313 ? 13.832 -14.853 -10.564 1.00 56.97 313 ALA A C 1
ATOM 2306 O O . ALA A 1 313 ? 13.353 -15.792 -11.195 1.00 56.97 313 ALA A O 1
ATOM 2307 N N . ALA A 1 314 ? 13.079 -13.857 -10.083 1.00 55.50 314 ALA A N 1
ATOM 2308 C CA . ALA A 1 314 ? 11.631 -13.769 -10.273 1.00 55.50 314 ALA A CA 1
ATOM 2309 C C . ALA A 1 314 ? 11.216 -13.119 -11.605 1.00 55.50 314 ALA A C 1
ATOM 2311 O O . ALA A 1 314 ? 10.025 -13.098 -11.918 1.00 55.50 314 ALA A O 1
ATOM 2312 N N . ARG A 1 315 ? 12.157 -12.593 -12.411 1.00 60.62 315 ARG A N 1
ATOM 2313 C CA . ARG A 1 315 ? 11.817 -12.055 -13.738 1.00 60.62 315 ARG A CA 1
ATOM 2314 C C . ARG A 1 315 ? 11.252 -13.172 -14.629 1.00 60.62 315 ARG A C 1
ATOM 2316 O O . ARG A 1 315 ? 11.865 -14.241 -14.701 1.00 60.62 315 ARG A O 1
ATOM 2323 N N . PRO A 1 316 ? 10.129 -12.943 -15.339 1.00 61.41 316 PRO A N 1
ATOM 2324 C CA . PRO A 1 316 ? 9.592 -13.925 -16.270 1.00 61.41 316 PRO A CA 1
ATOM 2325 C C . PRO A 1 316 ? 10.662 -14.325 -17.287 1.00 61.41 316 PRO A C 1
ATOM 2327 O O . PRO A 1 316 ? 11.350 -13.472 -17.851 1.00 61.41 316 PRO A O 1
ATOM 2330 N N . ALA A 1 317 ? 10.807 -15.625 -17.542 1.00 64.38 317 ALA A N 1
ATOM 2331 C CA . ALA A 1 317 ? 11.766 -16.094 -18.526 1.00 64.38 317 ALA A CA 1
ATOM 2332 C C . ALA A 1 317 ? 11.337 -15.631 -19.931 1.00 64.38 317 ALA A C 1
ATOM 2334 O O . ALA A 1 317 ? 10.307 -16.064 -20.456 1.00 64.38 317 ALA A O 1
ATOM 2335 N N . LEU A 1 318 ? 12.142 -14.770 -20.558 1.00 73.38 318 LEU A N 1
ATOM 2336 C CA . LEU A 1 318 ? 11.949 -14.307 -21.936 1.00 73.38 318 LEU A CA 1
ATOM 2337 C C . LEU A 1 318 ? 12.303 -15.449 -22.903 1.00 73.38 318 LEU A C 1
ATOM 2339 O O . LEU A 1 318 ? 13.421 -15.544 -23.396 1.00 73.38 318 LEU A O 1
ATOM 2343 N N . THR A 1 319 ? 11.362 -16.373 -23.105 1.00 66.19 319 THR A N 1
ATOM 2344 C CA . THR A 1 319 ? 11.590 -17.677 -23.768 1.00 66.19 319 THR A CA 1
ATOM 2345 C C . THR A 1 319 ? 10.984 -17.787 -25.173 1.00 66.19 319 THR A C 1
ATOM 2347 O O . THR A 1 319 ? 11.018 -18.856 -25.780 1.00 66.19 319 THR A O 1
ATOM 2350 N N . GLY A 1 320 ? 10.447 -16.691 -25.719 1.00 73.25 320 GLY A N 1
ATOM 2351 C CA . GLY A 1 320 ? 9.884 -16.644 -27.072 1.00 73.25 320 GLY A CA 1
ATOM 2352 C C . GLY A 1 320 ? 10.945 -16.523 -28.172 1.00 73.25 320 GLY A C 1
ATOM 2353 O O . GLY A 1 320 ? 11.995 -15.915 -27.974 1.00 73.25 320 GLY A O 1
ATOM 2354 N N . THR A 1 321 ? 10.655 -17.090 -29.348 1.00 79.50 321 THR A N 1
ATOM 2355 C CA . THR A 1 321 ? 11.511 -17.014 -30.553 1.00 79.50 321 THR A CA 1
ATOM 2356 C C . THR A 1 321 ? 11.026 -15.989 -31.579 1.00 79.50 321 THR A C 1
ATOM 2358 O O . THR A 1 321 ? 11.699 -15.765 -32.584 1.00 79.50 321 THR A O 1
ATOM 2361 N N . ASP A 1 322 ? 9.874 -15.358 -31.342 1.00 91.25 322 ASP A N 1
ATOM 2362 C CA . ASP A 1 322 ? 9.388 -14.253 -32.162 1.00 91.25 322 ASP A CA 1
ATOM 2363 C C . ASP A 1 322 ? 10.272 -13.006 -32.003 1.00 91.25 322 ASP A C 1
ATOM 2365 O O . ASP A 1 322 ? 10.958 -12.823 -30.994 1.00 91.25 322 ASP A O 1
ATOM 2369 N N . GLU A 1 323 ? 10.248 -12.132 -33.010 1.00 91.06 323 GLU A N 1
ATOM 2370 C CA . GLU A 1 323 ? 11.103 -10.943 -33.070 1.00 91.06 323 GLU A CA 1
ATOM 2371 C C . GLU A 1 323 ? 10.971 -10.054 -31.825 1.00 91.06 323 GLU A C 1
ATOM 2373 O O . GLU A 1 323 ? 11.978 -9.593 -31.288 1.00 91.06 323 GLU A O 1
ATOM 2378 N N . LEU A 1 324 ? 9.751 -9.855 -31.318 1.00 92.19 324 LEU A N 1
ATOM 2379 C CA . LEU A 1 324 ? 9.506 -9.019 -30.146 1.00 92.19 324 LEU A CA 1
ATOM 2380 C C . LEU A 1 324 ? 10.133 -9.628 -28.885 1.00 92.19 324 LEU A C 1
ATOM 2382 O O . LEU A 1 324 ? 10.815 -8.925 -28.140 1.00 92.19 324 LEU A O 1
ATOM 2386 N N . SER A 1 325 ? 9.976 -10.935 -28.671 1.00 90.56 325 SER A N 1
ATOM 2387 C CA . SER A 1 325 ? 10.624 -11.642 -27.558 1.00 90.56 325 SER A CA 1
ATOM 2388 C C . SER A 1 325 ? 12.155 -11.564 -27.625 1.00 90.56 325 SER A C 1
ATOM 2390 O O . SER A 1 325 ? 12.798 -11.323 -26.602 1.00 90.56 325 SER A O 1
ATOM 2392 N N . VAL A 1 326 ? 12.743 -11.684 -28.821 1.00 92.81 326 VAL A N 1
ATOM 2393 C CA . VAL A 1 326 ? 14.197 -11.541 -29.026 1.00 92.81 326 VAL A CA 1
ATOM 2394 C C . VAL A 1 326 ? 14.672 -10.121 -28.699 1.00 92.81 326 VAL A C 1
ATOM 2396 O O . VAL A 1 326 ? 15.690 -9.953 -28.023 1.00 92.81 326 VAL A O 1
ATOM 2399 N N . ARG A 1 327 ? 13.935 -9.091 -29.134 1.00 95.31 327 ARG A N 1
ATOM 2400 C CA . ARG A 1 327 ? 14.247 -7.686 -28.817 1.00 95.31 327 ARG A CA 1
ATOM 2401 C C . ARG A 1 327 ? 14.173 -7.419 -27.315 1.00 95.31 327 ARG A C 1
ATOM 2403 O O . ARG A 1 327 ? 15.100 -6.842 -26.757 1.00 95.31 327 ARG A O 1
ATOM 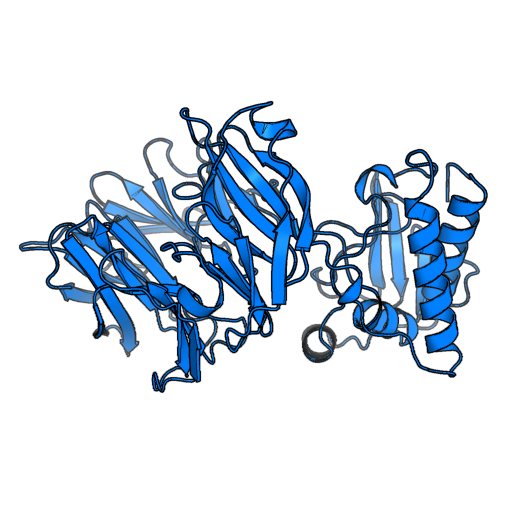2410 N N . LEU A 1 328 ? 13.137 -7.908 -26.634 1.00 94.50 328 LEU A N 1
ATOM 2411 C CA . LEU A 1 328 ? 12.999 -7.757 -25.180 1.00 94.50 328 LEU A CA 1
ATOM 2412 C C . LEU A 1 328 ? 14.127 -8.459 -24.414 1.00 94.50 328 LEU A C 1
ATOM 2414 O O . LEU A 1 328 ? 14.672 -7.884 -23.474 1.00 94.50 328 LEU A O 1
ATOM 2418 N N . ALA A 1 329 ? 14.531 -9.663 -24.832 1.00 91.38 329 ALA A N 1
ATOM 2419 C CA . ALA A 1 329 ? 15.669 -10.365 -24.232 1.00 91.38 329 ALA A CA 1
ATOM 2420 C C . ALA A 1 329 ? 16.983 -9.589 -24.408 1.00 91.38 329 ALA A C 1
ATOM 2422 O O . ALA A 1 329 ? 17.792 -9.501 -23.482 1.00 91.38 329 ALA A O 1
ATOM 2423 N N . ARG A 1 330 ? 17.178 -8.967 -25.576 1.00 94.81 330 ARG A N 1
ATOM 2424 C CA . ARG A 1 330 ? 18.330 -8.098 -25.835 1.00 94.81 330 ARG A CA 1
ATOM 2425 C C . ARG A 1 330 ? 18.309 -6.843 -24.962 1.00 94.81 330 ARG A C 1
ATOM 2427 O O . ARG A 1 330 ? 19.346 -6.500 -24.400 1.00 94.81 330 ARG A O 1
ATOM 2434 N N . VAL A 1 331 ? 17.155 -6.193 -24.809 1.00 95.75 331 VAL A N 1
ATOM 2435 C CA . VAL A 1 331 ? 16.975 -5.055 -23.893 1.00 95.75 331 VAL A CA 1
ATOM 2436 C C . VAL A 1 331 ? 17.294 -5.455 -22.451 1.00 95.75 331 VAL A C 1
ATOM 2438 O O . VAL A 1 331 ? 18.060 -4.757 -21.791 1.00 95.75 331 VAL A O 1
ATOM 2441 N N . ALA A 1 332 ? 16.790 -6.600 -21.980 1.00 92.00 332 ALA A N 1
ATOM 2442 C CA . ALA A 1 332 ? 17.098 -7.118 -20.646 1.00 92.00 332 ALA A CA 1
ATOM 2443 C C . ALA A 1 332 ? 18.610 -7.289 -20.434 1.00 92.00 332 ALA A C 1
ATOM 2445 O O . ALA A 1 332 ? 19.157 -6.767 -19.465 1.00 92.00 332 ALA A O 1
ATOM 2446 N N . GLY A 1 333 ? 19.301 -7.940 -21.377 1.00 91.81 333 GLY A N 1
ATOM 2447 C CA . GLY A 1 333 ? 20.748 -8.145 -21.288 1.00 91.81 333 GLY A CA 1
ATOM 2448 C C . GLY A 1 333 ? 21.556 -6.843 -21.340 1.00 91.81 333 GLY A C 1
ATOM 2449 O O . GLY A 1 333 ? 22.568 -6.713 -20.653 1.00 91.81 333 GLY A O 1
ATOM 2450 N N . LYS A 1 334 ? 21.112 -5.849 -22.120 1.00 95.50 334 LYS A N 1
ATOM 2451 C CA . LYS A 1 334 ? 21.726 -4.511 -22.140 1.00 95.50 334 LYS A CA 1
ATOM 2452 C C . LYS A 1 334 ? 21.541 -3.782 -20.806 1.00 95.50 334 LYS A C 1
ATOM 2454 O O . LYS A 1 334 ? 22.500 -3.200 -20.311 1.00 95.50 334 LYS A O 1
ATOM 2459 N N . LEU A 1 335 ? 20.350 -3.852 -20.209 1.00 92.50 335 LEU A N 1
ATOM 2460 C CA . LEU A 1 335 ? 20.086 -3.297 -18.881 1.00 92.50 335 LEU A CA 1
ATOM 2461 C C . LEU A 1 335 ? 20.954 -3.958 -17.807 1.00 92.50 335 LEU A C 1
ATOM 2463 O O . LEU A 1 335 ? 21.490 -3.264 -16.952 1.00 92.50 335 LEU A O 1
ATOM 2467 N N . ASP A 1 336 ? 21.110 -5.283 -17.851 1.00 88.31 336 ASP A N 1
ATOM 2468 C CA . ASP A 1 336 ? 21.965 -6.010 -16.909 1.00 88.31 336 ASP A CA 1
ATOM 2469 C C . ASP A 1 336 ? 23.423 -5.535 -17.009 1.00 88.31 336 ASP A C 1
ATOM 2471 O O . ASP A 1 336 ? 24.013 -5.183 -15.993 1.00 88.31 336 ASP A O 1
ATOM 2475 N N . ARG A 1 337 ? 23.955 -5.389 -18.229 1.00 90.81 337 ARG A N 1
ATOM 2476 C CA . ARG A 1 337 ? 25.300 -4.836 -18.465 1.00 90.81 337 ARG A CA 1
ATOM 2477 C C . ARG A 1 337 ? 25.438 -3.375 -18.036 1.00 90.81 337 ARG A C 1
ATOM 2479 O O . ARG A 1 337 ? 26.480 -2.995 -17.519 1.00 90.81 337 ARG A O 1
ATOM 2486 N N . ALA A 1 338 ? 24.415 -2.547 -18.250 1.00 90.88 338 ALA A N 1
ATOM 2487 C CA . ALA A 1 338 ? 24.458 -1.130 -17.882 1.00 90.88 338 ALA A CA 1
ATOM 2488 C C . ALA A 1 338 ? 24.559 -0.933 -16.359 1.00 90.88 338 ALA A C 1
ATOM 2490 O O . ALA A 1 338 ? 25.206 0.003 -15.902 1.00 90.88 338 ALA A O 1
ATOM 2491 N N . ARG A 1 339 ? 23.982 -1.847 -15.567 1.00 86.94 339 ARG A N 1
ATOM 2492 C CA . ARG A 1 339 ? 24.099 -1.849 -14.097 1.00 86.94 339 ARG A CA 1
ATOM 2493 C C . ARG A 1 339 ? 25.488 -2.216 -13.585 1.00 86.94 339 ARG A C 1
ATOM 2495 O O . ARG A 1 339 ? 25.792 -1.924 -12.437 1.00 86.94 339 ARG A O 1
ATOM 2502 N N . GLU A 1 340 ? 26.292 -2.888 -14.403 1.00 86.31 340 GLU A N 1
ATOM 2503 C CA . GLU A 1 340 ? 27.656 -3.303 -14.057 1.00 86.31 340 GLU A CA 1
ATOM 2504 C C . GLU A 1 340 ? 28.699 -2.222 -14.375 1.00 86.31 340 GLU A C 1
ATOM 2506 O O . GLU A 1 340 ? 29.882 -2.419 -14.110 1.00 86.31 340 GLU A O 1
ATOM 2511 N N . LEU A 1 341 ? 28.286 -1.089 -14.954 1.00 85.94 341 LEU A N 1
ATOM 2512 C CA . LEU A 1 341 ? 29.175 0.044 -15.195 1.00 85.94 341 LEU A CA 1
ATOM 2513 C C . LEU A 1 341 ? 29.610 0.685 -13.867 1.00 85.94 341 LEU A C 1
ATOM 2515 O O . LEU A 1 341 ? 28.821 0.789 -12.926 1.00 85.94 341 LEU A O 1
ATOM 2519 N N . ASP A 1 342 ? 30.857 1.164 -13.818 1.00 77.25 342 ASP A N 1
ATOM 2520 C CA . ASP A 1 342 ? 31.419 1.895 -12.676 1.00 77.25 342 ASP A CA 1
ATOM 2521 C C . ASP A 1 342 ? 30.795 3.300 -12.565 1.00 77.25 342 ASP A C 1
ATOM 2523 O O . ASP A 1 342 ? 31.388 4.315 -12.936 1.00 77.25 342 ASP A O 1
ATOM 2527 N N . GLY A 1 343 ? 29.568 3.346 -12.051 1.00 67.50 343 GLY A N 1
ATOM 2528 C CA . GLY A 1 343 ? 28.787 4.563 -11.869 1.00 67.50 343 GLY A CA 1
ATOM 2529 C C . GLY A 1 343 ? 27.953 4.962 -13.094 1.00 67.50 343 GLY A C 1
ATOM 2530 O O . GLY A 1 343 ? 28.066 4.383 -14.177 1.00 67.50 343 GLY A O 1
ATOM 2531 N N . PRO A 1 344 ? 27.058 5.947 -12.926 1.00 68.94 344 PRO A N 1
ATOM 2532 C CA . PRO A 1 344 ? 26.163 6.376 -13.988 1.00 68.94 344 PRO A CA 1
ATOM 2533 C C . PRO A 1 344 ? 26.924 7.182 -15.049 1.00 68.94 344 PRO A C 1
ATOM 2535 O O . PRO A 1 344 ? 27.542 8.208 -14.765 1.00 68.94 344 PRO A O 1
ATOM 2538 N N . VAL A 1 345 ? 26.902 6.691 -16.291 1.00 82.50 345 VAL A N 1
ATOM 2539 C CA . VAL A 1 345 ? 27.657 7.298 -17.403 1.00 82.50 345 VAL A CA 1
ATOM 2540 C C . VAL A 1 345 ? 26.820 8.303 -18.196 1.00 82.50 345 VAL A C 1
ATOM 2542 O O . VAL A 1 345 ? 27.352 9.294 -18.696 1.00 82.50 345 VAL A O 1
ATOM 2545 N N . MET A 1 346 ? 25.508 8.077 -18.270 1.00 90.25 346 MET A N 1
ATOM 2546 C CA . MET A 1 346 ? 24.567 8.897 -19.026 1.00 90.25 346 MET A CA 1
ATOM 2547 C C . MET A 1 346 ? 23.774 9.834 -18.113 1.00 90.25 346 MET A C 1
ATOM 2549 O O . MET A 1 346 ? 23.378 9.448 -17.015 1.00 90.25 346 MET A O 1
ATOM 2553 N N . PHE A 1 347 ? 23.509 11.055 -18.582 1.00 87.94 347 PHE A N 1
ATOM 2554 C CA . PHE A 1 347 ? 22.731 12.048 -17.849 1.00 87.94 347 PHE A CA 1
ATOM 2555 C C . PHE A 1 347 ? 21.395 11.488 -17.337 1.00 87.94 347 PHE A C 1
ATOM 2557 O O . PHE A 1 347 ? 20.600 10.946 -18.105 1.00 87.94 347 PHE A O 1
ATOM 2564 N N . GLY A 1 348 ? 21.165 11.668 -16.034 1.00 85.19 348 GLY A N 1
ATOM 2565 C CA . GLY A 1 348 ? 19.953 11.258 -15.329 1.00 85.19 348 GLY A CA 1
ATOM 2566 C C . GLY A 1 348 ? 19.941 9.796 -14.865 1.00 85.19 348 GLY A C 1
ATOM 2567 O O . GLY A 1 348 ? 19.143 9.465 -13.984 1.00 85.19 348 GLY A O 1
ATOM 2568 N N . ALA A 1 349 ? 20.883 8.960 -15.329 1.00 88.06 349 ALA A N 1
ATOM 2569 C CA . ALA A 1 349 ? 20.966 7.548 -14.952 1.00 88.06 349 ALA A CA 1
ATOM 2570 C C . ALA A 1 349 ? 21.199 7.320 -13.449 1.00 88.06 349 ALA A C 1
ATOM 2572 O O . ALA A 1 349 ? 20.781 6.292 -12.917 1.00 88.06 349 ALA A O 1
ATOM 2573 N N . ASP A 1 350 ? 21.787 8.291 -12.750 1.00 83.56 350 ASP A N 1
ATOM 2574 C CA . ASP A 1 350 ? 21.937 8.359 -11.291 1.00 83.56 350 ASP A CA 1
ATOM 2575 C C . ASP A 1 350 ? 20.588 8.259 -10.558 1.00 83.56 350 ASP A C 1
ATOM 2577 O O . ASP A 1 350 ? 20.538 7.896 -9.393 1.00 83.56 350 ASP A O 1
ATOM 2581 N N . SER A 1 351 ? 19.478 8.599 -11.221 1.00 81.44 351 SER A N 1
ATOM 2582 C CA . SER A 1 351 ? 18.150 8.633 -10.592 1.00 81.44 351 SER A CA 1
ATOM 2583 C C . SER A 1 351 ? 17.500 7.253 -10.519 1.00 81.44 351 SER A C 1
ATOM 2585 O O . SER A 1 351 ? 16.673 6.991 -9.645 1.00 81.44 351 SER A O 1
ATOM 2587 N N . HIS A 1 352 ? 17.856 6.364 -11.449 1.00 87.00 352 HIS A N 1
ATOM 2588 C CA . HIS A 1 352 ? 17.211 5.063 -11.605 1.00 87.00 352 HIS A CA 1
ATOM 2589 C C . HIS A 1 352 ? 18.198 3.887 -11.609 1.00 87.00 352 HIS A C 1
ATOM 2591 O O . HIS A 1 352 ? 17.756 2.747 -11.537 1.00 87.00 352 HIS A O 1
ATOM 2597 N N . HIS A 1 353 ? 19.512 4.118 -11.733 1.00 85.81 353 HIS A N 1
ATOM 2598 C CA . HIS A 1 353 ? 20.575 3.097 -11.727 1.00 85.81 353 HIS A CA 1
ATOM 2599 C C . HIS A 1 353 ? 20.280 1.886 -12.635 1.00 85.81 353 HIS A C 1
ATOM 2601 O O . HIS A 1 353 ? 20.518 0.731 -12.297 1.00 85.81 353 HIS A O 1
ATOM 2607 N N . PHE A 1 354 ? 19.699 2.162 -13.805 1.00 89.25 354 PHE A N 1
ATOM 2608 C CA . PHE A 1 354 ? 19.184 1.177 -14.771 1.00 89.25 354 PHE A CA 1
ATOM 2609 C C . PHE A 1 354 ? 18.198 0.133 -14.206 1.00 89.25 354 PHE A C 1
ATOM 2611 O O . PHE A 1 354 ? 17.996 -0.931 -14.801 1.00 89.25 354 PHE A O 1
ATOM 2618 N N . TRP A 1 355 ? 17.526 0.414 -13.093 1.00 86.62 355 TRP A N 1
ATOM 2619 C CA . TRP A 1 355 ? 16.495 -0.447 -12.522 1.00 86.62 355 TRP A CA 1
ATOM 2620 C C . TRP A 1 355 ? 15.110 -0.175 -13.091 1.00 86.62 355 TRP A C 1
ATOM 2622 O O . TRP A 1 355 ? 14.696 0.967 -13.251 1.00 86.62 355 TRP A O 1
ATOM 2632 N N . LEU A 1 356 ? 14.390 -1.256 -13.375 1.00 88.00 356 LEU A N 1
ATOM 2633 C CA . LEU A 1 356 ? 12.962 -1.224 -13.663 1.00 88.00 356 LEU A CA 1
ATOM 2634 C C . LEU A 1 356 ? 12.221 -1.806 -12.463 1.00 88.00 356 LEU A C 1
ATOM 2636 O O . LEU A 1 356 ? 12.729 -2.741 -11.837 1.00 88.00 356 LEU A O 1
ATOM 2640 N N . GLY A 1 357 ? 11.030 -1.276 -12.191 1.00 83.25 357 GLY A N 1
ATOM 2641 C CA . GLY A 1 357 ? 10.053 -1.912 -11.315 1.00 83.25 357 GLY A CA 1
ATOM 2642 C C . GLY A 1 357 ? 9.553 -3.241 -11.902 1.00 83.25 357 GLY A C 1
ATOM 2643 O O . GLY A 1 357 ? 9.962 -3.646 -12.998 1.00 83.25 357 GLY A O 1
ATOM 2644 N N . PRO A 1 358 ? 8.662 -3.950 -11.196 1.00 80.00 358 PRO A N 1
ATOM 2645 C CA . PRO A 1 358 ? 8.206 -5.264 -11.616 1.00 80.00 358 PRO A CA 1
ATOM 2646 C C . PRO A 1 358 ? 7.357 -5.161 -12.895 1.00 80.00 358 PRO A C 1
ATOM 2648 O O . PRO A 1 358 ? 6.756 -4.112 -13.157 1.00 80.00 358 PRO A O 1
ATOM 2651 N N . PRO A 1 359 ? 7.277 -6.227 -13.710 1.00 86.19 359 PRO A N 1
ATOM 2652 C CA . PRO A 1 359 ? 6.359 -6.254 -14.840 1.00 86.19 359 PRO A CA 1
ATOM 2653 C C . PRO A 1 359 ? 4.907 -6.076 -14.388 1.00 86.19 359 PRO A C 1
ATOM 2655 O O . PRO A 1 359 ? 4.498 -6.621 -13.362 1.00 86.19 359 PRO A O 1
ATOM 2658 N N . LEU A 1 360 ? 4.127 -5.323 -15.161 1.00 85.75 360 LEU A N 1
ATOM 2659 C CA . LEU A 1 360 ? 2.702 -5.160 -14.905 1.00 85.75 360 LEU A CA 1
ATOM 2660 C C . LEU A 1 360 ? 1.932 -6.437 -15.264 1.00 85.75 360 LEU A C 1
ATOM 2662 O O . LEU A 1 360 ? 2.168 -7.010 -16.332 1.00 85.75 360 LEU A O 1
ATOM 2666 N N . PRO A 1 361 ? 0.967 -6.851 -14.428 1.00 84.81 361 PRO A N 1
ATOM 2667 C CA . PRO A 1 361 ? -0.035 -7.836 -14.811 1.00 84.81 361 PRO A CA 1
ATOM 2668 C C . PRO A 1 361 ? -0.804 -7.427 -16.081 1.00 84.81 361 PRO A C 1
ATOM 2670 O O . PRO A 1 361 ? -1.044 -6.244 -16.333 1.00 84.81 361 PRO A O 1
ATOM 2673 N N . GLU A 1 362 ? -1.209 -8.407 -16.894 1.00 88.25 362 GLU A N 1
ATOM 2674 C CA . GLU A 1 362 ? -1.934 -8.155 -18.153 1.00 88.25 362 GLU A CA 1
ATOM 2675 C C . GLU A 1 362 ? -3.293 -7.473 -17.937 1.00 88.25 362 GLU A C 1
ATOM 2677 O O . GLU A 1 362 ? -3.707 -6.647 -18.752 1.00 88.25 362 GLU A O 1
ATOM 2682 N N . ASP A 1 363 ? -3.980 -7.804 -16.845 1.00 84.94 363 ASP A N 1
ATOM 2683 C CA . ASP A 1 363 ? -5.237 -7.182 -16.426 1.00 84.94 363 ASP A CA 1
ATOM 2684 C C . ASP A 1 363 ? -5.034 -5.717 -16.028 1.00 84.94 363 ASP A C 1
ATOM 2686 O O . ASP A 1 363 ? -5.786 -4.870 -16.500 1.00 84.94 363 ASP A O 1
ATOM 2690 N N . ALA A 1 364 ? -3.970 -5.387 -15.290 1.00 85.62 364 ALA A N 1
ATOM 2691 C CA . ALA A 1 364 ? -3.637 -4.001 -14.954 1.00 85.62 364 ALA A CA 1
ATOM 2692 C C . ALA A 1 364 ? -3.420 -3.139 -16.212 1.00 85.62 364 ALA A C 1
ATOM 2694 O O . ALA A 1 364 ? -3.932 -2.021 -16.313 1.00 85.62 364 ALA A O 1
ATOM 2695 N N . VAL A 1 365 ? -2.712 -3.671 -17.216 1.00 91.00 365 VAL A N 1
ATOM 2696 C CA . VAL A 1 365 ? -2.525 -2.964 -18.493 1.00 91.00 365 VAL A CA 1
ATOM 2697 C C . VAL A 1 365 ? -3.836 -2.876 -19.278 1.00 91.00 365 VAL A C 1
ATOM 2699 O O . VAL A 1 365 ? -4.151 -1.823 -19.829 1.00 91.00 365 VAL A O 1
ATOM 2702 N N . ALA A 1 366 ? -4.635 -3.946 -19.316 1.00 89.56 366 ALA A N 1
ATOM 2703 C CA . ALA A 1 366 ? -5.938 -3.936 -19.982 1.00 89.56 366 ALA A CA 1
ATOM 2704 C C . ALA A 1 366 ? -6.926 -2.950 -19.334 1.00 89.56 366 ALA A C 1
ATOM 2706 O O . ALA A 1 366 ? -7.723 -2.318 -20.031 1.00 89.56 366 ALA A O 1
ATOM 2707 N N . ASP A 1 367 ? -6.874 -2.802 -18.014 1.00 87.38 367 ASP A N 1
ATOM 2708 C CA . ASP A 1 367 ? -7.689 -1.859 -17.259 1.00 87.38 367 ASP A CA 1
ATOM 2709 C C . ASP A 1 367 ? -7.292 -0.419 -17.565 1.00 87.38 367 ASP A C 1
ATOM 2711 O O . ASP A 1 367 ? -8.176 0.395 -17.832 1.00 87.38 367 ASP A O 1
ATOM 2715 N N . PHE A 1 368 ? -5.991 -0.125 -17.643 1.00 89.00 368 PHE A N 1
ATOM 2716 C CA . PHE A 1 368 ? -5.495 1.171 -18.107 1.00 89.00 368 PHE A CA 1
ATOM 2717 C C . PHE A 1 368 ? -6.002 1.492 -19.522 1.00 89.00 368 PHE A C 1
ATOM 2719 O O . PHE A 1 368 ? -6.590 2.550 -19.761 1.00 89.00 368 PHE A O 1
ATOM 2726 N N . GLU A 1 369 ? -5.840 0.567 -20.471 1.00 91.56 369 GLU A N 1
ATOM 2727 C CA . GLU A 1 369 ? -6.295 0.773 -21.850 1.00 91.56 369 GLU A CA 1
ATOM 2728 C C . GLU A 1 369 ? -7.807 1.004 -21.935 1.00 91.56 369 GLU A C 1
ATOM 2730 O O . GLU A 1 369 ? -8.260 1.838 -22.721 1.00 91.56 369 GLU A O 1
ATOM 2735 N N . ARG A 1 370 ? -8.596 0.290 -21.120 1.00 90.00 370 ARG A N 1
ATOM 2736 C CA . ARG A 1 370 ? -10.055 0.435 -21.065 1.00 90.00 370 ARG A CA 1
ATOM 2737 C C . ARG A 1 370 ? -10.468 1.753 -20.424 1.00 90.00 370 ARG A C 1
ATOM 2739 O O . ARG A 1 370 ? -11.325 2.440 -20.972 1.00 90.00 370 ARG A O 1
ATOM 2746 N N . ALA A 1 371 ? -9.855 2.107 -19.297 1.00 85.81 371 ALA A N 1
ATOM 2747 C CA . ALA A 1 371 ? -10.131 3.338 -18.566 1.00 85.81 371 ALA A CA 1
ATOM 2748 C C . ALA A 1 371 ? -9.831 4.580 -19.414 1.00 85.81 371 ALA A C 1
ATOM 2750 O O . ALA A 1 371 ? -10.552 5.574 -19.336 1.00 85.81 371 ALA A O 1
ATOM 2751 N N . HIS A 1 372 ? -8.803 4.509 -20.262 1.00 86.44 372 HIS A N 1
ATOM 2752 C CA . HIS A 1 372 ? -8.392 5.619 -21.116 1.00 86.44 372 HIS A CA 1
ATOM 2753 C C . HIS A 1 372 ? -8.846 5.497 -22.575 1.00 86.44 372 HIS A C 1
ATOM 2755 O O . HIS A 1 372 ? -8.596 6.410 -23.358 1.00 86.44 372 HIS A O 1
ATOM 2761 N N . ALA A 1 373 ? -9.519 4.404 -22.947 1.00 88.44 373 ALA A N 1
ATOM 2762 C CA . ALA A 1 373 ? -9.891 4.079 -24.326 1.00 88.44 373 ALA A CA 1
ATOM 2763 C C . ALA A 1 373 ? -8.704 4.157 -25.312 1.00 88.44 373 ALA A C 1
ATOM 2765 O O . ALA A 1 373 ? -8.849 4.575 -26.464 1.00 88.44 373 ALA A O 1
ATOM 2766 N N . VAL A 1 374 ? -7.516 3.754 -24.855 1.00 88.31 374 VAL A N 1
ATOM 2767 C CA . VAL A 1 374 ? -6.263 3.833 -25.609 1.00 88.31 374 VAL A CA 1
ATOM 2768 C C . VAL A 1 374 ? -5.588 2.466 -25.589 1.00 88.31 374 VAL A C 1
ATOM 2770 O O . VAL A 1 374 ? -4.940 2.149 -24.598 1.00 88.31 374 VAL A O 1
ATOM 2773 N N . PRO A 1 375 ? -5.673 1.659 -26.664 1.00 91.31 375 PRO A N 1
ATOM 2774 C CA . PRO A 1 375 ? -4.843 0.464 -26.763 1.00 91.31 375 PRO A CA 1
ATOM 2775 C C . PRO A 1 375 ? -3.377 0.896 -26.844 1.00 91.31 375 PRO A C 1
ATOM 2777 O O . PRO A 1 375 ? -3.047 1.776 -27.641 1.00 91.31 375 PRO A O 1
ATOM 2780 N N . LEU A 1 376 ? -2.470 0.305 -26.079 1.00 94.25 376 LEU A N 1
ATOM 2781 C CA . LEU A 1 376 ? -1.052 0.654 -26.137 1.00 94.25 376 LEU A CA 1
ATOM 2782 C C . LEU A 1 376 ? -0.390 0.065 -27.400 1.00 94.25 376 LEU A C 1
ATOM 2784 O O . LEU A 1 376 ? -0.858 -0.942 -27.943 1.00 94.25 376 LEU A O 1
ATOM 2788 N N . PRO A 1 377 ? 0.677 0.691 -27.931 1.00 95.38 377 PRO A N 1
ATOM 2789 C CA . PRO A 1 377 ? 1.531 0.063 -28.937 1.00 95.38 377 PRO A CA 1
ATOM 2790 C C . PRO A 1 377 ? 2.078 -1.284 -28.439 1.00 95.38 377 PRO A C 1
ATOM 2792 O O . PRO A 1 377 ? 2.421 -1.422 -27.266 1.00 95.38 377 PRO A O 1
ATOM 2795 N N . ALA A 1 378 ? 2.119 -2.290 -29.318 1.00 94.50 378 ALA A N 1
ATOM 2796 C CA . ALA A 1 378 ? 2.364 -3.682 -28.927 1.00 94.50 378 ALA A CA 1
ATOM 2797 C C . ALA A 1 378 ? 3.739 -3.906 -28.276 1.00 94.50 378 ALA A C 1
ATOM 2799 O O . ALA A 1 378 ? 3.868 -4.713 -27.358 1.00 94.50 378 ALA A O 1
ATOM 2800 N N . ASP A 1 379 ? 4.756 -3.182 -28.735 1.00 96.06 379 ASP A N 1
ATOM 2801 C CA . ASP A 1 379 ? 6.123 -3.259 -28.234 1.00 96.06 379 ASP A CA 1
ATOM 2802 C C . ASP A 1 379 ? 6.257 -2.636 -26.836 1.00 96.06 379 ASP A C 1
ATOM 2804 O O . ASP A 1 379 ? 6.833 -3.254 -25.940 1.00 96.06 379 ASP A O 1
ATOM 2808 N N . TYR A 1 380 ? 5.632 -1.476 -26.611 1.00 96.00 380 TYR A N 1
ATOM 2809 C CA . TYR A 1 380 ? 5.552 -0.848 -25.292 1.00 96.00 380 TYR A CA 1
ATOM 2810 C C . TYR A 1 380 ? 4.715 -1.682 -24.311 1.00 96.00 380 TYR A C 1
ATOM 2812 O O . TYR A 1 380 ? 5.143 -1.923 -23.185 1.00 96.00 380 TYR A O 1
ATOM 2820 N N . ARG A 1 381 ? 3.566 -2.224 -24.746 1.00 95.12 381 ARG A N 1
ATOM 2821 C CA . ARG A 1 381 ? 2.762 -3.153 -23.932 1.00 95.12 381 ARG A CA 1
ATOM 2822 C C . ARG A 1 381 ? 3.587 -4.362 -23.481 1.00 95.12 381 ARG A C 1
ATOM 2824 O O . ARG A 1 381 ? 3.538 -4.749 -22.314 1.00 95.12 381 ARG A O 1
ATOM 2831 N N . ALA A 1 382 ? 4.344 -4.965 -24.396 1.00 93.88 382 ALA A N 1
ATOM 2832 C CA . ALA A 1 382 ? 5.174 -6.121 -24.081 1.00 93.88 382 ALA A CA 1
ATOM 2833 C C . ALA A 1 382 ? 6.365 -5.763 -23.177 1.00 93.88 382 ALA A C 1
ATOM 2835 O O . ALA A 1 382 ? 6.739 -6.565 -22.326 1.00 93.88 382 ALA A O 1
ATOM 2836 N N . PHE A 1 383 ? 6.931 -4.559 -23.307 1.00 95.00 383 PHE A N 1
ATOM 2837 C CA . PHE A 1 383 ? 7.934 -4.049 -22.369 1.00 95.00 383 PHE A CA 1
ATOM 2838 C C . PHE A 1 383 ? 7.376 -3.986 -20.939 1.00 95.00 383 PHE A C 1
ATOM 2840 O O . PHE A 1 383 ? 7.961 -4.574 -20.029 1.00 95.00 383 PHE A O 1
ATOM 2847 N N . LEU A 1 384 ? 6.207 -3.363 -20.758 1.00 93.25 384 LEU A N 1
ATOM 2848 C CA . LEU A 1 384 ? 5.576 -3.205 -19.444 1.00 93.25 384 LEU A CA 1
ATOM 2849 C C . LEU A 1 384 ? 5.251 -4.545 -18.777 1.00 93.25 384 LEU A C 1
ATOM 2851 O O . LEU A 1 384 ? 5.466 -4.707 -17.582 1.00 93.25 384 LEU A O 1
ATOM 2855 N N . THR A 1 385 ? 4.752 -5.509 -19.550 1.00 91.06 385 THR A N 1
ATOM 2856 C CA . THR A 1 385 ? 4.275 -6.810 -19.041 1.00 91.06 385 THR A CA 1
ATOM 2857 C C . THR A 1 385 ? 5.368 -7.868 -18.904 1.00 91.06 385 THR A C 1
ATOM 2859 O O . THR A 1 385 ? 5.163 -8.871 -18.222 1.00 91.06 385 THR A O 1
ATOM 2862 N N . ARG A 1 386 ? 6.541 -7.679 -19.530 1.00 89.75 386 ARG A N 1
ATOM 2863 C CA . ARG A 1 386 ? 7.615 -8.692 -19.533 1.00 89.75 386 ARG A CA 1
ATOM 2864 C C . ARG A 1 386 ? 8.948 -8.224 -18.959 1.00 89.75 386 ARG A C 1
ATOM 2866 O O . ARG A 1 386 ? 9.710 -9.069 -18.496 1.00 89.75 386 ARG A O 1
ATOM 2873 N N . LEU A 1 387 ? 9.251 -6.925 -18.993 1.00 89.38 387 LEU A N 1
ATOM 2874 C CA . LEU A 1 387 ? 10.493 -6.370 -18.443 1.00 89.38 387 LEU A CA 1
ATOM 2875 C C . LEU A 1 387 ? 10.254 -5.594 -17.153 1.00 89.38 387 LEU A C 1
ATOM 2877 O O . LEU A 1 387 ? 10.941 -5.852 -16.166 1.00 89.38 387 LEU A O 1
ATOM 2881 N N . GLY A 1 388 ? 9.296 -4.670 -17.167 1.00 88.12 388 GLY A N 1
ATOM 2882 C CA . GLY A 1 388 ? 9.021 -3.804 -16.028 1.00 88.12 388 GLY A CA 1
ATOM 2883 C C . GLY A 1 388 ? 8.334 -2.503 -16.418 1.00 88.12 388 GLY A C 1
ATOM 2884 O O . GLY A 1 388 ? 8.322 -2.113 -17.585 1.00 88.12 388 GLY A O 1
ATOM 2885 N N . HIS A 1 389 ? 7.791 -1.817 -15.420 1.00 86.12 389 HIS A N 1
ATOM 2886 C CA . HIS A 1 389 ? 7.239 -0.470 -15.547 1.00 86.12 389 HIS A CA 1
ATOM 2887 C C . HIS A 1 389 ? 7.784 0.409 -14.424 1.00 86.12 389 HIS A C 1
ATOM 2889 O O . HIS A 1 389 ? 7.976 -0.080 -13.309 1.00 86.12 389 HIS A O 1
ATOM 2895 N N . GLY A 1 390 ? 8.037 1.690 -14.715 1.00 87.19 390 GLY A N 1
ATOM 2896 C CA . GLY A 1 390 ? 8.645 2.593 -13.742 1.00 87.19 390 GLY A CA 1
ATOM 2897 C C . GLY A 1 390 ? 9.908 2.004 -13.105 1.00 87.19 390 GLY A C 1
ATOM 2898 O O . GLY A 1 390 ? 10.568 1.116 -13.656 1.00 87.19 390 GLY A O 1
ATOM 2899 N N . GLY A 1 391 ? 10.250 2.513 -11.935 1.00 85.94 391 GLY A N 1
ATOM 2900 C CA . GLY A 1 391 ? 11.339 2.074 -11.080 1.00 85.94 391 GLY A CA 1
ATOM 2901 C C . GLY A 1 391 ? 10.828 1.621 -9.710 1.00 85.94 391 GLY A C 1
ATOM 2902 O O . GLY A 1 391 ? 9.619 1.630 -9.454 1.00 85.94 391 GLY A O 1
ATOM 2903 N N . PRO A 1 392 ? 11.745 1.229 -8.812 1.00 78.81 392 PRO A N 1
ATOM 2904 C CA . PRO A 1 392 ? 11.400 0.743 -7.478 1.00 78.81 392 PRO A CA 1
ATOM 2905 C C . PRO A 1 392 ? 10.463 1.701 -6.733 1.00 78.81 392 PRO A C 1
ATOM 2907 O O . PRO A 1 392 ? 10.754 2.897 -6.645 1.00 78.81 392 PRO A O 1
ATOM 2910 N N . GLY A 1 393 ? 9.356 1.190 -6.186 1.00 73.00 393 GLY A N 1
ATOM 2911 C CA . GLY A 1 393 ? 8.404 1.992 -5.407 1.00 73.00 393 GLY A CA 1
ATOM 2912 C C . GLY A 1 393 ? 7.630 3.033 -6.224 1.00 73.00 393 GLY A C 1
ATOM 2913 O O . GLY A 1 393 ? 7.226 4.056 -5.677 1.00 73.00 393 GLY A O 1
ATOM 2914 N N . GLY A 1 394 ? 7.445 2.812 -7.528 1.00 76.31 394 GLY A N 1
ATOM 2915 C CA . GLY A 1 394 ? 6.697 3.730 -8.392 1.00 76.31 394 GLY A CA 1
ATOM 2916 C C . GLY A 1 394 ? 7.453 5.013 -8.743 1.00 76.31 394 GLY A C 1
ATOM 2917 O O . GLY A 1 394 ? 6.834 5.990 -9.149 1.00 76.31 394 GLY A O 1
ATOM 2918 N N . SER A 1 395 ? 8.780 5.033 -8.590 1.00 82.00 395 SER A N 1
ATOM 2919 C CA . SER A 1 395 ? 9.615 6.093 -9.165 1.00 82.00 395 SER A CA 1
ATOM 2920 C C . SER A 1 395 ? 9.678 5.965 -10.692 1.00 82.00 395 SER A C 1
ATOM 2922 O O . SER A 1 395 ? 9.280 4.934 -11.237 1.00 82.00 395 SER A O 1
ATOM 2924 N N . PRO A 1 396 ? 10.280 6.924 -11.407 1.00 88.31 396 PRO A N 1
ATOM 2925 C CA . PRO A 1 396 ? 10.768 6.667 -12.753 1.00 88.31 396 PRO A CA 1
ATOM 2926 C C . PRO A 1 396 ? 11.769 5.500 -12.777 1.00 88.31 396 PRO A C 1
ATOM 2928 O O . PRO A 1 396 ? 12.542 5.295 -11.833 1.00 88.31 396 PRO A O 1
ATOM 2931 N N . GLY A 1 397 ? 11.703 4.698 -13.836 1.00 90.31 397 GLY A N 1
ATOM 2932 C CA . GLY A 1 397 ? 12.532 3.519 -14.072 1.00 90.31 397 GLY A CA 1
ATOM 2933 C C . GLY A 1 397 ? 13.660 3.753 -15.050 1.00 90.31 397 GLY A C 1
ATOM 2934 O O . GLY A 1 397 ? 13.825 4.841 -15.579 1.00 90.31 397 GLY A O 1
ATOM 2935 N N . ALA A 1 398 ? 14.406 2.700 -15.362 1.00 92.12 398 ALA A N 1
ATOM 2936 C CA . ALA A 1 398 ? 15.461 2.737 -16.358 1.00 92.12 398 ALA A CA 1
ATOM 2937 C C . ALA A 1 398 ? 14.958 3.320 -17.678 1.00 92.12 398 ALA A C 1
ATOM 2939 O O . ALA A 1 398 ? 14.083 2.738 -18.320 1.00 92.12 398 ALA A O 1
ATOM 2940 N N . GLY A 1 399 ? 15.526 4.444 -18.094 1.00 92.00 399 GLY A N 1
ATOM 2941 C CA . GLY A 1 399 ? 15.219 5.070 -19.369 1.00 92.00 399 GLY A CA 1
ATOM 2942 C C . GLY A 1 399 ? 15.992 6.361 -19.569 1.00 92.00 399 GLY A C 1
ATOM 2943 O O . GLY A 1 399 ? 16.690 6.802 -18.661 1.00 92.00 399 GLY A O 1
ATOM 2944 N N . PRO A 1 400 ? 15.859 6.988 -20.743 1.00 90.50 400 PRO A N 1
ATOM 2945 C CA . PRO A 1 400 ? 16.469 8.281 -21.009 1.00 90.50 400 PRO A CA 1
ATOM 2946 C C . PRO A 1 400 ? 16.177 9.327 -19.936 1.00 90.50 400 PRO A C 1
ATOM 2948 O O . PRO A 1 400 ? 15.055 9.410 -19.424 1.00 90.50 400 PRO A O 1
ATOM 2951 N N . TYR A 1 401 ? 17.168 10.183 -19.688 1.00 88.94 401 TYR A N 1
ATOM 2952 C CA . TYR A 1 401 ? 17.088 11.299 -18.749 1.00 88.94 401 TYR A CA 1
ATOM 2953 C C . TYR A 1 401 ? 16.754 10.826 -17.328 1.00 88.94 401 TYR A C 1
ATOM 2955 O O . TYR A 1 401 ? 17.445 9.964 -16.794 1.00 88.94 401 TYR A O 1
ATOM 2963 N N . TYR A 1 402 ? 15.711 11.374 -16.699 1.00 88.06 402 TYR A N 1
ATOM 2964 C CA . TYR A 1 402 ? 15.313 10.993 -15.343 1.00 88.06 402 TYR A CA 1
ATOM 2965 C C . TYR A 1 402 ? 14.584 9.646 -15.263 1.00 88.06 402 TYR A C 1
ATOM 2967 O O . TYR A 1 402 ? 14.251 9.215 -14.162 1.00 88.06 402 TYR A O 1
ATOM 2975 N N . GLY A 1 403 ? 14.389 8.959 -16.393 1.00 91.69 403 GLY A N 1
ATOM 2976 C CA . GLY A 1 403 ? 13.843 7.609 -16.432 1.00 91.69 403 GLY A CA 1
ATOM 2977 C C . GLY A 1 403 ? 12.440 7.504 -17.021 1.00 91.69 403 GLY A C 1
ATOM 2978 O O . GLY A 1 403 ? 11.786 8.505 -17.306 1.00 91.69 403 GLY A O 1
ATOM 2979 N N . LEU A 1 404 ? 11.984 6.264 -17.223 1.00 93.12 404 LEU A N 1
ATOM 2980 C CA . LEU A 1 404 ? 10.637 5.971 -17.713 1.00 93.12 404 LEU A CA 1
ATOM 2981 C C . LEU A 1 404 ? 9.589 6.135 -16.613 1.00 93.12 404 LEU A C 1
ATOM 2983 O O . LEU A 1 404 ? 9.670 5.463 -15.588 1.00 93.12 404 LEU A O 1
ATOM 2987 N N . GLU A 1 405 ? 8.573 6.951 -16.858 1.00 89.31 405 GLU A N 1
ATOM 2988 C CA . GLU A 1 405 ? 7.448 7.141 -15.948 1.00 89.31 405 GLU A CA 1
ATOM 2989 C C . GLU A 1 405 ? 6.649 5.836 -15.754 1.00 89.31 405 GLU A C 1
ATOM 2991 O O . GLU A 1 405 ? 6.454 5.069 -16.711 1.00 89.31 405 GLU A O 1
ATOM 2996 N N . PRO A 1 406 ? 6.164 5.560 -14.529 1.00 87.69 406 PRO A N 1
ATOM 2997 C CA . PRO A 1 406 ? 5.172 4.520 -14.296 1.00 87.69 406 PRO A CA 1
ATOM 2998 C C . PRO A 1 406 ? 3.899 4.736 -15.126 1.00 87.69 406 PRO A C 1
ATOM 3000 O O . PRO A 1 406 ? 3.528 5.854 -15.486 1.00 87.69 406 PRO A O 1
ATOM 3003 N N . LEU A 1 407 ? 3.172 3.648 -15.387 1.00 86.69 407 LEU A N 1
ATOM 3004 C CA . LEU A 1 407 ? 1.873 3.698 -16.060 1.00 86.69 407 LEU A CA 1
ATOM 3005 C C . LEU A 1 407 ? 0.748 4.071 -15.069 1.00 86.69 407 LEU A C 1
ATOM 3007 O O . LEU A 1 407 ? -0.164 3.284 -14.837 1.00 86.69 407 LEU A O 1
ATOM 3011 N N . ASP A 1 408 ? 0.825 5.254 -14.455 1.00 73.81 408 ASP A N 1
ATOM 3012 C CA . ASP A 1 408 ? -0.172 5.771 -13.494 1.00 73.81 408 ASP A CA 1
ATOM 3013 C C . ASP A 1 408 ? -0.640 7.213 -13.805 1.00 73.81 408 ASP A C 1
ATOM 3015 O O . ASP A 1 408 ? -1.347 7.845 -13.013 1.00 73.81 408 ASP A O 1
ATOM 3019 N N . GLY A 1 409 ? -0.239 7.739 -14.967 1.00 66.19 409 GLY A N 1
ATOM 3020 C CA . GLY A 1 409 ? -0.502 9.108 -15.405 1.00 66.19 409 GLY A CA 1
ATOM 3021 C C . GLY A 1 409 ? -1.922 9.367 -15.939 1.00 66.19 409 GLY A C 1
ATOM 3022 O O . GLY A 1 409 ? -2.692 8.441 -16.194 1.00 66.19 409 GLY A O 1
ATOM 3023 N N . PRO A 1 410 ? -2.290 10.649 -16.138 1.00 65.12 410 PRO A N 1
ATOM 3024 C CA . PRO A 1 410 ? -3.593 11.033 -16.679 1.00 65.12 410 PRO A CA 1
ATOM 3025 C C . PRO A 1 410 ? -3.809 10.503 -18.103 1.00 65.12 410 PRO A C 1
ATOM 3027 O O . PRO A 1 410 ? -2.857 10.207 -18.826 1.00 65.12 410 PRO A O 1
ATOM 3030 N N . ALA A 1 411 ? -5.079 10.449 -18.522 1.00 63.91 411 ALA A N 1
ATOM 3031 C CA . ALA A 1 411 ? -5.472 9.938 -19.832 1.00 63.91 411 ALA A CA 1
ATOM 3032 C C . ALA A 1 411 ? -4.646 10.581 -20.969 1.00 63.91 411 ALA A C 1
ATOM 3034 O O . ALA A 1 411 ? -4.654 11.811 -21.112 1.00 63.91 411 ALA A O 1
ATOM 3035 N N . PRO A 1 412 ? -3.953 9.784 -21.803 1.00 73.06 412 PRO A N 1
ATOM 3036 C CA . PRO A 1 412 ? -3.147 10.323 -22.885 1.00 73.06 412 PRO A CA 1
ATOM 3037 C C . PRO A 1 412 ? -4.050 10.979 -23.935 1.00 73.06 412 PRO A C 1
ATOM 3039 O O . PRO A 1 412 ? -4.830 10.313 -24.615 1.00 73.06 412 PRO A O 1
ATOM 3042 N N . SER A 1 413 ? -3.918 12.295 -24.119 1.00 78.44 413 SER A N 1
ATOM 3043 C CA . SER A 1 413 ? -4.581 13.039 -25.202 1.00 78.44 413 SER A CA 1
ATOM 3044 C C . SER A 1 413 ? -3.822 12.848 -26.522 1.00 78.44 413 SER A C 1
ATOM 3046 O O . SER A 1 413 ? -3.225 13.776 -27.058 1.00 78.44 413 SER A O 1
ATOM 3048 N N . GLY A 1 414 ? -3.777 11.604 -27.003 1.00 84.25 414 GLY A N 1
ATOM 3049 C CA . GLY A 1 414 ? -3.062 11.183 -28.216 1.00 84.25 414 GLY A CA 1
ATOM 3050 C C . GLY A 1 414 ? -1.565 10.906 -28.046 1.00 84.25 414 GLY A C 1
ATOM 3051 O O . GLY A 1 414 ? -0.969 10.250 -28.901 1.00 84.25 414 GLY A O 1
ATOM 3052 N N . THR A 1 415 ? -0.965 11.318 -26.926 1.00 89.00 415 THR A N 1
ATOM 3053 C CA . THR A 1 415 ? 0.404 10.947 -26.538 1.00 89.00 415 THR A CA 1
ATOM 3054 C C . THR A 1 415 ? 0.477 10.575 -25.063 1.00 89.00 415 THR A C 1
ATOM 3056 O O . THR A 1 415 ? -0.160 11.234 -24.241 1.00 89.00 415 THR A O 1
ATOM 3059 N N . LEU A 1 416 ? 1.293 9.580 -24.729 1.00 90.56 416 LEU A N 1
ATOM 3060 C CA . LEU A 1 416 ? 1.648 9.180 -23.370 1.00 90.56 416 LEU A CA 1
ATOM 3061 C C . LEU A 1 416 ? 3.051 9.700 -23.042 1.00 90.56 416 LEU A C 1
ATOM 3063 O O . LEU A 1 416 ? 3.975 9.479 -23.819 1.00 90.56 416 LEU A O 1
ATOM 3067 N N . THR A 1 417 ? 3.231 10.387 -21.917 1.00 90.50 417 THR A N 1
ATOM 3068 C CA . THR A 1 417 ? 4.570 10.806 -21.474 1.00 90.50 417 THR A CA 1
ATOM 3069 C C . THR A 1 417 ? 5.390 9.582 -21.079 1.00 90.50 417 THR A C 1
ATOM 3071 O O . THR A 1 417 ? 4.925 8.776 -20.283 1.00 90.50 417 THR A O 1
ATOM 3074 N N . LEU A 1 418 ? 6.590 9.450 -21.649 1.00 91.06 418 LEU A N 1
ATOM 3075 C CA . LEU A 1 418 ? 7.530 8.379 -21.325 1.00 91.06 418 LEU A CA 1
ATOM 3076 C C . LEU A 1 418 ? 8.563 8.828 -20.303 1.00 91.06 418 LEU A C 1
ATOM 3078 O O . LEU A 1 418 ? 8.823 8.079 -19.380 1.00 91.06 418 LEU A O 1
ATOM 3082 N N . SER A 1 419 ? 9.165 10.005 -20.466 1.00 88.50 419 SER A N 1
ATOM 3083 C CA . SER A 1 419 ? 10.185 10.504 -19.539 1.00 88.50 419 SER A CA 1
ATOM 3084 C C . SER A 1 419 ? 10.251 12.027 -19.522 1.00 88.50 419 SER A C 1
ATOM 3086 O O . SER A 1 419 ? 9.913 12.704 -20.503 1.00 88.50 419 SER A O 1
ATOM 3088 N N . HIS A 1 420 ? 10.703 12.566 -18.390 1.00 83.31 420 HIS A N 1
ATOM 3089 C CA . HIS A 1 420 ? 11.045 13.975 -18.225 1.00 83.31 420 HIS A CA 1
ATOM 3090 C C . HIS A 1 420 ? 12.542 14.197 -18.437 1.00 83.31 420 HIS A C 1
ATOM 3092 O O . HIS A 1 420 ? 13.362 13.487 -17.860 1.00 83.31 420 HIS A O 1
ATOM 3098 N N . GLN A 1 421 ? 12.900 15.230 -19.205 1.00 77.94 421 GLN A N 1
ATOM 3099 C CA . GLN A 1 421 ? 14.298 15.665 -19.361 1.00 77.94 421 GLN A CA 1
ATOM 3100 C C . GLN A 1 421 ? 14.675 16.816 -18.407 1.00 77.94 421 GLN A C 1
ATOM 3102 O O . GLN A 1 421 ? 15.838 17.198 -18.309 1.00 77.94 421 GLN A O 1
ATOM 3107 N N . GLY A 1 422 ? 13.686 17.370 -17.690 1.00 69.69 422 GLY A N 1
ATOM 3108 C CA . GLY A 1 422 ? 13.784 18.639 -16.960 1.00 69.69 422 GLY A CA 1
ATOM 3109 C C . GLY A 1 422 ? 13.264 19.824 -17.788 1.00 69.69 422 GLY A C 1
ATOM 3110 O O . GLY A 1 422 ? 12.971 19.682 -18.969 1.00 69.69 422 GLY A O 1
ATOM 3111 N N . CYS A 1 423 ? 13.087 20.995 -17.163 1.00 75.44 423 CYS A N 1
ATOM 3112 C CA . CYS A 1 423 ? 12.741 22.269 -17.829 1.00 75.44 423 CYS A CA 1
ATOM 3113 C C . CYS A 1 423 ? 11.521 22.257 -18.781 1.00 75.44 423 CYS A C 1
ATOM 3115 O O . CYS A 1 423 ? 11.416 23.114 -19.653 1.00 75.44 423 CYS A O 1
ATOM 3117 N N . GLY A 1 424 ? 10.579 21.325 -18.606 1.00 73.50 424 GLY A N 1
ATOM 3118 C CA . GLY A 1 424 ? 9.407 21.202 -19.480 1.00 73.50 424 GLY A CA 1
ATOM 3119 C C . GLY A 1 424 ? 9.668 20.458 -20.795 1.00 73.50 424 GLY A C 1
ATOM 3120 O O . GLY A 1 424 ? 8.880 20.604 -21.727 1.00 73.50 424 GLY A O 1
ATOM 3121 N N . HIS A 1 425 ? 10.737 19.664 -20.862 1.00 82.00 425 HIS A N 1
ATOM 3122 C CA . HIS A 1 425 ? 11.052 18.793 -21.991 1.00 82.00 425 HIS A CA 1
ATOM 3123 C C . HIS A 1 425 ? 10.610 17.352 -21.718 1.00 82.00 425 HIS A C 1
ATOM 3125 O O . HIS A 1 425 ? 10.763 16.836 -20.601 1.00 82.00 425 HIS A O 1
ATOM 3131 N N . TYR A 1 426 ? 10.036 16.704 -22.733 1.00 87.62 426 TYR A N 1
ATOM 3132 C CA . TYR A 1 426 ? 9.373 15.407 -22.591 1.00 87.62 426 TYR A CA 1
ATOM 3133 C C . TYR A 1 426 ? 9.646 14.501 -23.791 1.00 87.62 426 TYR A C 1
ATOM 3135 O O . TYR A 1 426 ? 9.383 14.883 -24.934 1.00 87.62 426 TYR A O 1
ATOM 3143 N N . ALA A 1 427 ? 10.031 13.254 -23.516 1.00 91.88 427 ALA A N 1
ATOM 3144 C CA . ALA A 1 427 ? 9.826 12.173 -24.471 1.00 91.88 427 ALA A CA 1
ATOM 3145 C C . ALA A 1 427 ? 8.394 11.643 -24.316 1.00 91.88 427 ALA A C 1
ATOM 3147 O O . ALA A 1 427 ? 7.914 11.421 -23.199 1.00 91.88 427 ALA A O 1
ATOM 3148 N N . ARG A 1 428 ? 7.682 11.455 -25.427 1.00 93.44 428 ARG A N 1
ATOM 3149 C CA . ARG A 1 428 ? 6.289 10.988 -25.438 1.00 93.44 428 ARG A CA 1
ATOM 3150 C C . ARG A 1 428 ? 6.079 9.909 -26.488 1.00 93.44 428 ARG A C 1
ATOM 3152 O O . ARG A 1 428 ? 6.578 10.022 -27.599 1.00 93.44 428 ARG A O 1
ATOM 3159 N N . LEU A 1 429 ? 5.293 8.895 -26.155 1.00 94.44 429 LEU A N 1
ATOM 3160 C CA . LEU A 1 429 ? 4.830 7.857 -27.063 1.00 94.44 429 LEU A CA 1
ATOM 3161 C C . LEU A 1 429 ? 3.520 8.293 -27.716 1.00 94.44 429 LEU A C 1
ATOM 3163 O O . LEU A 1 429 ? 2.535 8.545 -27.023 1.00 94.44 429 LEU A O 1
ATOM 3167 N N . ALA A 1 430 ? 3.468 8.339 -29.042 1.00 93.31 430 ALA A N 1
ATOM 3168 C CA . ALA A 1 430 ? 2.220 8.560 -29.757 1.00 93.31 430 ALA A CA 1
ATOM 3169 C C . ALA A 1 430 ? 1.285 7.355 -29.572 1.00 93.31 430 ALA A C 1
ATOM 3171 O O . ALA A 1 430 ? 1.603 6.224 -29.949 1.00 93.31 430 ALA A O 1
ATOM 3172 N N . THR A 1 431 ? 0.106 7.597 -29.004 1.00 92.31 431 THR A N 1
ATOM 3173 C CA . THR A 1 431 ? -0.902 6.564 -28.743 1.00 92.31 431 THR A CA 1
ATOM 3174 C C . THR A 1 431 ? -2.066 6.615 -29.727 1.00 92.31 431 THR A C 1
ATOM 3176 O O . THR A 1 431 ? -2.851 5.674 -29.804 1.00 92.31 431 THR A O 1
ATOM 3179 N N . SER A 1 432 ? -2.175 7.654 -30.548 1.00 89.38 432 SER A N 1
ATOM 3180 C CA . SER A 1 432 ? -3.154 7.729 -31.633 1.00 89.38 432 SER A CA 1
ATOM 3181 C C . SER A 1 432 ? -2.601 8.510 -32.828 1.00 89.38 432 SER A C 1
ATOM 3183 O O . SER A 1 432 ? -1.488 9.033 -32.787 1.00 89.38 432 SER A O 1
ATOM 3185 N N . GLY A 1 433 ? -3.363 8.552 -33.923 1.00 89.69 433 GLY A N 1
ATOM 3186 C CA . GLY A 1 433 ? -2.962 9.264 -35.137 1.00 89.69 433 GLY A CA 1
ATOM 3187 C C . GLY A 1 433 ? -1.924 8.520 -35.996 1.00 89.69 433 GLY A C 1
ATOM 3188 O O . GLY A 1 433 ? -1.659 7.338 -35.768 1.00 89.69 433 GLY A O 1
ATOM 3189 N N . PRO A 1 434 ? -1.369 9.191 -37.025 1.00 89.69 434 PRO A N 1
ATOM 3190 C CA . PRO A 1 434 ? -0.492 8.571 -38.025 1.00 89.69 434 PRO A CA 1
ATOM 3191 C C . PRO A 1 434 ? 0.865 8.129 -37.466 1.00 89.69 434 PRO A C 1
ATOM 3193 O O . PRO A 1 434 ? 1.468 7.208 -38.007 1.00 89.69 434 PRO A O 1
ATOM 3196 N N . ASP A 1 435 ? 1.319 8.750 -36.377 1.00 91.25 435 ASP A N 1
ATOM 3197 C CA . ASP A 1 435 ? 2.596 8.439 -35.732 1.00 91.25 435 ASP A CA 1
ATOM 3198 C C . ASP A 1 435 ? 2.456 7.423 -34.590 1.00 91.25 435 ASP A C 1
ATOM 3200 O O . ASP A 1 435 ? 3.411 7.189 -33.858 1.00 91.25 435 ASP A O 1
ATOM 3204 N N . ARG A 1 436 ? 1.281 6.799 -34.416 1.00 92.75 436 ARG A N 1
ATOM 3205 C CA . ARG A 1 436 ? 1.029 5.830 -33.339 1.00 92.75 436 ARG A CA 1
ATOM 3206 C C . ARG A 1 436 ? 2.149 4.781 -33.241 1.00 92.75 436 ARG A C 1
ATOM 3208 O O . ARG A 1 436 ? 2.483 4.117 -34.220 1.00 92.75 436 ARG A O 1
ATOM 3215 N N . GLY A 1 437 ? 2.673 4.598 -32.030 1.00 93.88 437 GLY A N 1
ATOM 3216 C CA . GLY A 1 437 ? 3.790 3.699 -31.727 1.00 93.88 437 GLY A CA 1
ATOM 3217 C C . GLY A 1 437 ? 5.175 4.327 -31.882 1.00 93.88 437 GLY A C 1
ATOM 3218 O O . GLY A 1 437 ? 6.158 3.687 -31.530 1.00 93.88 437 GLY A O 1
ATOM 3219 N N . ARG A 1 438 ? 5.275 5.564 -32.380 1.00 95.12 438 ARG A N 1
ATOM 3220 C CA . ARG A 1 438 ? 6.530 6.322 -32.457 1.00 95.12 438 ARG A CA 1
ATOM 3221 C C . ARG A 1 438 ? 6.739 7.187 -31.222 1.00 95.12 438 ARG A C 1
ATOM 3223 O O . ARG A 1 438 ? 5.776 7.621 -30.586 1.00 95.12 438 ARG A O 1
ATOM 3230 N N . VAL A 1 439 ? 8.004 7.464 -30.923 1.00 95.19 439 VAL A N 1
ATOM 3231 C CA . VAL A 1 439 ? 8.397 8.400 -29.870 1.00 95.19 439 VAL A CA 1
ATOM 3232 C C . VAL A 1 439 ? 8.612 9.790 -30.470 1.00 95.19 439 VAL A C 1
ATOM 3234 O O . VAL A 1 439 ? 9.093 9.949 -31.593 1.00 95.19 439 VAL A O 1
ATOM 3237 N N . THR A 1 440 ? 8.209 10.808 -29.721 1.00 92.56 440 THR A N 1
ATOM 3238 C CA . THR A 1 440 ? 8.485 12.214 -30.004 1.00 92.56 440 THR A CA 1
ATOM 3239 C C . THR A 1 440 ? 9.257 12.820 -28.845 1.00 92.56 440 THR A C 1
ATOM 3241 O O . THR A 1 440 ? 8.885 12.593 -27.694 1.00 92.56 440 THR A O 1
ATOM 3244 N N . GLU A 1 441 ? 10.245 13.649 -29.138 1.00 90.62 441 GLU A N 1
ATOM 3245 C CA . GLU A 1 441 ? 10.976 14.463 -28.169 1.00 90.62 441 GLU A CA 1
ATOM 3246 C C . GLU A 1 441 ? 10.612 15.925 -28.431 1.00 90.62 441 GLU A C 1
ATOM 3248 O O . GLU A 1 441 ? 10.774 16.434 -29.541 1.00 90.62 441 GLU A O 1
ATOM 3253 N N . ASP A 1 442 ? 9.985 16.564 -27.442 1.00 85.75 442 ASP A N 1
ATOM 3254 C CA . ASP A 1 442 ? 9.508 17.954 -27.522 1.00 85.75 442 ASP A CA 1
ATOM 3255 C C . ASP A 1 442 ? 8.624 18.255 -28.741 1.00 85.75 442 ASP A C 1
ATOM 3257 O O . ASP A 1 442 ? 8.671 19.323 -29.351 1.00 85.75 442 ASP A O 1
ATOM 3261 N N . GLY A 1 443 ? 7.787 17.279 -29.101 1.00 82.25 443 GLY A N 1
ATOM 3262 C CA . GLY A 1 443 ? 6.866 17.364 -30.235 1.00 82.25 443 GLY A CA 1
ATOM 3263 C C . GLY A 1 443 ? 7.499 17.046 -31.591 1.00 82.25 443 GLY A C 1
ATOM 3264 O O . GLY A 1 443 ? 6.780 17.005 -32.589 1.00 82.25 443 GLY A O 1
ATOM 3265 N N . THR A 1 444 ? 8.803 16.765 -31.642 1.00 88.69 444 THR A N 1
ATOM 3266 C CA . THR A 1 444 ? 9.489 16.309 -32.856 1.00 88.69 444 THR A CA 1
ATOM 3267 C C . THR A 1 444 ? 9.571 14.789 -32.861 1.00 88.69 444 THR A C 1
ATOM 3269 O O . THR A 1 444 ? 10.044 14.182 -31.905 1.00 88.69 444 THR A O 1
ATOM 3272 N N . ARG A 1 445 ? 9.095 14.151 -33.932 1.00 90.31 445 ARG A N 1
ATOM 3273 C CA . ARG A 1 445 ? 9.175 12.693 -34.097 1.00 90.31 445 ARG A CA 1
ATOM 3274 C C . ARG A 1 445 ? 10.628 12.254 -34.259 1.00 90.31 445 ARG A C 1
ATOM 3276 O O . ARG A 1 445 ? 11.335 12.830 -35.083 1.00 90.31 445 ARG A O 1
ATOM 3283 N N . THR A 1 446 ? 11.038 11.225 -33.521 1.00 92.94 446 THR A N 1
ATOM 3284 C CA . THR A 1 446 ? 12.366 10.624 -33.688 1.00 92.94 446 THR A CA 1
ATOM 3285 C C . THR A 1 446 ? 12.412 9.735 -34.939 1.00 92.94 446 THR A C 1
ATOM 3287 O O . THR A 1 446 ? 11.377 9.343 -35.486 1.00 92.94 446 THR A O 1
ATOM 3290 N N . ASP A 1 447 ? 13.617 9.395 -35.401 1.00 93.19 447 ASP A N 1
ATOM 3291 C CA . ASP A 1 447 ? 13.808 8.480 -36.539 1.00 93.19 447 ASP A CA 1
ATOM 3292 C C . ASP A 1 447 ? 13.590 7.000 -36.166 1.00 93.19 447 ASP A C 1
ATOM 3294 O O . ASP A 1 447 ? 13.641 6.113 -37.023 1.00 93.19 447 ASP A O 1
ATOM 3298 N N . ASP A 1 448 ? 13.326 6.717 -34.888 1.00 96.00 448 ASP A N 1
ATOM 3299 C CA . ASP A 1 448 ? 13.163 5.364 -34.375 1.00 96.00 448 ASP A CA 1
ATOM 3300 C C . ASP A 1 448 ? 11.875 4.711 -34.896 1.00 96.00 448 ASP A C 1
ATOM 3302 O O . ASP A 1 448 ? 10.809 5.322 -35.010 1.00 96.00 448 ASP A O 1
ATOM 3306 N N . ALA A 1 449 ? 11.965 3.420 -35.210 1.00 94.38 449 ALA A N 1
ATOM 3307 C CA . ALA A 1 449 ? 10.854 2.678 -35.790 1.00 94.38 449 ALA A CA 1
ATOM 3308 C C . ALA A 1 449 ? 9.739 2.354 -34.788 1.00 94.38 449 ALA A C 1
ATOM 3310 O O . ALA A 1 449 ? 8.648 2.008 -35.221 1.00 94.38 449 ALA A O 1
ATOM 3311 N N . ASP A 1 450 ? 9.985 2.414 -33.487 1.00 96.31 450 ASP A N 1
ATOM 3312 C CA . ASP A 1 450 ? 9.010 2.176 -32.421 1.00 96.31 450 ASP A CA 1
ATOM 3313 C C . ASP A 1 450 ? 9.631 2.531 -31.056 1.00 96.31 450 ASP A C 1
ATOM 3315 O O . ASP A 1 450 ? 10.754 3.047 -30.995 1.00 96.31 450 ASP A O 1
ATOM 3319 N N . PHE A 1 451 ? 8.910 2.280 -29.960 1.00 96.75 451 PHE A N 1
ATOM 3320 C CA . PHE A 1 451 ? 9.411 2.532 -28.611 1.00 96.75 451 PHE A CA 1
ATOM 3321 C C . PHE A 1 451 ? 10.656 1.696 -28.303 1.00 96.75 451 PHE A C 1
ATOM 3323 O O . PHE A 1 451 ? 11.629 2.226 -27.767 1.00 96.75 451 PHE A O 1
ATOM 3330 N N . LEU A 1 452 ? 10.662 0.407 -28.653 1.00 97.50 452 LEU A N 1
ATOM 3331 C CA . LEU A 1 452 ? 11.817 -0.446 -28.370 1.00 97.50 452 LEU A CA 1
ATOM 3332 C C . LEU A 1 452 ? 13.067 -0.009 -29.146 1.00 97.50 452 LEU A C 1
ATOM 3334 O O . LEU A 1 452 ? 14.162 -0.122 -28.611 1.00 97.50 452 LEU A O 1
ATOM 3338 N N . ALA A 1 453 ? 12.939 0.501 -30.374 1.00 97.50 453 ALA A N 1
ATOM 3339 C CA . ALA A 1 453 ? 14.074 1.007 -31.148 1.00 97.50 453 ALA A CA 1
ATOM 3340 C C . ALA A 1 453 ? 14.678 2.253 -30.483 1.00 97.50 453 ALA A C 1
ATOM 3342 O O . ALA A 1 453 ? 15.892 2.316 -30.286 1.00 97.50 453 ALA A O 1
ATOM 3343 N N . TRP A 1 454 ? 13.818 3.177 -30.049 1.00 97.06 454 TRP A N 1
ATOM 3344 C CA . TRP A 1 454 ? 14.213 4.358 -29.280 1.00 97.06 454 TRP A CA 1
ATOM 3345 C C . TRP A 1 454 ? 14.908 3.977 -27.963 1.00 97.06 454 TRP A C 1
ATOM 3347 O O . TRP A 1 454 ? 15.985 4.482 -27.647 1.00 97.06 454 TRP A O 1
ATOM 3357 N N . TYR A 1 455 ? 14.351 3.014 -27.227 1.00 97.06 455 TYR A N 1
ATOM 3358 C CA . TYR A 1 455 ? 14.913 2.543 -25.961 1.00 97.06 455 TYR A CA 1
ATOM 3359 C C . TYR A 1 455 ? 16.245 1.793 -26.139 1.00 97.06 455 TYR A C 1
ATOM 3361 O O . TYR A 1 455 ? 17.175 1.938 -25.346 1.00 97.06 455 TYR A O 1
ATOM 3369 N N . GLU A 1 456 ? 16.371 0.994 -27.200 1.00 97.00 456 GLU A N 1
ATOM 3370 C CA . GLU A 1 456 ? 17.613 0.294 -27.527 1.00 97.00 456 GLU A CA 1
ATOM 3371 C C . GLU A 1 456 ? 18.732 1.256 -27.919 1.00 97.00 456 GLU A C 1
ATOM 3373 O O . GLU A 1 456 ? 19.870 1.013 -27.511 1.00 97.00 456 GLU A O 1
ATOM 3378 N N . ARG A 1 457 ? 18.411 2.338 -28.644 1.00 96.69 457 ARG A N 1
ATOM 3379 C CA . ARG A 1 457 ? 19.360 3.405 -28.992 1.00 96.69 457 ARG A CA 1
ATOM 3380 C C . ARG A 1 457 ? 19.935 4.060 -27.736 1.00 96.69 457 ARG A C 1
ATOM 3382 O O . ARG A 1 457 ? 21.142 4.272 -27.662 1.00 96.69 457 ARG A O 1
ATOM 3389 N N . TRP A 1 458 ? 19.099 4.305 -26.728 1.00 95.62 458 TRP A N 1
ATOM 3390 C CA . TRP A 1 458 ? 19.532 4.840 -25.432 1.00 95.62 458 TRP A CA 1
ATOM 3391 C C . TRP A 1 458 ? 20.489 3.907 -24.689 1.00 95.62 458 TRP A C 1
ATOM 3393 O O . TRP A 1 458 ? 21.545 4.332 -24.213 1.00 95.62 458 TRP A O 1
ATOM 3403 N N . LEU A 1 459 ? 20.153 2.617 -24.626 1.00 96.75 459 LEU A N 1
ATOM 3404 C CA . LEU A 1 459 ? 21.022 1.623 -23.998 1.00 96.75 459 LEU A CA 1
ATOM 3405 C C . LEU A 1 459 ? 22.346 1.458 -24.748 1.00 96.75 459 LEU A C 1
ATOM 3407 O O . LEU A 1 459 ? 23.380 1.281 -24.109 1.00 96.75 459 LEU A O 1
ATOM 3411 N N . ASP A 1 460 ? 22.332 1.515 -26.080 1.00 96.81 460 ASP A N 1
ATOM 3412 C CA . ASP A 1 460 ? 23.555 1.427 -26.882 1.00 96.81 460 ASP A CA 1
ATOM 3413 C C . ASP A 1 460 ? 24.474 2.626 -26.640 1.00 96.81 460 ASP A C 1
ATOM 3415 O O . ASP A 1 460 ? 25.657 2.426 -26.371 1.00 96.81 460 ASP A O 1
ATOM 3419 N N . ALA A 1 461 ? 23.930 3.847 -26.637 1.00 95.38 461 ALA A N 1
ATOM 3420 C CA . ALA A 1 461 ? 24.678 5.058 -26.302 1.00 95.38 461 ALA A CA 1
ATOM 3421 C C . ALA A 1 461 ? 25.242 4.997 -24.868 1.00 95.38 461 ALA A C 1
ATOM 3423 O O . ALA A 1 461 ? 26.420 5.276 -24.640 1.00 95.38 461 ALA A O 1
ATOM 3424 N N . THR A 1 462 ? 24.444 4.526 -23.903 1.00 94.38 462 THR A N 1
ATOM 3425 C CA . THR A 1 462 ? 24.894 4.318 -22.516 1.00 94.38 462 THR A CA 1
ATOM 3426 C C . THR A 1 462 ? 26.075 3.349 -22.451 1.00 94.38 462 THR A C 1
ATOM 3428 O O . THR A 1 462 ? 27.102 3.653 -21.847 1.00 94.38 462 THR A O 1
ATOM 3431 N N . LEU A 1 463 ? 25.952 2.175 -23.079 1.00 94.94 463 LEU A N 1
ATOM 3432 C CA . LEU A 1 463 ? 26.988 1.139 -23.062 1.00 94.94 463 LEU A CA 1
ATOM 3433 C C . LEU A 1 463 ? 28.232 1.530 -23.876 1.00 94.94 463 LEU A C 1
ATOM 3435 O O . LEU A 1 463 ? 29.306 0.978 -23.639 1.00 94.94 463 LEU A O 1
ATOM 3439 N N . ALA A 1 464 ? 28.103 2.473 -24.812 1.00 94.75 464 ALA A N 1
ATOM 3440 C CA . ALA A 1 464 ? 29.218 3.101 -25.516 1.00 94.75 464 ALA A CA 1
ATOM 3441 C C . ALA A 1 464 ? 29.926 4.189 -24.682 1.00 94.75 464 ALA A C 1
ATOM 3443 O O . ALA A 1 464 ? 30.989 4.671 -25.076 1.00 94.75 464 ALA A O 1
ATOM 3444 N N . GLY A 1 465 ? 29.371 4.550 -23.523 1.00 92.06 465 GLY A N 1
ATOM 3445 C CA . GLY A 1 465 ? 29.922 5.548 -22.614 1.00 92.06 465 GLY A CA 1
ATOM 3446 C C . GLY A 1 465 ? 29.545 6.991 -22.957 1.00 92.06 465 GLY A C 1
ATOM 3447 O O . GLY A 1 465 ? 30.239 7.926 -22.548 1.00 92.06 465 GLY A O 1
ATOM 3448 N N . GLU A 1 466 ? 28.473 7.188 -23.725 1.00 92.81 466 GLU A N 1
ATOM 3449 C CA . GLU A 1 466 ? 27.956 8.517 -24.036 1.00 92.81 466 GLU A CA 1
ATOM 3450 C C . GLU A 1 466 ? 27.321 9.169 -22.803 1.00 92.81 466 GLU A C 1
ATOM 3452 O O . GLU A 1 466 ? 26.696 8.514 -21.968 1.00 92.81 466 GLU A O 1
ATOM 3457 N N . LYS A 1 467 ? 27.477 10.493 -22.696 1.00 87.44 467 LYS A N 1
ATOM 3458 C CA . LYS A 1 467 ? 27.004 11.269 -21.538 1.00 87.44 467 LYS A CA 1
ATOM 3459 C C . LYS A 1 467 ? 25.606 11.850 -21.714 1.00 87.44 467 LYS A C 1
ATOM 3461 O O . LYS A 1 467 ? 24.994 12.272 -20.738 1.00 87.44 467 LYS A O 1
ATOM 3466 N N . THR A 1 468 ? 25.115 11.900 -22.942 1.00 85.25 468 THR A N 1
ATOM 3467 C CA . THR A 1 468 ? 23.841 12.515 -23.326 1.00 85.25 468 THR A CA 1
ATOM 3468 C C . THR A 1 468 ? 23.153 11.621 -24.341 1.00 85.25 468 THR A C 1
ATOM 3470 O O . THR A 1 468 ? 23.844 10.931 -25.086 1.00 85.25 468 THR A O 1
ATOM 3473 N N . PHE A 1 469 ? 21.824 11.654 -24.359 1.00 86.56 469 PHE A N 1
ATOM 3474 C CA . PHE A 1 469 ? 20.993 10.888 -25.279 1.00 86.56 469 PHE A CA 1
ATOM 3475 C C . PHE A 1 469 ? 20.286 11.792 -26.281 1.00 86.56 469 PHE A C 1
ATOM 3477 O O . PHE A 1 469 ? 19.791 12.856 -25.831 1.00 86.56 469 PHE A O 1
#

Organism: NCBI:txid65505

Foldseek 3Di:
DAEFAKAFDDWDPPDDLVFAFAQQEFAAAFTWGDDPQWIFTAFLQRDGDDTQQGGGPPQWGWAHAASVNQWTWIAHQAWIWIAGPPGQIETARAGAWQHWDDFPPQKIWTWGADDQAIKIWIAHNRHNDTLEIDGPNHHDFNWHWAAQQPPRKIWIWGHPDVVWIWIWIWDDDPSYIDIDTDDIQWDWQYAANVSQKTWIFGHPVDFKTFIAGPPVRHTQAIDGCVVVVFTWDNAKHQQHQFWIWTATPPQGIFIATNRRHTDHHYDYDCCVPPHPADKDWDYWHRNHNFKIWTFIDRPDDTIITMIGGDDPVPAPPLPDPDPLSVLLVVLLVLLVVLLVDPDFLAAQCNLASSAAAHADDPVVLVVLCVVQVFDADPSVNCCRRRPHFAHTRQHAHHFAHNHFHGSPDDRDPQWAFGDDNPPPWTWIAGRDDPRHQFIDTRNHTDPAPGPSSRRVVVSVCRSVSHHYD

InterPro domains:
  IPR018958 Knr4/Smi1-like domain [SM00860] (359-457)
  IPR037883 Knr4/Smi1-like domain superfamily [SSF160631] (351-462)

Radius of gyration: 23.66 Å; Cα contacts (8 Å, |Δi|>4): 1177; chains: 1; bounding box: 60×51×68 Å

Secondary structure (DSSP, 8-state):
-EEEEEEEEEE-TT--TTTSSBS--SSS--EEEEETTEEEEE-TTS-EEEEEEEE--TT-EEEEE-TTSSEEEEE-SS-EEEEEGGG-EEEE--TT--EEEEETTTEEEEEEEETTEEEEEEEETTT--EEEEEE---SS-EEEEEE-TTT--EEEEEE-GGG-EEEEEEEEETTEEEEEEEEESEEEEE--TT-SEEEEEEPTT---EEEEETTT--EEEEE-GGGTTSPEEEEEEESSSSEEEEEETTTEEEEEETT--EEEEEEE--HHHH-SS--EEEEEEE-SSSEEEEEEESSSS-EEEEEEE--GGGS------SHHHHHHHHHHHHHHHHHTSSS--STTGGGTTT---PPPPHHHHHHHHHHHT-PPPHHHHHHHHHT-SSSGGGS-BSSSTT-BPPTTSSPPSSEEEEEEEETTEEEEEE-SSTTTT-EEETTEEPS-SSHHHHHHHHHHHHHTT-S--

Solvent-accessible surface area (backbone atoms only — not comparable to full-atom values): 24820 Å² total; per-residue (Å²): 129,53,74,36,51,34,48,82,75,44,77,41,84,90,54,43,85,82,74,37,33,29,59,71,53,46,24,81,63,78,28,29,29,76,55,97,29,38,37,33,35,28,46,45,69,68,44,84,71,46,74,44,86,44,84,44,62,85,79,49,48,72,42,26,56,34,97,86,63,58,38,36,35,32,31,41,85,65,28,32,35,33,40,30,55,97,76,43,66,18,60,28,90,43,40,53,58,72,39,44,44,68,44,84,90,58,27,34,41,34,32,26,69,45,98,86,21,26,27,44,34,36,28,36,51,77,72,14,45,74,63,33,75,48,76,68,78,43,71,77,49,53,64,47,64,39,68,45,80,77,85,64,35,31,37,34,31,34,36,46,66,97,80,36,29,37,23,31,41,39,37,77,55,95,72,38,78,46,77,44,80,77,47,63,35,34,37,76,20,31,40,33,80,82,40,54,33,39,34,36,22,22,30,96,92,43,57,46,37,34,31,21,35,45,91,83,56,48,84,71,29,71,37,51,29,82,82,75,74,40,50,59,36,73,39,36,21,24,26,35,78,57,31,27,43,36,37,32,58,97,71,46,38,39,37,20,32,63,64,50,49,80,63,31,37,52,43,71,78,57,47,90,80,77,41,94,69,81,65,42,76,80,46,57,46,25,31,24,72,46,15,33,36,34,25,42,31,68,87,70,74,65,40,31,30,28,35,34,58,55,58,81,84,71,58,67,80,73,79,53,87,51,72,66,37,48,51,52,44,51,50,51,54,49,38,57,55,56,54,71,44,96,61,68,55,30,52,40,28,78,69,26,61,52,34,54,15,68,46,43,55,71,63,61,53,51,48,51,23,61,76,53,75,40,71,69,42,70,62,54,49,47,38,27,49,56,66,22,38,11,7,72,27,70,35,36,2,47,46,67,32,49,7,23,48,42,97,79,72,77,73,56,87,43,40,38,75,37,25,48,69,55,100,91,37,39,37,26,35,26,54,41,74,95,55,48,37,26,40,22,50,73,85,43,73,54,92,42,87,23,49,60,49,47,53,47,51,48,52,50,40,40,73,71,60,34,52,71,130

pLDDT: mean 88.75, std 8.3, range [46.31, 98.19]